Protein 6HPH (pdb70)

B-factor: mean 22.82, std 14.33, range [6.35, 160.84]

Solvent-accessible surface area: 18843 Å² total; per-residue (Å²): 167,163,130,160,18,30,160,60,7,46,43,0,30,154,5,2,96,117,45,68,22,0,0,0,3,6,11,3,14,1,16,21,31,60,0,0,105,36,0,39,69,55,15,82,111,115,12,24,28,18,0,0,26,25,5,26,0,4,62,53,13,53,12,16,14,8,93,10,21,2,2,4,35,50,7,101,28,83,79,80,100,0,27,63,58,0,67,94,120,27,7,77,95,26,2,73,103,1,102,23,0,0,0,2,14,0,0,14,6,14,0,84,52,1,34,37,4,12,17,0,0,86,43,1,33,155,63,150,110,62,1,0,30,7,21,0,0,0,0,0,0,2,8,8,2,25,12,78,47,131,28,112,129,117,37,80,2,0,27,58,6,180,21,10,124,185,6,1,67,59,10,32,36,3,93,112,21,123,42,2,103,60,115,80,0,31,60,6,9,56,18,2,25,44,38,162,30,53,98,104,18,21,139,82,0,84,63,1,43,92,48,190,6,26,117,118,45,4,76,11,0,84,2,17,44,98,90,100,69,7,35,93,29,12,112,132,65,19,136,105,41,134,23,158,63,47,130,3,96,12,114,7,71,48,94,161,58,20,88,60,0,65,58,53,15,51,4,44,66,74,5,68,0,16,89,25,0,9,0,4,0,11,51,102,72,17,121,113,113,28,0,31,43,2,13,2,0,7,3,66,10,35,45,108,115,84,127,11,20,0,54,0,55,3,12,74,54,38,72,54,36,0,112,53,44,127,22,67,14,66,21,50,28,68,91,117,4,28,0,69,4,0,0,1,54,21,2,24,2,30,6,0,64,87,0,2,25,17,36,2,38,0,1,23,0,22,0,31,113,102,8,39,13,8,12,2,8,0,0,0,0,2,0,95,41,31,108,4,0,50,1,46,111,10,50,56,94,0,18,99,26,24,102,98,1,71,123,25,24,61,47,25,81,195,81,88,122,187

Secondary structure (DSSP, 8-state):
-PPPPPHHHHHHHHHHHTT--EEEEESTTSSHHHHHHHHHHHS-STTEEEEESSHHHHHHTT-EEHHHHH-STTS-S-HHHHHHHHTSTTHHHHHHH-SEEEEE-GGGB-HHHHHHHHHHHHHHHT--SGGGG-EEEEEE-TTSSPPB-SSSSPPPPGGGSTTHHHHS-EEEEE----S---HHHHHHHHHHHTT---HHHHHHHHHGGG----BTTB-PEEEES-HHHHHHHHHHHHHHS-SPPEEEE-EESSGGGHHHHHHHSSS-SEEEE-TT-EEEE-S-SBTTTTB-TT-EEEEEEE-SSTT-PEEEEETTS-EEE---EEEEEE-GGG-EEEEEE-SEEE-SEEETGGGTT--BSSEEEE--S---TTHHHHHHHTBSSGGGEEEES--GGG----HHHHHHHHHHTTTS--

Structure (mmCIF, N/CA/C/O backbone):
data_6HPH
#
_entry.id   6HPH
#
_cell.length_a   73.280
_cell.length_b   143.290
_cell.length_c   77.640
_cell.angle_alpha   90.00
_cell.angle_beta   90.00
_cell.angle_gamma   90.00
#
_symmetry.space_group_name_H-M   'C 2 2 21'
#
loop_
_entity.id
_entity.type
_entity.pdbx_description
1 polymer 'ATP-dependent DNA helicase PIF1'
2 non-polymer 'PHOSPHOAMINOPHOSPHONIC ACID-ADENYLATE ESTER'
3 non-polymer 'MAGNESIUM ION'
4 water water
#
loop_
_atom_site.group_PDB
_atom_site.id
_atom_site.type_symbol
_atom_site.label_atom_id
_atom_site.label_alt_id
_atom_site.label_comp_id
_atom_site.label_asym_id
_atom_site.label_entity_id
_atom_site.label_seq_id
_atom_site.pdbx_PDB_ins_code
_atom_site.Cartn_x
_atom_site.Cartn_y
_atom_site.Cartn_z
_atom_site.occupancy
_atom_site.B_iso_or_equiv
_atom_site.auth_seq_id
_atom_site.auth_comp_id
_atom_site.auth_asym_id
_atom_site.auth_atom_id
_atom_site.pdbx_PDB_model_num
ATOM 1 N N . SER A 1 1 ? -30.864 -9.492 8.811 1.00 63.27 203 SER A N 1
ATOM 2 C CA . SER A 1 1 ? -30.978 -10.943 9.110 1.00 60.27 203 SER A CA 1
ATOM 3 C C . SER A 1 1 ? -30.454 -11.755 7.964 1.00 51.54 203 SER A C 1
ATOM 4 O O . SER A 1 1 ? -31.002 -11.790 6.891 1.00 54.36 203 SER A O 1
ATOM 7 N N . ARG A 1 2 ? -29.410 -12.494 8.304 1.00 51.44 204 ARG A N 1
ATOM 8 C CA . ARG A 1 2 ? -28.760 -13.431 7.373 1.00 38.74 204 ARG A CA 1
ATOM 9 C C . ARG A 1 2 ? -29.778 -14.502 7.009 1.00 35.68 204 ARG A C 1
ATOM 10 O O . ARG A 1 2 ? -30.647 -14.818 7.823 1.00 37.65 204 ARG A O 1
ATOM 18 N N . MET A 1 3 ? -29.626 -15.055 5.821 1.00 28.87 205 MET A N 1
ATOM 19 C CA . MET A 1 3 ? -30.436 -16.193 5.391 1.00 36.66 205 MET A CA 1
ATOM 20 C C . MET A 1 3 ? -30.167 -17.314 6.348 1.00 27.14 205 MET A C 1
ATOM 21 O O . MET A 1 3 ? -29.073 -17.383 6.950 1.00 29.68 205 MET A O 1
ATOM 26 N N . GLN A 1 4 ? -31.081 -18.265 6.374 1.00 30.08 206 GLN A N 1
ATOM 27 C CA . GLN A 1 4 ? -30.914 -19.374 7.236 1.00 29.96 206 GLN A CA 1
ATOM 28 C C . GLN A 1 4 ? -29.896 -20.366 6.666 1.00 26.79 206 GLN A C 1
ATOM 29 O O . GLN A 1 4 ? -30.173 -20.923 5.634 1.00 26.16 206 GLN A O 1
ATOM 35 N N . LEU A 1 5 ? -28.777 -20.597 7.325 1.00 23.58 207 LEU A N 1
ATOM 36 C CA . LEU A 1 5 ? -27.895 -21.685 6.872 1.00 19.85 207 LEU A CA 1
ATOM 37 C C . LEU A 1 5 ? -28.623 -23.040 6.858 1.00 20.74 207 LEU A C 1
ATOM 38 O O . LEU A 1 5 ? -29.474 -23.310 7.665 1.00 21.75 207 LEU A O 1
ATOM 43 N N . SER A 1 6 ? -28.361 -23.847 5.837 1.00 19.47 208 SER A N 1
ATOM 44 C CA . SER A 1 6 ? -28.825 -25.207 5.877 1.00 19.47 208 SER A CA 1
ATOM 45 C C . SER A 1 6 ? -28.122 -25.970 6.991 1.00 17.30 208 SER A C 1
ATOM 46 O O . SER A 1 6 ? -27.095 -25.474 7.546 1.00 17.43 208 SER A O 1
ATOM 49 N N . GLU A 1 7 ? -28.650 -27.127 7.337 1.00 18.28 209 GLU A N 1
ATOM 50 C CA . GLU A 1 7 ? -28.027 -27.970 8.324 1.00 18.44 209 GLU A CA 1
ATOM 51 C C . GLU A 1 7 ? -26.557 -28.326 7.859 1.00 16.91 209 GLU A C 1
ATOM 52 O O . GLU A 1 7 ? -25.657 -28.296 8.677 1.00 16.50 209 GLU A O 1
ATOM 58 N N . GLU A 1 8 ? -26.365 -28.611 6.586 1.00 15.84 210 GLU A N 1
ATOM 59 C CA . GLU A 1 8 ? -25.065 -28.911 6.092 1.00 13.82 210 GLU A CA 1
ATOM 60 C C . GLU A 1 8 ? -24.115 -27.737 6.202 1.00 13.61 210 GLU A C 1
ATOM 61 O O . GLU A 1 8 ? -22.938 -27.868 6.607 1.00 13.67 210 GLU A O 1
ATOM 67 N N . GLN A 1 9 ? -24.599 -26.520 5.915 1.00 13.72 211 GLN A N 1
ATOM 68 C CA . GLN A 1 9 ? -23.766 -25.333 6.085 1.00 13.83 211 GLN A CA 1
ATOM 69 C C . GLN A 1 9 ? -23.473 -25.061 7.498 1.00 13.27 211 GLN A C 1
ATOM 70 O O . GLN A 1 9 ? -22.337 -24.701 7.877 1.00 13.58 211 GLN A O 1
ATOM 76 N N . ALA A 1 10 ? -24.473 -25.254 8.406 1.00 13.96 212 ALA A N 1
ATOM 77 C CA . ALA A 1 10 ? -24.266 -25.062 9.799 1.00 13.99 212 ALA A CA 1
ATOM 78 C C . ALA A 1 10 ? -23.196 -26.045 10.349 1.00 13.33 212 ALA A C 1
ATOM 79 O O . ALA A 1 10 ? -22.445 -25.636 11.264 1.00 13.69 212 ALA A O 1
ATOM 81 N N . ALA A 1 11 ? -23.175 -27.259 9.835 1.00 13.21 213 ALA A N 1
ATOM 82 C CA . ALA A 1 11 ? -22.198 -28.241 10.307 1.00 13.11 213 ALA A CA 1
ATOM 83 C C . ALA A 1 11 ? -20.793 -27.777 9.949 1.00 12.21 213 ALA A C 1
ATOM 84 O O . ALA A 1 11 ? -19.855 -27.942 10.761 1.00 12.28 213 ALA A O 1
ATOM 86 N N . VAL A 1 12 ? -20.607 -27.198 8.784 1.00 11.53 214 VAL A N 1
ATOM 87 C CA . VAL A 1 12 ? -19.262 -26.644 8.451 1.00 11.38 214 VAL A CA 1
ATOM 88 C C . VAL A 1 12 ? -18.898 -25.537 9.389 1.00 11.11 214 VAL A C 1
ATOM 89 O O . VAL A 1 12 ? -17.757 -25.495 9.890 1.00 12.02 214 VAL A O 1
ATOM 93 N N . LEU A 1 13 ? -19.819 -24.564 9.607 1.00 12.35 215 LEU A N 1
ATOM 94 C CA . LEU A 1 13 ? -19.470 -23.472 10.504 1.00 12.53 215 LEU A CA 1
ATOM 95 C C . LEU A 1 13 ? -19.128 -23.939 11.895 1.00 13.14 215 LEU A C 1
ATOM 96 O O . LEU A 1 13 ? -18.162 -23.463 12.501 1.00 13.63 215 LEU A O 1
ATOM 101 N N . ARG A 1 14 ? -19.883 -24.940 12.391 1.00 13.18 216 ARG A N 1
ATOM 102 C CA . ARG A 1 14 ? -19.571 -25.500 13.684 1.00 13.55 216 ARG A CA 1
ATOM 103 C C . ARG A 1 14 ? -18.144 -26.051 13.750 1.00 12.64 216 ARG A C 1
ATOM 104 O O . ARG A 1 14 ? -17.464 -25.856 14.726 1.00 13.20 216 ARG A O 1
ATOM 112 N N . ALA A 1 15 ? -17.774 -26.815 12.742 1.00 12.33 217 ALA A N 1
ATOM 113 C CA . ALA A 1 15 ? -16.403 -27.377 12.711 1.00 12.28 217 ALA A CA 1
ATOM 114 C C . ALA A 1 15 ? -15.330 -26.288 12.734 1.00 11.68 217 ALA A C 1
ATOM 115 O O . ALA A 1 15 ? -14.351 -26.381 13.436 1.00 12.41 217 ALA A O 1
ATOM 117 N N . VAL A 1 16 ? -15.574 -25.264 11.927 1.00 11.44 218 VAL A N 1
ATOM 118 C CA . VAL A 1 16 ? -14.582 -24.158 11.892 1.00 11.47 218 VAL A CA 1
ATOM 119 C C . VAL A 1 16 ? -14.459 -23.510 13.216 1.00 12.41 218 VAL A C 1
ATOM 120 O O . VAL A 1 16 ? -13.344 -23.222 13.690 1.00 12.64 218 VAL A O 1
ATOM 124 N N . LEU A 1 17 ? -15.600 -23.210 13.874 1.00 13.12 219 LEU A N 1
ATOM 125 C CA . LEU A 1 17 ? -15.508 -22.566 15.159 1.00 14.04 219 LEU A CA 1
ATOM 126 C C . LEU A 1 17 ? -14.913 -23.411 16.265 1.00 15.92 219 LEU A C 1
ATOM 127 O O . LEU A 1 17 ? -14.419 -22.922 17.239 1.00 18.25 219 LEU A O 1
ATOM 132 N N . LYS A 1 18 ? -14.944 -24.737 16.122 1.00 14.20 220 LYS A N 1
ATOM 133 C CA . LYS A 1 18 ? -14.257 -25.697 17.035 1.00 15.52 220 LYS A CA 1
ATOM 134 C C . LYS A 1 18 ? -12.777 -25.763 16.766 1.00 15.17 220 LYS A C 1
ATOM 135 O O . LYS A 1 18 ? -12.105 -26.440 17.516 1.00 18.43 220 LYS A O 1
ATOM 141 N N . GLY A 1 19 ? -12.293 -25.079 15.744 1.00 13.32 221 GLY A N 1
ATOM 142 C CA . GLY A 1 19 ? -10.887 -25.076 15.463 1.00 13.30 221 GLY A CA 1
ATOM 143 C C . GLY A 1 19 ? -10.439 -26.198 14.518 1.00 13.02 221 GLY A C 1
ATOM 144 O O . GLY A 1 19 ? -9.209 -26.394 14.381 1.00 15.27 221 GLY A O 1
ATOM 145 N N . GLN A 1 20 ? -11.367 -26.866 13.859 1.00 13.03 222 GLN A N 1
ATOM 146 C CA . GLN A 1 20 ? -10.973 -28.001 12.992 1.00 13.21 222 GLN A CA 1
ATOM 147 C C . GLN A 1 20 ? -10.560 -27.536 11.592 1.00 12.74 222 GLN A C 1
ATOM 148 O O . GLN A 1 20 ? -11.256 -26.735 11.014 1.00 14.23 222 GLN A O 1
ATOM 154 N N . SER A 1 21 ? -9.421 -28.030 11.108 1.00 11.10 223 SER A N 1
ATOM 155 C CA . SER A 1 21 ? -9.073 -27.897 9.716 1.00 11.57 223 SER A CA 1
ATOM 156 C C . SER A 1 21 ? -10.002 -28.745 8.883 1.00 11.02 223 SER A C 1
ATOM 157 O O . SER A 1 21 ? -10.222 -29.948 9.210 1.00 13.70 223 SER A O 1
ATOM 160 N N . ILE A 1 22 ? -10.575 -28.178 7.809 1.00 10.72 224 ILE A N 1
ATOM 161 C CA . ILE A 1 22 ? -11.584 -28.805 7.036 1.00 10.55 224 ILE A CA 1
ATOM 162 C C . ILE A 1 22 ? -11.444 -28.498 5.562 1.00 11.09 224 ILE A C 1
ATOM 163 O O . ILE A 1 22 ? -11.010 -27.392 5.187 1.00 11.79 224 ILE A O 1
ATOM 168 N N . PHE A 1 23 ? -11.902 -29.427 4.743 1.00 9.92 225 PHE A N 1
ATOM 169 C CA . PHE A 1 23 ? -12.256 -29.209 3.367 1.00 10.79 225 PHE A CA 1
ATOM 170 C C . PHE A 1 23 ? -13.774 -29.349 3.255 1.00 10.13 225 PHE A C 1
ATOM 171 O O . PHE A 1 23 ? -14.312 -30.332 3.751 1.00 12.06 225 PHE A O 1
ATOM 179 N N . PHE A 1 24 ? -14.444 -28.412 2.605 1.00 10.78 226 PHE A N 1
ATOM 180 C CA . PHE A 1 24 ? -15.843 -28.627 2.279 1.00 10.95 226 PHE A CA 1
ATOM 181 C C . PHE A 1 24 ? -16.054 -28.460 0.826 1.00 11.37 226 PHE A C 1
ATOM 182 O O . PHE A 1 24 ? -15.451 -27.594 0.152 1.00 11.67 226 PHE A O 1
ATOM 190 N N . THR A 1 25 ? -16.950 -29.287 0.287 1.00 14.73 227 THR A N 1
ATOM 191 C CA . THR A 1 25 ? -17.091 -29.437 -1.155 1.00 14.15 227 THR A CA 1
ATOM 192 C C . THR A 1 25 ? -18.550 -29.496 -1.507 1.00 11.51 227 THR A C 1
ATOM 193 O O . THR A 1 25 ? -19.373 -29.761 -0.643 1.00 17.48 227 THR A O 1
ATOM 197 N N . GLY A 1 26 ? -18.839 -29.299 -2.747 1.00 11.18 228 GLY A N 1
ATOM 198 C CA . GLY A 1 26 ? -20.216 -29.360 -3.241 1.00 12.56 228 GLY A CA 1
ATOM 199 C C . GLY A 1 26 ? -20.265 -28.876 -4.614 1.00 11.55 228 GLY A C 1
ATOM 200 O O . GLY A 1 26 ? -19.388 -28.125 -5.102 1.00 10.53 228 GLY A O 1
ATOM 201 N N . SER A 1 27 ? -21.351 -29.242 -5.304 1.00 11.00 229 SER A N 1
ATOM 202 C CA . SER A 1 27 ? -21.584 -28.845 -6.682 1.00 10.47 229 SER A CA 1
ATOM 203 C C . SER A 1 27 ? -21.627 -27.293 -6.828 1.00 10.25 229 SER A C 1
ATOM 204 O O . SER A 1 27 ? -21.732 -26.537 -5.852 1.00 10.36 229 SER A O 1
ATOM 207 N N . ALA A 1 28 ? -21.607 -26.887 -8.070 1.00 10.03 230 ALA A N 1
ATOM 208 C CA . ALA A 1 28 ? -21.769 -25.463 -8.350 1.00 9.81 230 ALA A CA 1
ATOM 209 C C . ALA A 1 28 ? -23.039 -24.934 -7.707 1.00 10.21 230 ALA A C 1
ATOM 210 O O . ALA A 1 28 ? -24.117 -25.550 -7.803 1.00 11.18 230 ALA A O 1
ATOM 212 N N . GLY A 1 29 ? -22.949 -23.767 -7.075 1.00 10.22 231 GLY A N 1
ATOM 213 C CA . GLY A 1 29 ? -24.122 -23.115 -6.576 1.00 11.11 231 GLY A CA 1
ATOM 214 C C . GLY A 1 29 ? -24.691 -23.659 -5.359 1.00 10.35 231 GLY A C 1
ATOM 215 O O . GLY A 1 29 ? -25.863 -23.308 -5.048 1.00 11.94 231 GLY A O 1
ATOM 216 N N . THR A 1 30 ? -23.965 -24.425 -4.564 1.00 10.75 232 THR A N 1
ATOM 217 C CA . THR A 1 30 ? -24.367 -24.993 -3.288 1.00 10.89 232 THR A CA 1
ATOM 218 C C . THR A 1 30 ? -24.078 -24.072 -2.104 1.00 11.14 232 THR A C 1
ATOM 219 O O . THR A 1 30 ? -24.332 -24.425 -0.964 1.00 11.31 232 THR A O 1
ATOM 223 N N . GLY A 1 31 ? -23.562 -22.862 -2.349 1.00 10.95 233 GLY A N 1
ATOM 224 C CA . GLY A 1 31 ? -23.350 -21.930 -1.315 1.00 10.95 233 GLY A CA 1
ATOM 225 C C . GLY A 1 31 ? -22.002 -21.998 -0.617 1.00 11.20 233 GLY A C 1
ATOM 226 O O . GLY A 1 31 ? -21.919 -21.545 0.541 1.00 11.45 233 GLY A O 1
ATOM 227 N N . LYS A 1 32 ? -20.976 -22.552 -1.249 1.00 9.91 234 LYS A N 1
ATOM 228 C CA . LYS A 1 32 ? -19.666 -22.658 -0.632 1.00 10.34 234 LYS A CA 1
ATOM 229 C C . LYS A 1 32 ? -19.052 -21.262 -0.351 1.00 10.31 234 LYS A C 1
ATOM 230 O O . LYS A 1 32 ? -18.647 -20.990 0.782 1.00 10.24 234 LYS A O 1
ATOM 236 N N . SER A 1 33 ? -19.016 -20.435 -1.363 1.00 9.68 235 SER A N 1
ATOM 237 C CA . SER A 1 33 ? -18.400 -19.094 -1.181 1.00 10.25 235 SER A CA 1
ATOM 238 C C . SER A 1 33 ? -19.190 -18.221 -0.220 1.00 10.59 235 SER A C 1
ATOM 239 O O . SER A 1 33 ? -18.660 -17.484 0.616 1.00 11.04 235 SER A O 1
ATOM 242 N N . TYR A 1 34 ? -20.539 -18.322 -0.297 1.00 10.84 236 TYR A N 1
ATOM 243 C CA . TYR A 1 34 ? -21.431 -17.644 0.618 1.00 12.09 236 TYR A CA 1
ATOM 244 C C . TYR A 1 34 ? -21.106 -18.079 2.042 1.00 11.47 236 TYR A C 1
ATOM 245 O O . TYR A 1 34 ? -21.036 -17.279 2.957 1.00 12.03 236 TYR A O 1
ATOM 254 N N . LEU A 1 35 ? -20.929 -19.386 2.240 1.00 11.39 237 LEU A N 1
ATOM 255 C CA . LEU A 1 35 ? -20.594 -19.901 3.562 1.00 11.08 237 LEU A CA 1
ATOM 256 C C . LEU A 1 35 ? -19.250 -19.380 4.038 1.00 10.67 237 LEU A C 1
ATOM 257 O O . LEU A 1 35 ? -19.087 -19.066 5.215 1.00 11.44 237 LEU A O 1
ATOM 262 N N . LEU A 1 36 ? -18.275 -19.292 3.123 1.00 10.81 238 LEU A N 1
ATOM 263 C CA . LEU A 1 36 ? -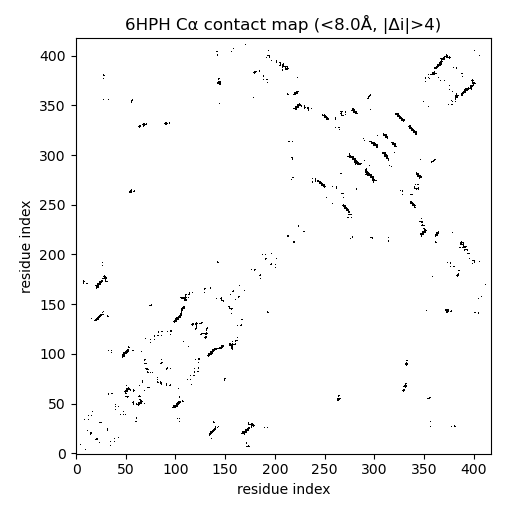17.024 -18.646 3.531 1.00 10.88 238 LEU A CA 1
ATOM 264 C C . LEU A 1 36 ? -17.242 -17.242 4.058 1.00 10.89 238 LEU A C 1
ATOM 265 O O . LEU A 1 36 ? -16.599 -16.838 5.007 1.00 11.18 238 LEU A O 1
ATOM 270 N N . LYS A 1 37 ? -18.119 -16.457 3.403 1.00 11.56 239 LYS A N 1
ATOM 271 C CA . LYS A 1 37 ? -18.379 -15.123 3.906 1.00 13.09 239 LYS A CA 1
ATOM 272 C C . LYS A 1 37 ? -18.973 -15.176 5.307 1.00 12.14 239 LYS A C 1
ATOM 273 O O . LYS A 1 37 ? -18.628 -14.378 6.151 1.00 13.85 239 LYS A O 1
ATOM 279 N N . ARG A 1 38 ? -19.882 -16.118 5.546 1.00 12.05 240 ARG A N 1
ATOM 280 C CA . ARG A 1 38 ? -20.462 -16.277 6.880 1.00 12.95 240 ARG A CA 1
ATOM 281 C C . ARG A 1 38 ? -19.443 -16.711 7.903 1.00 12.77 240 ARG A C 1
ATOM 282 O O . ARG A 1 38 ? -19.392 -16.237 9.042 1.00 13.57 240 ARG A O 1
ATOM 290 N N . ILE A 1 39 ? -18.527 -17.641 7.512 1.00 11.40 241 ILE A N 1
ATOM 291 C CA . ILE A 1 39 ? -17.412 -18.047 8.379 1.00 12.33 241 ILE A CA 1
ATOM 292 C C . ILE A 1 39 ? -16.519 -16.850 8.723 1.00 11.49 241 ILE A C 1
ATOM 293 O O . ILE A 1 39 ? -16.187 -16.641 9.877 1.00 12.80 241 ILE A O 1
ATOM 298 N N . LEU A 1 40 ? -16.151 -16.063 7.698 1.00 11.57 242 LEU A N 1
ATOM 299 C CA . LEU A 1 40 ? -15.332 -14.897 7.945 1.00 12.87 242 LEU A CA 1
ATOM 300 C C . LEU A 1 40 ? -16.005 -13.932 8.919 1.00 14.14 242 LEU A C 1
ATOM 301 O O . LEU A 1 40 ? -15.334 -13.360 9.819 1.00 16.29 242 LEU A O 1
ATOM 306 N N . GLY A 1 41 ? -17.293 -13.753 8.813 1.00 13.35 243 GLY A N 1
ATOM 307 C CA . GLY A 1 41 ? -18.025 -12.865 9.738 1.00 14.60 243 GLY A CA 1
ATOM 308 C C . GLY A 1 41 ? -18.061 -13.366 11.171 1.00 13.53 243 GLY A C 1
ATOM 309 O O . GLY A 1 41 ? -18.202 -12.581 12.064 1.00 15.23 243 GLY A O 1
ATOM 310 N N . SER A 1 42 ? -17.990 -14.693 11.290 1.00 13.55 244 SER A N 1
ATOM 311 C CA . SER A 1 42 ? -18.114 -15.339 12.596 1.00 14.57 244 SER A CA 1
ATOM 312 C C . SER A 1 42 ? -16.805 -15.439 13.355 1.00 14.25 244 SER A C 1
ATOM 313 O O . SER A 1 42 ? -16.777 -15.808 14.498 1.00 15.39 244 SER A O 1
ATOM 316 N N . LEU A 1 43 ? -15.698 -15.159 12.676 1.00 16.75 245 LEU A N 1
ATOM 317 C CA . LEU A 1 43 ? -14.322 -15.315 13.245 1.00 18.62 245 LEU A CA 1
ATOM 318 C C . LEU A 1 43 ? -13.770 -13.981 13.598 1.00 18.97 245 LEU A C 1
ATOM 319 O O . LEU A 1 43 ? -13.981 -12.983 12.924 1.00 18.30 245 LEU A O 1
ATOM 324 N N . PRO A 1 44 ? -12.887 -13.981 14.618 1.00 20.75 246 PRO A N 1
ATOM 325 C CA . PRO A 1 44 ? -12.152 -12.816 14.961 1.00 22.27 246 PRO A CA 1
ATOM 326 C C . PRO A 1 44 ? -11.334 -12.533 13.702 1.00 21.47 246 PRO A C 1
ATOM 327 O O . PRO A 1 44 ? -10.759 -13.447 13.118 1.00 20.36 246 PRO A O 1
ATOM 331 N N . PRO A 1 45 ? -11.306 -11.292 13.204 1.00 22.86 247 PRO A N 1
ATOM 332 C CA . PRO A 1 45 ? -10.564 -10.968 11.927 1.00 24.21 247 PRO A CA 1
ATOM 333 C C . PRO A 1 45 ? -9.016 -11.014 12.106 1.00 19.77 247 PRO A C 1
ATOM 334 O O . PRO A 1 45 ? -8.286 -11.373 11.165 1.00 19.27 247 PRO A O 1
ATOM 338 N N . THR A 1 46 ? -8.541 -10.737 13.276 1.00 18.89 248 THR A N 1
ATOM 339 C CA . THR A 1 46 ? -7.109 -10.801 13.510 1.00 18.71 248 THR A CA 1
ATOM 340 C C . THR A 1 46 ? -6.657 -12.297 13.383 1.00 16.78 248 THR A C 1
ATOM 341 O O . THR A 1 46 ? -7.214 -13.119 13.970 1.00 16.93 248 THR A O 1
ATOM 345 N N . GLY A 1 47 ? -5.637 -12.569 12.607 1.00 18.18 249 GLY A N 1
ATOM 346 C CA . GLY A 1 47 ? -5.168 -13.931 12.409 1.00 16.15 249 GLY A CA 1
ATOM 347 C C . GLY A 1 47 ? -5.900 -14.730 11.390 1.00 15.04 249 GLY A C 1
ATOM 348 O O . GLY A 1 47 ? -5.589 -15.920 11.170 1.00 16.92 249 GLY A O 1
ATOM 349 N N . THR A 1 48 ? -6.930 -14.134 10.756 1.00 14.53 250 THR A N 1
ATOM 350 C CA . THR A 1 48 ? -7.737 -14.831 9.790 1.00 13.45 250 THR A CA 1
ATOM 351 C C . THR A 1 48 ? -7.393 -14.287 8.426 1.00 13.42 250 THR A C 1
ATOM 352 O O . THR A 1 48 ? -7.587 -13.073 8.170 1.00 16.32 250 THR A O 1
ATOM 356 N N . VAL A 1 49 ? -6.924 -15.133 7.509 1.00 12.57 251 VAL A N 1
ATOM 357 C CA . VAL A 1 49 ? -6.533 -14.736 6.179 1.00 12.25 251 VAL A CA 1
ATOM 358 C C . VAL A 1 49 ? -7.480 -15.306 5.139 1.00 11.25 251 VAL A C 1
ATOM 359 O O . VAL A 1 49 ? -7.611 -16.537 5.050 1.00 13.16 251 VAL A O 1
ATOM 363 N N . ALA A 1 50 ? -8.095 -14.474 4.326 1.00 12.06 252 ALA A N 1
ATOM 364 C CA . ALA A 1 50 ? -9.008 -14.883 3.284 1.00 12.31 252 ALA A CA 1
ATOM 365 C C . ALA A 1 50 ? -8.313 -14.947 1.938 1.00 11.22 252 ALA A C 1
ATOM 366 O O . ALA A 1 50 ? -7.861 -13.881 1.449 1.00 12.11 252 ALA A O 1
ATOM 368 N N . THR A 1 51 ? -8.233 -16.117 1.368 1.00 11.04 253 THR A N 1
ATOM 369 C CA . THR A 1 51 ? -7.614 -16.266 0.059 1.00 10.77 253 THR A CA 1
ATOM 370 C C . THR A 1 51 ? -8.540 -17.077 -0.893 1.00 10.56 253 THR A C 1
ATOM 371 O O . THR A 1 51 ? -9.426 -17.823 -0.463 1.00 10.59 253 THR A O 1
ATOM 375 N N . ALA A 1 52 ? -8.219 -16.976 -2.179 1.00 11.10 254 ALA A N 1
ATOM 376 C CA . ALA A 1 52 ? -8.717 -17.928 -3.154 1.00 10.98 254 ALA A CA 1
ATOM 377 C C . ALA A 1 52 ? -7.624 -18.214 -4.132 1.00 11.97 254 ALA A C 1
ATOM 378 O O . ALA A 1 52 ? -6.610 -17.479 -4.241 1.00 12.53 254 ALA A O 1
ATOM 380 N N . SER A 1 53 ? -7.787 -19.286 -4.931 1.00 11.67 255 SER A N 1
ATOM 381 C CA . SER A 1 53 ? -6.801 -19.637 -5.894 1.00 12.77 255 SER A CA 1
ATOM 382 C C . SER A 1 53 ? -6.625 -18.616 -7.014 1.00 13.09 255 SER A C 1
ATOM 383 O O . SER A 1 53 ? -5.565 -18.560 -7.635 1.00 14.64 255 SER A O 1
ATOM 386 N N . THR A 1 54 ? -7.655 -17.878 -7.330 1.00 12.36 256 THR A N 1
ATOM 387 C CA . THR A 1 54 ? -7.625 -16.948 -8.404 1.00 15.39 256 THR A CA 1
ATOM 388 C C . THR A 1 54 ? -8.060 -15.528 -7.941 1.00 14.83 256 THR A C 1
ATOM 389 O O . THR A 1 54 ? -8.755 -15.381 -6.916 1.00 14.57 256 THR A O 1
ATOM 393 N N . GLY A 1 55 ? -7.717 -14.507 -8.679 1.00 16.14 257 GLY A N 1
ATOM 394 C CA . GLY A 1 55 ? -8.087 -13.196 -8.401 1.00 16.64 257 GLY A CA 1
ATOM 395 C C . GLY A 1 55 ? -9.560 -12.995 -8.473 1.00 17.00 257 GLY A C 1
ATOM 396 O O . GLY A 1 55 ? -10.167 -12.321 -7.646 1.00 17.59 257 GLY A O 1
ATOM 397 N N . VAL A 1 56 ? -10.167 -13.598 -9.485 1.00 18.58 258 VAL A N 1
ATOM 398 C CA . VAL A 1 56 ? -11.588 -13.497 -9.642 1.00 22.80 258 VAL A CA 1
ATOM 399 C C . VAL A 1 56 ? -12.298 -14.105 -8.413 1.00 20.68 258 VAL A C 1
ATOM 400 O O . VAL A 1 56 ? -13.185 -13.411 -7.756 1.00 22.06 258 VAL A O 1
ATOM 404 N N . ALA A 1 57 ? -11.862 -15.255 -7.962 1.00 20.40 259 ALA A N 1
ATOM 405 C CA . ALA A 1 57 ? -12.480 -15.829 -6.812 1.00 23.00 259 ALA A CA 1
ATOM 406 C C . ALA A 1 57 ? -12.209 -15.105 -5.459 1.00 19.28 259 ALA A C 1
ATOM 407 O O . ALA A 1 57 ? -13.012 -14.987 -4.544 1.00 25.43 259 ALA A O 1
ATOM 409 N N . ALA A 1 58 ? -10.993 -14.488 -5.359 1.00 16.45 260 ALA A N 1
ATOM 410 C CA . ALA A 1 58 ? -10.649 -13.766 -4.136 1.00 16.03 260 ALA A CA 1
ATOM 411 C C . ALA A 1 58 ? -11.484 -12.512 -3.925 1.00 18.71 260 ALA A C 1
ATOM 412 O O . ALA A 1 58 ? -11.840 -12.160 -2.737 1.00 19.80 260 ALA A O 1
ATOM 414 N N A CYS A 1 59 ? -11.765 -11.832 -4.997 0.50 20.58 261 CYS A N 1
ATOM 415 N N B CYS A 1 59 ? -11.793 -11.833 -5.006 0.50 21.59 261 CYS A N 1
ATOM 416 C CA A CYS A 1 59 ? -12.527 -10.650 -4.802 0.50 24.50 261 CYS A CA 1
ATOM 417 C CA B CYS A 1 59 ? -12.572 -10.617 -4.870 0.50 26.93 261 CYS A CA 1
ATOM 418 C C A CYS A 1 59 ? -13.923 -10.901 -4.257 0.50 27.48 261 CYS A C 1
ATOM 419 C C B CYS A 1 59 ? -13.970 -10.879 -4.336 0.50 26.74 261 CYS A C 1
ATOM 420 O O A CYS A 1 59 ? -14.406 -10.049 -3.387 0.50 26.04 261 CYS A O 1
ATOM 421 O O B CYS A 1 59 ? -14.482 -10.083 -3.495 0.50 30.15 261 CYS A O 1
ATOM 426 N N . HIS A 1 60 ? -14.492 -12.052 -4.668 1.00 23.88 262 HIS A N 1
ATOM 427 C CA . HIS A 1 60 ? -15.853 -12.523 -4.259 1.00 30.78 262 HIS A CA 1
ATOM 428 C C . HIS A 1 60 ? -15.905 -12.467 -2.718 1.00 32.15 262 HIS A C 1
ATOM 429 O O . HIS A 1 60 ? -16.903 -12.001 -2.155 1.00 34.87 262 HIS A O 1
ATOM 436 N N . ILE A 1 61 ? -14.835 -12.878 -2.027 1.00 19.02 263 ILE A N 1
ATOM 437 C CA . ILE A 1 61 ? -14.848 -13.000 -0.557 1.00 21.94 263 ILE A CA 1
ATOM 438 C C . ILE A 1 61 ? -14.039 -11.949 0.113 1.00 19.17 263 ILE A C 1
ATOM 439 O O . ILE A 1 61 ? -13.799 -11.946 1.330 1.00 21.47 263 ILE A O 1
ATOM 444 N N . GLY A 1 62 ? -13.678 -10.896 -0.622 1.00 20.70 264 GLY A N 1
ATOM 445 C CA . GLY A 1 62 ? -12.912 -9.787 -0.047 1.00 24.60 264 GLY A CA 1
ATOM 446 C C . GLY A 1 62 ? -11.489 -10.048 0.366 1.00 23.01 264 GLY A C 1
ATOM 447 O O . GLY A 1 62 ? -10.958 -9.426 1.266 1.00 21.87 264 GLY A O 1
ATOM 448 N N . GLY A 1 63 ? -10.886 -11.065 -0.227 1.00 19.88 265 GLY A N 1
ATOM 449 C CA . GLY A 1 63 ? -9.591 -11.598 0.113 1.00 20.00 265 GLY A CA 1
ATOM 450 C C . GLY A 1 63 ? -8.522 -11.260 -0.915 1.00 16.22 265 GLY A C 1
ATOM 451 O O . GLY A 1 63 ? -8.635 -10.344 -1.674 1.00 20.06 265 GLY A O 1
ATOM 452 N N . THR A 1 64 ? -7.482 -12.043 -0.839 1.00 12.87 266 THR A N 1
ATOM 453 C CA . THR A 1 64 ? -6.297 -11.949 -1.657 1.00 13.01 266 THR A CA 1
ATOM 454 C C . THR A 1 64 ? -6.104 -13.266 -2.394 1.00 12.12 266 THR A C 1
ATOM 455 O O . THR A 1 64 ? -6.678 -14.287 -2.028 1.00 13.55 266 THR A O 1
ATOM 459 N N . THR A 1 65 ? -5.221 -13.298 -3.386 1.00 11.26 267 THR A N 1
ATOM 460 C CA . THR A 1 65 ? -4.867 -14.577 -3.977 1.00 11.77 267 THR A CA 1
ATOM 461 C C . THR A 1 65 ? -3.963 -15.382 -3.084 1.00 10.92 267 THR A C 1
ATOM 462 O O . THR A 1 65 ? -3.142 -14.824 -2.333 1.00 11.07 267 THR A O 1
ATOM 466 N N . LEU A 1 66 ? -4.014 -16.687 -3.213 1.00 10.29 268 LEU A N 1
ATOM 467 C CA . LEU A 1 66 ? -3.091 -17.562 -2.492 1.00 10.30 268 LEU A CA 1
ATOM 468 C C . LEU A 1 66 ? -1.648 -17.222 -2.916 1.00 10.93 268 LEU A C 1
ATOM 469 O O . LEU A 1 66 ? -0.725 -17.322 -2.090 1.00 12.06 268 LEU A O 1
ATOM 474 N N . HIS A 1 67 ? -1.437 -16.904 -4.181 1.00 10.45 269 HIS A N 1
ATOM 475 C CA . HIS A 1 67 ? -0.119 -16.535 -4.657 1.00 11.12 269 HIS A CA 1
ATOM 476 C C . HIS A 1 67 ? 0.403 -15.301 -3.957 1.00 11.37 269 HIS A C 1
ATOM 477 O O . HIS A 1 67 ? 1.587 -15.237 -3.627 1.00 12.05 269 HIS A O 1
ATOM 484 N N . ALA A 1 68 ? -0.463 -14.281 -3.814 1.00 11.52 270 ALA A N 1
ATOM 485 C CA . ALA A 1 68 ? -0.018 -13.034 -3.154 1.00 11.56 270 ALA A CA 1
ATOM 486 C C . ALA A 1 68 ? 0.238 -13.266 -1.701 1.00 11.37 270 ALA A C 1
ATOM 487 O O . ALA A 1 68 ? 1.253 -12.777 -1.160 1.00 12.94 270 ALA A O 1
ATOM 489 N N . PHE A 1 69 ? -0.608 -14.019 -1.002 1.00 11.58 271 PHE A N 1
ATOM 490 C CA . PHE A 1 69 ? -0.356 -14.297 0.389 1.00 11.97 271 PHE A CA 1
ATOM 491 C C . PHE A 1 69 ? 0.970 -15.070 0.594 1.00 11.60 271 PHE A C 1
ATOM 492 O O . PHE A 1 69 ? 1.744 -14.779 1.508 1.00 12.26 271 PHE A O 1
ATOM 500 N N . ALA A 1 70 ? 1.214 -16.074 -0.237 1.00 10.59 272 ALA A N 1
ATOM 501 C CA . ALA A 1 70 ? 2.370 -16.939 -0.023 1.00 11.08 272 ALA A CA 1
ATOM 502 C C . ALA A 1 70 ? 3.679 -16.170 -0.182 1.00 10.91 272 ALA A C 1
ATOM 503 O O . ALA A 1 70 ? 4.638 -16.396 0.556 1.00 11.87 272 ALA A O 1
ATOM 505 N N . GLY A 1 71 ? 3.739 -15.282 -1.200 1.00 11.09 273 GLY A N 1
ATOM 506 C CA . GLY A 1 71 ? 4.941 -14.493 -1.418 1.00 11.80 273 GLY A CA 1
ATOM 507 C C . GLY A 1 71 ? 6.206 -15.311 -1.685 1.00 10.84 273 GLY A C 1
ATOM 508 O O . GLY A 1 71 ? 7.270 -14.924 -1.220 1.00 12.88 273 GLY A O 1
ATOM 509 N N . ILE A 1 72 ? 6.048 -16.365 -2.461 1.00 10.70 274 ILE A N 1
ATOM 510 C CA . ILE A 1 72 ? 7.172 -17.253 -2.835 1.00 11.08 274 ILE A CA 1
ATOM 511 C C . ILE A 1 72 ? 7.497 -17.163 -4.287 1.00 11.28 274 ILE A C 1
ATOM 512 O O . ILE A 1 72 ? 8.069 -18.122 -4.855 1.00 12.62 274 ILE A O 1
ATOM 517 N N . GLY A 1 73 ? 7.201 -16.058 -4.954 1.00 11.44 275 GLY A N 1
ATOM 518 C CA . GLY A 1 73 ? 7.437 -15.994 -6.363 1.00 11.76 275 GLY A CA 1
ATOM 519 C C . GLY A 1 73 ? 6.447 -16.915 -7.078 1.00 11.10 275 GLY A C 1
ATOM 520 O O . GLY A 1 73 ? 5.289 -17.121 -6.673 1.00 11.84 275 GLY A O 1
ATOM 521 N N . SER A 1 74 ? 6.877 -17.547 -8.175 1.00 10.28 276 SER A N 1
ATOM 522 C CA . SER A 1 74 ? 6.031 -18.484 -8.869 1.00 10.31 276 SER A CA 1
ATOM 523 C C . SER A 1 74 ? 5.724 -19.702 -8.076 1.00 10.11 276 SER A C 1
ATOM 524 O O . SER A 1 74 ? 4.728 -20.393 -8.304 1.00 10.95 276 SER A O 1
ATOM 527 N N . GLY A 1 75 ? 6.664 -20.060 -7.165 1.00 10.33 277 GLY A N 1
ATOM 528 C CA . GLY A 1 75 ? 6.691 -21.364 -6.522 1.00 11.67 277 GLY A CA 1
ATOM 529 C C . GLY A 1 75 ? 7.545 -22.391 -7.228 1.00 10.59 277 GLY A C 1
ATOM 530 O O . GLY A 1 75 ? 7.656 -23.491 -6.698 1.00 12.73 277 GLY A O 1
ATOM 531 N N . GLN A 1 76 ? 8.096 -22.055 -8.360 1.00 10.49 278 GLN A N 1
ATOM 532 C CA . GLN A 1 76 ? 8.953 -22.980 -9.081 1.00 11.85 278 GLN A CA 1
ATOM 533 C C . GLN A 1 76 ? 10.401 -22.987 -8.612 1.00 11.79 278 GLN A C 1
ATOM 534 O O . GLN A 1 76 ? 11.136 -23.919 -8.907 1.00 12.92 278 GLN A O 1
ATOM 540 N N . ALA A 1 77 ? 10.829 -21.996 -7.847 1.00 11.57 279 ALA A N 1
ATOM 541 C CA . ALA A 1 77 ? 12.190 -21.970 -7.358 1.00 11.55 279 ALA A CA 1
ATOM 542 C C . ALA A 1 77 ? 12.383 -23.130 -6.362 1.00 11.87 279 ALA A C 1
ATOM 543 O O . ALA A 1 77 ? 11.400 -23.607 -5.778 1.00 12.13 279 ALA A O 1
ATOM 545 N N . PRO A 1 78 ? 13.630 -23.495 -6.092 1.00 11.88 280 PRO A N 1
ATOM 546 C CA . PRO A 1 78 ? 13.844 -24.496 -5.032 1.00 11.87 280 PRO A CA 1
ATOM 547 C C . PRO A 1 78 ? 13.181 -24.104 -3.729 1.00 11.80 280 PRO A C 1
ATOM 548 O O . PRO A 1 78 ? 13.084 -22.886 -3.430 1.00 12.18 280 PRO A O 1
ATOM 552 N N . LEU A 1 79 ? 12.828 -25.073 -2.892 1.00 11.75 281 LEU A N 1
ATOM 553 C CA . LEU A 1 79 ? 12.249 -24.770 -1.626 1.00 12.52 281 LEU A CA 1
ATOM 554 C C . LEU A 1 79 ? 12.999 -23.774 -0.828 1.00 11.92 281 LEU A C 1
ATOM 555 O O . LEU A 1 79 ? 12.432 -22.829 -0.250 1.00 13.20 281 LEU A O 1
ATOM 560 N N . ALA A 1 80 ? 14.350 -23.912 -0.760 1.00 13.78 282 ALA A N 1
ATOM 561 C CA . ALA A 1 80 ? 15.136 -23.005 0.085 1.00 14.58 282 ALA A CA 1
ATOM 562 C C . ALA A 1 80 ? 14.962 -21.549 -0.360 1.00 13.87 282 ALA A C 1
ATOM 563 O O . ALA A 1 80 ? 14.933 -20.622 0.447 1.00 15.90 282 ALA A O 1
ATOM 565 N N . GLN A 1 81 ? 14.907 -21.391 -1.668 1.00 14.63 283 GLN A N 1
ATOM 566 C CA . GLN A 1 81 ? 14.676 -20.059 -2.179 1.00 14.45 283 GLN A CA 1
ATOM 567 C C . GLN A 1 81 ? 13.255 -19.468 -1.921 1.00 13.69 283 GLN A C 1
ATOM 568 O O . GLN A 1 81 ? 13.060 -18.294 -1.605 1.00 14.22 283 GLN A O 1
ATOM 574 N N . CYS A 1 82 ? 12.255 -20.396 -2.004 1.00 12.28 284 CYS A N 1
ATOM 575 C CA . CYS A 1 82 ? 10.927 -20.011 -1.618 1.00 11.74 284 CYS A CA 1
ATOM 576 C C . CYS A 1 82 ? 10.829 -19.627 -0.174 1.00 12.58 284 CYS A C 1
ATOM 577 O O . CYS A 1 82 ? 10.161 -18.651 0.154 1.00 13.18 284 CYS A O 1
ATOM 580 N N . VAL A 1 83 ? 11.492 -20.379 0.716 1.00 12.67 285 VAL A N 1
ATOM 581 C CA . VAL A 1 83 ? 11.511 -20.053 2.121 1.00 13.32 285 VAL A CA 1
ATOM 582 C C . VAL A 1 83 ? 12.107 -18.645 2.321 1.00 13.61 285 VAL A C 1
ATOM 583 O O . VAL A 1 83 ? 11.584 -17.804 3.066 1.00 15.21 285 VAL A O 1
ATOM 587 N N . ALA A 1 84 ? 13.263 -18.379 1.641 1.00 13.81 286 ALA A N 1
ATOM 588 C CA . ALA A 1 84 ? 13.860 -17.051 1.737 1.00 14.66 286 ALA A CA 1
ATOM 589 C C . ALA A 1 84 ? 12.950 -15.946 1.244 1.00 14.13 286 ALA A C 1
ATOM 590 O O . ALA A 1 84 ? 12.862 -14.906 1.844 1.00 16.00 286 ALA A O 1
ATOM 592 N N . LEU A 1 85 ? 12.205 -16.213 0.175 1.00 14.09 287 LEU A N 1
ATOM 593 C CA . LEU A 1 85 ? 11.233 -15.234 -0.277 1.00 13.59 287 LEU A CA 1
ATOM 594 C C . LEU A 1 85 ? 10.104 -14.957 0.769 1.00 14.24 287 LEU A C 1
ATOM 595 O O . LEU A 1 85 ? 9.672 -13.856 0.949 1.00 15.29 287 LEU A O 1
ATOM 600 N N . ALA A 1 86 ? 9.671 -16.050 1.401 1.00 13.74 288 ALA A N 1
ATOM 601 C CA . ALA A 1 86 ? 8.614 -15.956 2.418 1.00 13.62 288 ALA A CA 1
ATOM 602 C C . ALA A 1 86 ? 9.041 -15.234 3.648 1.00 16.27 288 ALA A C 1
ATOM 603 O O . ALA A 1 86 ? 8.217 -14.814 4.443 1.00 16.49 288 ALA A O 1
ATOM 605 N N . GLN A 1 87 ? 10.377 -15.139 3.836 1.00 15.88 289 GLN A N 1
ATOM 606 C CA A GLN A 1 87 ? 10.979 -14.447 4.935 0.50 17.57 289 GLN A CA 1
ATOM 607 C CA B GLN A 1 87 ? 10.934 -14.442 4.941 0.50 17.65 289 GLN A CA 1
ATOM 608 C C . GLN A 1 87 ? 11.154 -12.942 4.718 1.00 16.77 289 GLN A C 1
ATOM 609 O O . GLN A 1 87 ? 11.578 -12.234 5.667 1.00 18.27 289 GLN A O 1
ATOM 620 N N . ARG A 1 88 ? 10.818 -12.431 3.568 1.00 17.08 290 ARG A N 1
ATOM 621 C CA . ARG A 1 88 ? 10.965 -11.011 3.266 1.00 18.18 290 ARG A CA 1
ATOM 622 C C . ARG A 1 88 ? 9.957 -10.168 4.137 1.00 19.67 290 ARG A C 1
ATOM 623 O O . ARG A 1 88 ? 8.905 -10.640 4.525 1.00 17.65 290 ARG A O 1
ATOM 631 N N . PRO A 1 89 ? 10.398 -8.991 4.548 1.00 23.73 291 PRO A N 1
ATOM 632 C CA . PRO A 1 89 ? 9.489 -8.090 5.116 1.00 25.51 291 PRO A CA 1
ATOM 633 C C . PRO A 1 89 ? 8.093 -8.037 4.394 1.00 21.35 291 PRO A C 1
ATOM 634 O O . PRO A 1 89 ? 7.986 -8.013 3.159 1.00 28.80 291 PRO A O 1
ATOM 638 N N . GLY A 1 90 ? 7.108 -7.972 5.266 1.00 22.34 292 GLY A N 1
ATOM 639 C CA . GLY A 1 90 ? 5.690 -7.955 4.872 1.00 23.17 292 GLY A CA 1
ATOM 640 C C . GLY A 1 90 ? 5.193 -9.350 4.602 1.00 21.11 292 GLY A C 1
ATOM 641 O O . GLY A 1 90 ? 4.176 -9.769 5.194 1.00 22.22 292 GLY A O 1
ATOM 642 N N . VAL A 1 91 ? 5.907 -10.135 3.789 1.00 19.45 293 VAL A N 1
ATOM 643 C CA . VAL A 1 91 ? 5.501 -11.488 3.518 1.00 16.93 293 VAL A CA 1
ATOM 644 C C . VAL A 1 91 ? 5.585 -12.342 4.795 1.00 16.21 293 VAL A C 1
ATOM 645 O O . VAL A 1 91 ? 4.661 -13.094 5.146 1.00 15.59 293 VAL A O 1
ATOM 649 N N . ARG A 1 92 ? 6.681 -12.193 5.481 1.00 16.17 294 ARG A N 1
ATOM 650 C CA A ARG A 1 92 ? 6.951 -13.016 6.685 0.50 15.04 294 ARG A CA 1
ATOM 651 C CA B ARG A 1 92 ? 6.977 -12.997 6.675 0.50 15.31 294 ARG A CA 1
ATOM 652 C C . ARG A 1 92 ? 5.865 -12.838 7.773 1.00 15.54 294 ARG A C 1
ATOM 653 O O . ARG A 1 92 ? 5.325 -13.803 8.352 1.00 17.71 294 ARG A O 1
ATOM 668 N N . GLN A 1 93 ? 5.576 -11.566 8.068 1.00 18.02 295 GLN A N 1
ATOM 669 C CA . GLN A 1 93 ? 4.537 -11.205 9.049 1.00 18.09 295 GLN A CA 1
ATOM 670 C C . GLN A 1 93 ? 3.216 -11.835 8.667 1.00 17.26 295 GLN A C 1
ATOM 671 O O . GLN A 1 93 ? 2.459 -12.274 9.542 1.00 19.82 295 GLN A O 1
ATOM 677 N N . GLY A 1 94 ? 2.924 -11.852 7.376 1.00 17.89 296 GLY A N 1
ATOM 678 C CA . GLY A 1 94 ? 1.681 -12.491 6.978 1.00 18.20 296 GLY A CA 1
ATOM 679 C C . GLY A 1 94 ? 1.583 -13.952 7.392 1.00 16.94 296 GLY A C 1
ATOM 680 O O . GLY A 1 94 ? 0.601 -14.415 7.882 1.00 18.21 296 GLY A O 1
ATOM 681 N N . TRP A 1 95 ? 2.659 -14.683 7.126 1.00 15.39 297 TRP A N 1
ATOM 682 C CA . TRP A 1 95 ? 2.787 -16.054 7.518 1.00 15.51 297 TRP A CA 1
ATOM 683 C C . TRP A 1 95 ? 2.750 -16.282 9.039 1.00 16.13 297 TRP A C 1
ATOM 684 O O . TRP A 1 95 ? 2.078 -17.218 9.527 1.00 17.16 297 TRP A O 1
ATOM 695 N N . LEU A 1 96 ? 3.482 -15.427 9.783 1.00 18.01 298 LEU A N 1
ATOM 696 C CA . LEU A 1 96 ? 3.571 -15.638 11.188 1.00 18.60 298 LEU A CA 1
ATOM 697 C C . LEU A 1 96 ? 2.206 -15.280 11.897 1.00 17.52 298 LEU A C 1
ATOM 698 O O . LEU A 1 96 ? 1.904 -15.956 12.847 1.00 23.42 298 LEU A O 1
ATOM 703 N N . ASN A 1 97 ? 1.537 -14.259 11.366 1.00 19.15 299 ASN A N 1
ATOM 704 C CA . ASN A 1 97 ? 0.355 -13.792 12.050 1.00 21.64 299 ASN A CA 1
ATOM 705 C C . ASN A 1 97 ? -0.887 -14.715 11.690 1.00 18.21 299 ASN A C 1
ATOM 706 O O . ASN A 1 97 ? -1.930 -14.595 12.296 1.00 17.61 299 ASN A O 1
ATOM 711 N N . CYS A 1 98 ? -0.796 -15.514 10.605 1.00 17.07 300 CYS A N 1
ATOM 712 C CA . CYS A 1 98 ? -1.893 -16.337 10.213 1.00 16.21 300 CYS A CA 1
ATOM 713 C C . CYS A 1 98 ? -2.208 -17.478 11.136 1.00 16.72 300 CYS A C 1
ATOM 714 O O . CYS A 1 98 ? -1.368 -18.358 11.362 1.00 22.70 300 CYS A O 1
ATOM 717 N N . GLN A 1 99 ? -3.371 -17.453 11.737 1.00 14.85 301 GLN A N 1
ATOM 718 C CA . GLN A 1 99 ? -3.846 -18.600 12.540 1.00 16.02 301 GLN A CA 1
ATOM 719 C C . GLN A 1 99 ? -4.825 -19.484 11.776 1.00 13.22 301 GLN A C 1
ATOM 720 O O . GLN A 1 99 ? -4.915 -20.705 12.032 1.00 14.13 301 GLN A O 1
ATOM 726 N N . ARG A 1 100 ? -5.598 -18.860 10.868 1.00 12.95 302 ARG A N 1
ATOM 727 C CA . ARG A 1 100 ? -6.645 -19.483 10.058 1.00 12.70 302 ARG A CA 1
ATOM 728 C C . ARG A 1 100 ? -6.451 -19.064 8.637 1.00 12.50 302 ARG A C 1
ATOM 729 O O . ARG A 1 100 ? -6.351 -17.860 8.395 1.00 13.19 302 ARG A O 1
ATOM 737 N N . LEU A 1 101 ? -6.390 -19.994 7.701 1.00 11.72 303 LEU A N 1
ATOM 738 C CA . LEU A 1 101 ? -6.220 -19.695 6.290 1.00 12.01 303 LEU A CA 1
ATOM 739 C C . LEU A 1 101 ? -7.402 -20.264 5.501 1.00 10.31 303 LEU A C 1
ATOM 740 O O . LEU A 1 101 ? -7.567 -21.493 5.467 1.00 11.10 303 LEU A O 1
ATOM 745 N N . VAL A 1 102 ? -8.201 -19.330 4.972 1.00 10.63 304 VAL A N 1
ATOM 746 C CA . VAL A 1 102 ? -9.307 -19.684 4.069 1.00 10.49 304 VAL A CA 1
ATOM 747 C C . VAL A 1 102 ? -8.800 -19.769 2.672 1.00 10.45 304 VAL A C 1
ATOM 748 O O . VAL A 1 102 ? -8.045 -18.862 2.255 1.00 11.52 304 VAL A O 1
ATOM 752 N N . ILE A 1 103 ? -9.156 -20.806 1.945 1.00 10.06 305 ILE A N 1
ATOM 753 C CA . ILE A 1 103 ? -8.835 -20.948 0.522 1.00 9.77 305 ILE A CA 1
ATOM 754 C C . ILE A 1 103 ? -10.064 -21.413 -0.238 1.00 10.06 305 ILE A C 1
ATOM 755 O O . ILE A 1 103 ? -10.480 -22.539 -0.101 1.00 10.93 305 ILE A O 1
ATOM 760 N N . ASP A 1 104 ? -10.642 -20.468 -1.025 1.00 9.89 306 ASP A N 1
ATOM 761 C CA . ASP A 1 104 ? -11.695 -20.815 -1.952 1.00 9.97 306 ASP A CA 1
ATOM 762 C C . ASP A 1 104 ? -11.159 -21.296 -3.307 1.00 9.53 306 ASP A C 1
ATOM 763 O O . ASP A 1 104 ? -9.970 -20.995 -3.655 1.00 10.75 306 ASP A O 1
ATOM 768 N N . GLU A 1 105 ? -11.950 -22.016 -4.025 1.00 9.31 307 GLU A N 1
ATOM 769 C CA . GLU A 1 105 ? -11.655 -22.533 -5.365 1.00 9.96 307 GLU A CA 1
ATOM 770 C C . GLU A 1 105 ? -10.351 -23.346 -5.371 1.00 9.49 307 GLU A C 1
ATOM 771 O O . GLU A 1 105 ? -9.465 -23.203 -6.196 1.00 10.30 307 GLU A O 1
ATOM 777 N N . ILE A 1 106 ? -10.309 -24.299 -4.448 1.00 9.71 308 ILE A N 1
ATOM 778 C CA . ILE A 1 106 ? -9.085 -25.134 -4.299 1.00 9.95 308 ILE A CA 1
ATOM 779 C C . ILE A 1 106 ? -8.801 -25.952 -5.508 1.00 9.83 308 ILE A C 1
ATOM 780 O O . ILE A 1 106 ? -7.633 -26.395 -5.680 1.00 10.37 308 ILE A O 1
ATOM 785 N N . SER A 1 107 ? -9.760 -26.224 -6.391 1.00 10.09 309 SER A N 1
ATOM 786 C CA . SER A 1 107 ? -9.484 -27.145 -7.529 1.00 9.85 309 SER A CA 1
ATOM 787 C C . SER A 1 107 ? -8.436 -26.624 -8.459 1.00 9.79 309 SER A C 1
ATOM 788 O O . SER A 1 107 ? -7.828 -27.429 -9.169 1.00 10.56 309 SER A O 1
ATOM 791 N N . MET A 1 108 ? -8.175 -25.318 -8.443 1.00 10.35 310 MET A N 1
ATOM 792 C CA . MET A 1 108 ? -7.123 -24.819 -9.364 1.00 10.69 310 MET A CA 1
ATOM 793 C C . MET A 1 108 ? -5.717 -24.936 -8.743 1.00 10.35 310 MET A C 1
ATOM 794 O O . MET A 1 108 ? -4.766 -24.724 -9.461 1.00 11.19 310 MET A O 1
ATOM 799 N N . VAL A 1 109 ? -5.614 -25.275 -7.474 1.00 9.59 311 VAL A N 1
ATOM 800 C CA . VAL A 1 109 ? -4.282 -25.394 -6.809 1.00 9.55 311 VAL A CA 1
ATOM 801 C C . VAL A 1 109 ? -3.714 -26.754 -7.072 1.00 9.45 311 VAL A C 1
ATOM 802 O O . VAL A 1 109 ? -4.296 -27.777 -6.686 1.00 10.14 311 VAL A O 1
ATOM 806 N N . GLU A 1 110 ? -2.544 -26.818 -7.705 1.00 9.01 312 GLU A N 1
ATOM 807 C CA . GLU A 1 110 ? -1.960 -28.108 -8.000 1.00 9.47 312 GLU A CA 1
ATOM 808 C C . GLU A 1 110 ? -1.239 -28.713 -6.805 1.00 9.20 312 GLU A C 1
ATOM 809 O O . GLU A 1 110 ? -0.775 -27.991 -5.907 1.00 9.72 312 GLU A O 1
ATOM 815 N N . ALA A 1 111 ? -1.139 -30.031 -6.780 1.00 9.75 313 ALA A N 1
ATOM 816 C CA . ALA A 1 111 ? -0.581 -30.720 -5.606 1.00 9.53 313 ALA A CA 1
ATOM 817 C C . ALA A 1 111 ? 0.861 -30.255 -5.280 1.00 10.37 313 ALA A C 1
ATOM 818 O O . ALA A 1 111 ? 1.198 -30.136 -4.115 1.00 10.63 313 ALA A O 1
ATOM 820 N N . ASP A 1 112 ? 1.692 -30.052 -6.319 1.00 9.93 314 ASP A N 1
ATOM 821 C CA . ASP A 1 112 ? 3.068 -29.742 -6.032 1.00 11.65 314 ASP A CA 1
ATOM 822 C C . ASP A 1 112 ? 3.164 -28.388 -5.335 1.00 10.84 314 ASP A C 1
ATOM 823 O O . ASP A 1 112 ? 4.052 -28.141 -4.500 1.00 11.99 314 ASP A O 1
ATOM 828 N N . LEU A 1 113 ? 2.258 -27.452 -5.689 1.00 10.25 315 LEU A N 1
ATOM 829 C CA . LEU A 1 113 ? 2.182 -26.161 -5.053 1.00 9.96 315 LEU A CA 1
ATOM 830 C C . LEU A 1 113 ? 1.727 -26.257 -3.611 1.00 9.95 315 LEU A C 1
ATOM 831 O O . LEU A 1 113 ? 2.266 -25.636 -2.694 1.00 10.31 315 LEU A O 1
ATOM 836 N N . PHE A 1 114 ? 0.677 -27.079 -3.383 1.00 10.07 316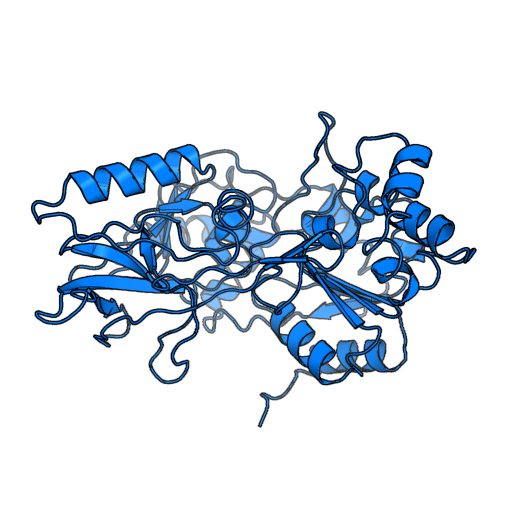 PHE A N 1
ATOM 837 C CA . PHE A 1 114 ? 0.201 -27.304 -2.023 1.00 10.14 316 PHE A CA 1
ATOM 838 C C . PHE A 1 114 ? 1.392 -27.833 -1.148 1.00 10.25 316 PHE A C 1
ATOM 839 O O . PHE A 1 114 ? 1.578 -27.427 -0.043 1.00 10.74 316 PHE A O 1
ATOM 847 N N . ASP A 1 115 ? 2.126 -28.821 -1.702 1.00 10.94 317 ASP A N 1
ATOM 848 C CA . ASP A 1 115 ? 3.292 -29.360 -0.962 1.00 11.91 317 ASP A CA 1
ATOM 849 C C . ASP A 1 115 ? 4.307 -28.252 -0.632 1.00 11.20 317 ASP A C 1
ATOM 850 O O . ASP A 1 115 ? 4.853 -28.243 0.471 1.00 11.72 317 ASP A O 1
ATOM 855 N N . LYS A 1 116 ? 4.552 -27.395 -1.601 1.00 10.67 318 LYS A N 1
ATOM 856 C CA A LYS A 1 116 ? 5.500 -26.325 -1.351 0.50 11.67 318 LYS A CA 1
ATOM 857 C CA B LYS A 1 116 ? 5.502 -26.313 -1.374 0.50 11.59 318 LYS A CA 1
ATOM 858 C C . LYS A 1 116 ? 5.011 -25.367 -0.257 1.00 11.07 318 LYS A C 1
ATOM 859 O O . LYS A 1 116 ? 5.769 -24.998 0.655 1.00 11.41 318 LYS A O 1
ATOM 870 N N . LEU A 1 117 ? 3.716 -24.985 -0.340 1.00 10.81 319 LEU A N 1
ATOM 871 C CA . LEU A 1 117 ? 3.175 -24.079 0.654 1.00 10.52 319 LEU A CA 1
ATOM 872 C C . LEU A 1 117 ? 3.205 -24.683 2.043 1.00 10.43 319 LEU A C 1
ATOM 873 O O . LEU A 1 117 ? 3.498 -24.022 3.054 1.00 11.05 319 LEU A O 1
ATOM 878 N N . GLU A 1 118 ? 2.900 -25.990 2.153 1.00 10.61 320 GLU A N 1
ATOM 879 C CA . GLU A 1 118 ? 2.893 -26.677 3.413 1.00 10.96 320 GLU A CA 1
ATOM 880 C C . GLU A 1 118 ? 4.289 -26.620 4.064 1.00 11.30 320 GLU A C 1
ATOM 881 O O . GLU A 1 118 ? 4.446 -26.426 5.256 1.00 12.24 320 GLU A O 1
ATOM 887 N N . ALA A 1 119 ? 5.305 -26.860 3.227 1.00 11.14 321 ALA A N 1
ATOM 888 C CA . ALA A 1 119 ? 6.734 -26.835 3.705 1.00 11.72 321 ALA A CA 1
ATOM 889 C C . ALA A 1 119 ? 7.182 -25.452 4.064 1.00 11.63 321 ALA A C 1
ATOM 890 O O . ALA A 1 119 ? 7.910 -25.263 5.038 1.00 12.51 321 ALA A O 1
ATOM 892 N N . VAL A 1 120 ? 6.792 -24.468 3.269 1.00 10.97 322 VAL A N 1
ATOM 893 C CA . VAL A 1 120 ? 7.113 -23.074 3.590 1.00 11.53 322 VAL A CA 1
ATOM 894 C C . VAL A 1 120 ? 6.503 -22.679 4.921 1.00 12.18 322 VAL A C 1
ATOM 895 O O . VAL A 1 120 ? 7.134 -22.013 5.754 1.00 13.19 322 VAL A O 1
ATOM 899 N N . ALA A 1 121 ? 5.224 -23.059 5.140 1.00 12.73 323 ALA A N 1
ATOM 900 C CA . ALA A 1 121 ? 4.557 -22.706 6.395 1.00 12.69 323 ALA A CA 1
ATOM 901 C C . ALA A 1 121 ? 5.342 -23.235 7.567 1.00 14.02 323 ALA A C 1
ATOM 902 O O . ALA A 1 121 ? 5.592 -22.523 8.542 1.00 14.61 323 ALA A O 1
ATOM 904 N N . ARG A 1 122 ? 5.761 -24.476 7.520 1.00 13.21 324 ARG A N 1
ATOM 905 C CA . ARG A 1 122 ? 6.538 -25.035 8.626 1.00 14.79 324 ARG A CA 1
ATOM 906 C C . ARG A 1 122 ? 7.872 -24.289 8.821 1.00 15.56 324 ARG A C 1
ATOM 907 O O . ARG A 1 122 ? 8.296 -24.002 9.961 1.00 17.27 324 ARG A O 1
ATOM 915 N N . ALA A 1 123 ? 8.547 -23.985 7.720 1.00 14.27 325 ALA A N 1
ATOM 916 C CA . ALA A 1 123 ? 9.895 -23.353 7.845 1.00 15.01 325 ALA A CA 1
ATOM 917 C C . ALA A 1 123 ? 9.767 -21.936 8.355 1.00 15.41 325 ALA A C 1
ATOM 918 O O . ALA A 1 123 ? 10.534 -21.534 9.253 1.00 18.38 325 ALA A O 1
ATOM 920 N N . VAL A 1 124 ? 8.843 -21.132 7.838 1.00 14.67 326 VAL A N 1
ATOM 921 C CA . VAL A 1 124 ? 8.807 -19.724 8.211 1.00 15.71 326 VAL A CA 1
ATOM 922 C C . VAL A 1 124 ? 8.314 -19.601 9.635 1.00 18.58 326 VAL A C 1
ATOM 923 O O . VAL A 1 124 ? 8.852 -18.793 10.436 1.00 19.84 326 VAL A O 1
ATOM 927 N N . ARG A 1 125 ? 7.313 -20.392 9.994 1.00 17.14 327 ARG A N 1
ATOM 928 C CA . ARG A 1 125 ? 6.694 -20.341 11.333 1.00 18.24 327 ARG A CA 1
ATOM 929 C C . ARG A 1 125 ? 7.493 -21.103 12.360 1.00 19.92 327 ARG A C 1
ATOM 930 O O . ARG A 1 125 ? 7.256 -20.892 13.547 1.00 22.65 327 ARG A O 1
ATOM 938 N N . GLN A 1 126 ? 8.486 -21.928 11.951 1.00 20.21 328 GLN A N 1
ATOM 939 C CA . GLN A 1 126 ? 9.223 -22.774 12.875 1.00 19.54 328 GLN A CA 1
ATOM 940 C C . GLN A 1 126 ? 8.306 -23.594 13.769 1.00 20.78 328 GLN A C 1
ATOM 941 O O . GLN A 1 126 ? 8.468 -23.605 14.985 1.00 26.18 328 GLN A O 1
ATOM 947 N N . GLN A 1 127 ? 7.294 -24.150 13.100 1.00 20.15 329 GLN A N 1
ATOM 948 C CA A GLN A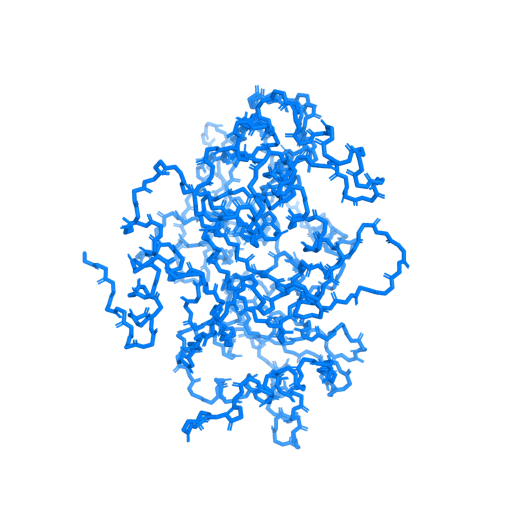 1 127 ? 6.330 -25.072 13.694 0.50 22.35 329 GLN A CA 1
ATOM 949 C CA B GLN A 1 127 ? 6.389 -25.071 13.751 0.50 22.07 329 GLN A CA 1
ATOM 950 C C . GLN A 1 127 ? 6.317 -26.407 13.019 1.00 21.97 329 GLN A C 1
ATOM 951 O O . GLN A 1 127 ? 5.920 -26.472 11.828 1.00 22.22 329 GLN A O 1
ATOM 962 N N . ASN A 1 128 ? 6.723 -27.473 13.710 1.00 21.92 330 ASN A N 1
ATOM 963 C CA A ASN A 1 128 ? 6.793 -28.835 13.116 0.50 21.94 330 ASN A CA 1
ATOM 964 C CA B ASN A 1 128 ? 6.734 -28.791 13.109 0.50 21.02 330 ASN A CA 1
ATOM 965 C C . ASN A 1 128 ? 5.442 -29.567 13.272 1.00 22.71 330 ASN A C 1
ATOM 966 O O . ASN A 1 128 ? 5.338 -30.523 14.056 1.00 30.60 330 ASN A O 1
ATOM 975 N N . LYS A 1 129 ? 4.469 -29.038 12.596 1.00 24.69 331 LYS A N 1
ATOM 976 C CA . LYS A 1 129 ? 3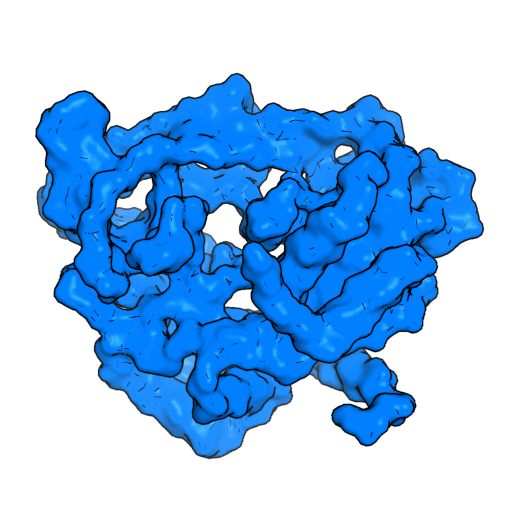.049 -29.485 12.556 1.00 24.25 331 LYS A CA 1
ATOM 977 C C . LYS A 1 129 ? 2.584 -29.330 11.140 1.00 20.23 331 LYS A C 1
ATOM 978 O O . LYS A 1 129 ? 3.061 -28.478 10.461 1.00 17.64 331 LYS A O 1
ATOM 984 N N . PRO A 1 130 ? 1.529 -30.085 10.738 1.00 20.23 332 PRO A N 1
ATOM 985 C CA . PRO A 1 130 ? 1.076 -29.953 9.333 1.00 17.99 332 PRO A CA 1
ATOM 986 C C . PRO A 1 130 ? 0.773 -28.513 9.034 1.00 15.69 332 PRO A C 1
ATOM 987 O O . PRO A 1 130 ? 0.054 -27.805 9.792 1.00 17.40 332 PRO A O 1
ATOM 991 N N . PHE A 1 131 ? 1.288 -27.997 7.902 1.00 14.93 333 PHE A N 1
ATOM 992 C CA . PHE A 1 131 ? 1.001 -26.623 7.440 1.00 14.23 333 PHE A CA 1
ATOM 993 C C . PHE A 1 131 ? 1.336 -25.641 8.534 1.00 14.94 333 PHE A C 1
ATOM 994 O O . PHE A 1 131 ? 0.735 -24.552 8.639 1.00 14.70 333 PHE A O 1
ATOM 1002 N N . GLY A 1 132 ? 2.415 -25.921 9.293 1.00 14.82 334 GLY A N 1
ATOM 1003 C CA . GLY A 1 132 ? 2.857 -24.988 10.319 1.00 17.46 334 GLY A CA 1
ATOM 1004 C C . GLY A 1 132 ? 1.878 -24.689 11.394 1.00 16.26 334 GLY A C 1
ATOM 1005 O O . GLY A 1 132 ? 1.984 -23.780 12.129 1.00 18.31 334 GLY A O 1
ATOM 1006 N N . GLY A 1 133 ? 0.904 -25.628 11.592 1.00 16.19 335 GLY A N 1
ATOM 1007 C CA . GLY A 1 133 ? -0.119 -25.417 12.650 1.00 18.55 335 GLY A CA 1
ATOM 1008 C C . GLY A 1 133 ? -1.261 -24.535 12.229 1.00 15.69 335 GLY A C 1
ATOM 1009 O O . GLY A 1 133 ? -2.120 -24.312 13.095 1.00 16.89 335 GLY A O 1
ATOM 1010 N N . ILE A 1 134 ? -1.328 -24.065 11.014 1.00 13.43 336 ILE A N 1
ATOM 1011 C CA . ILE A 1 134 ? -2.435 -23.168 10.618 1.00 12.96 336 ILE A CA 1
ATOM 1012 C C . ILE A 1 134 ? -3.725 -23.998 10.486 1.00 12.78 336 ILE A C 1
ATOM 1013 O O . ILE A 1 134 ? -3.729 -25.101 9.984 1.00 12.98 336 ILE A O 1
ATOM 1018 N N . GLN A 1 135 ? -4.833 -23.414 10.941 1.00 12.78 337 GLN A N 1
ATOM 1019 C CA . GLN A 1 135 ? -6.164 -24.028 10.731 1.00 12.45 337 GLN A CA 1
ATOM 1020 C C . GLN A 1 135 ? -6.556 -23.738 9.295 1.00 11.47 337 GLN A C 1
ATOM 1021 O O . GLN A 1 135 ? -6.759 -22.588 8.942 1.00 12.80 337 GLN A O 1
ATOM 1027 N N . LEU A 1 136 ? -6.663 -24.771 8.475 1.00 11.17 338 LEU A N 1
ATOM 1028 C CA . LEU A 1 136 ? -7.046 -24.613 7.100 1.00 10.77 338 LEU A CA 1
ATOM 1029 C C . LEU A 1 136 ? -8.538 -24.749 6.946 1.00 10.09 338 LEU A C 1
ATOM 1030 O O . LEU A 1 136 ? -9.179 -25.621 7.528 1.00 11.59 338 LEU A O 1
ATOM 1035 N N . ILE A 1 137 ? -9.116 -23.822 6.137 1.00 10.16 339 ILE A N 1
ATOM 1036 C CA . ILE A 1 137 ? -10.539 -23.788 5.867 1.00 10.23 339 ILE A CA 1
ATOM 1037 C C . ILE A 1 137 ? -10.651 -23.675 4.372 1.00 9.99 339 ILE A C 1
ATOM 1038 O O . ILE A 1 137 ? -10.544 -22.596 3.774 1.00 10.65 339 ILE A O 1
ATOM 1043 N N . ILE A 1 138 ? -10.821 -24.840 3.705 1.00 10.12 340 ILE A N 1
ATOM 1044 C CA . ILE A 1 138 ? -10.675 -24.941 2.268 1.00 10.26 340 ILE A CA 1
ATOM 1045 C C . ILE A 1 138 ? -11.945 -25.367 1.639 1.00 9.42 340 ILE A C 1
ATOM 1046 O O . ILE A 1 138 ? -12.625 -26.281 2.153 1.00 10.84 340 ILE A O 1
ATOM 1051 N N . CYS A 1 139 ? -12.298 -24.783 0.499 1.00 10.24 341 CYS A N 1
ATOM 1052 C CA . CYS A 1 139 ? -13.475 -25.271 -0.233 1.00 10.18 341 CYS A CA 1
ATOM 1053 C C . CYS A 1 139 ? -13.280 -25.182 -1.709 1.00 10.01 341 CYS A C 1
ATOM 1054 O O . CYS A 1 139 ? -12.394 -24.479 -2.214 1.00 10.26 341 CYS A O 1
ATOM 1057 N N . GLY A 1 140 ? -14.176 -25.875 -2.432 1.00 10.67 342 GLY A N 1
ATOM 1058 C CA . GLY A 1 140 ? -14.216 -25.846 -3.845 1.00 10.85 342 GLY A CA 1
ATOM 1059 C C . GLY A 1 140 ? -14.851 -27.106 -4.376 1.00 10.41 342 GLY A C 1
ATOM 1060 O O . GLY A 1 140 ? -15.559 -27.788 -3.583 1.00 12.31 342 GLY A O 1
ATOM 1061 N N . ASP A 1 141 ? -14.670 -27.389 -5.605 1.00 9.62 343 ASP A N 1
ATOM 1062 C CA . ASP A 1 141 ? -15.313 -28.545 -6.283 1.00 10.23 343 ASP A CA 1
ATOM 1063 C C . ASP A 1 141 ? -14.288 -29.084 -7.261 1.00 9.06 343 ASP A C 1
ATOM 1064 O O . ASP A 1 141 ? -13.960 -28.426 -8.238 1.00 9.25 343 ASP A O 1
ATOM 1069 N N . PHE A 1 142 ? -13.733 -30.270 -6.961 1.00 9.52 344 PHE A N 1
ATOM 1070 C CA . PHE A 1 142 ? -12.766 -30.822 -7.877 1.00 9.50 344 PHE A CA 1
ATOM 1071 C C . PHE A 1 142 ? -13.321 -31.247 -9.205 1.00 9.63 344 PHE A C 1
ATOM 1072 O O . PHE A 1 142 ? -12.558 -31.543 -10.131 1.00 10.19 344 PHE A O 1
ATOM 1080 N N . LEU A 1 143 ? -14.676 -31.286 -9.341 1.00 9.88 345 LEU A N 1
ATOM 1081 C CA . LEU A 1 143 ? -15.316 -31.490 -10.610 1.00 9.65 345 LEU A CA 1
ATOM 1082 C C . LEU A 1 143 ? -15.570 -30.236 -11.371 1.00 9.56 345 LEU A C 1
ATOM 1083 O O . LEU A 1 143 ? -16.209 -30.253 -12.433 1.00 11.10 345 LEU A O 1
ATOM 1088 N N . GLN A 1 144 ? -15.047 -29.092 -10.902 1.00 9.29 346 GLN A N 1
ATOM 1089 C CA . GLN A 1 144 ? -15.058 -27.826 -11.641 1.00 10.11 346 GLN A CA 1
ATOM 1090 C C . GLN A 1 144 ? -13.659 -27.623 -12.224 1.00 10.83 346 GLN A C 1
ATOM 1091 O O . GLN A 1 144 ? -13.097 -28.526 -12.833 1.00 11.50 346 GLN A O 1
ATOM 1097 N N . LEU A 1 145 ? -13.133 -26.361 -12.244 1.00 11.00 347 LEU A N 1
ATOM 1098 C CA . LEU A 1 145 ? -11.929 -26.121 -13.045 1.00 11.42 347 LEU A CA 1
ATOM 1099 C C . LEU A 1 145 ? -10.701 -26.861 -12.498 1.00 11.25 347 LEU A C 1
ATOM 1100 O O . LEU A 1 145 ? -10.500 -26.886 -11.318 1.00 12.58 347 LEU A O 1
ATOM 1105 N N . PRO A 1 146 ? -9.929 -27.442 -13.424 1.00 11.39 348 PRO A N 1
ATOM 1106 C CA . PRO A 1 146 ? -8.816 -28.285 -13.003 1.00 11.43 348 PRO A CA 1
ATOM 1107 C C . PRO A 1 146 ? -7.609 -27.490 -12.672 1.00 11.07 348 PRO A C 1
ATOM 1108 O O . PRO A 1 146 ? -7.488 -26.278 -12.924 1.00 11.49 348 PRO A O 1
ATOM 1112 N N . PRO A 1 147 ? -6.592 -28.159 -12.052 1.00 11.11 349 PRO A N 1
ATOM 1113 C CA . PRO A 1 147 ? -5.437 -27.443 -11.595 1.00 12.31 349 PRO A CA 1
ATOM 1114 C C . PRO A 1 147 ? -4.632 -26.820 -12.713 1.00 12.16 349 PRO A C 1
ATOM 1115 O O . PRO A 1 147 ? -4.499 -27.373 -13.804 1.00 13.00 349 PRO A O 1
ATOM 1119 N N . VAL A 1 148 ? -3.985 -25.727 -12.336 1.00 13.41 350 VAL A N 1
ATOM 1120 C CA . VAL A 1 148 ? -3.033 -25.063 -13.216 1.00 12.82 350 VAL A CA 1
ATOM 1121 C C . VAL A 1 148 ? -1.650 -25.144 -12.637 1.00 13.26 350 VAL A C 1
ATOM 1122 O O . VAL A 1 148 ? -1.451 -25.442 -11.452 1.00 12.60 350 VAL A O 1
ATOM 1126 N N . THR A 1 149 ? -0.653 -24.874 -13.454 1.00 12.85 351 THR A N 1
ATOM 1127 C CA . THR A 1 149 ? 0.742 -24.914 -13.010 1.00 11.80 351 THR A CA 1
ATOM 1128 C C . THR A 1 149 ? 1.538 -23.781 -13.644 1.00 11.92 351 THR A C 1
ATOM 1129 O O . THR A 1 149 ? 1.328 -23.419 -14.813 1.00 13.89 351 THR A O 1
ATOM 1133 N N . LYS A 1 150 ? 2.499 -23.292 -12.848 1.00 12.05 352 LYS A N 1
ATOM 1134 C CA . LYS A 1 150 ? 3.512 -22.362 -13.356 1.00 12.41 352 LYS A CA 1
ATOM 1135 C C . LYS A 1 150 ? 4.666 -23.048 -14.042 1.00 15.14 352 LYS A C 1
ATOM 1136 O O . LYS A 1 150 ? 5.494 -22.383 -14.616 1.00 19.97 352 LYS A O 1
ATOM 1142 N N . GLY A 1 151 ? 4.720 -24.369 -13.968 1.00 13.64 353 GLY A N 1
ATOM 1143 C CA . GLY A 1 151 ? 5.754 -25.147 -14.674 1.00 14.83 353 GLY A CA 1
ATOM 1144 C C . GLY A 1 151 ? 5.222 -25.698 -15.985 1.00 16.33 353 GLY A C 1
ATOM 1145 O O . GLY A 1 151 ? 4.288 -25.115 -16.552 1.00 19.06 353 GLY A O 1
ATOM 1146 N N . SER A 1 152 ? 5.836 -26.793 -16.429 1.00 17.84 354 SER A N 1
ATOM 1147 C CA . SER A 1 152 ? 5.518 -27.407 -17.735 1.00 19.24 354 SER A CA 1
ATOM 1148 C C . SER A 1 152 ? 5.006 -28.840 -17.565 1.00 19.95 354 SER A C 1
ATOM 1149 O O . SER A 1 152 ? 4.738 -29.445 -18.589 1.00 25.11 354 SER A O 1
ATOM 1152 N N . GLN A 1 153 ? 4.933 -29.349 -16.340 1.00 18.16 355 GLN A N 1
ATOM 1153 C CA . GLN A 1 153 ? 4.492 -30.723 -16.183 1.00 18.92 355 GLN A CA 1
ATOM 1154 C C . GLN A 1 153 ? 2.984 -30.832 -16.000 1.00 17.59 355 GLN A C 1
ATOM 1155 O O . GLN A 1 153 ? 2.358 -29.912 -15.589 1.00 18.39 355 GLN A O 1
ATOM 1161 N N . PRO A 1 154 ? 2.391 -32.004 -16.246 1.00 18.07 356 PRO A N 1
ATOM 1162 C CA . PRO A 1 154 ? 0.964 -32.179 -16.070 1.00 16.50 356 PRO A CA 1
ATOM 1163 C C . PRO A 1 154 ? 0.596 -32.046 -14.606 1.00 16.81 356 PRO A C 1
ATOM 1164 O O . PRO A 1 154 ? 1.134 -32.726 -13.768 1.00 18.77 356 PRO A O 1
ATOM 1168 N N . PRO A 1 155 ? -0.312 -31.116 -14.268 1.00 14.43 357 PRO A N 1
ATOM 1169 C CA . PRO A 1 155 ? -0.581 -30.842 -12.850 1.00 13.37 357 PRO A CA 1
ATOM 1170 C C . PRO A 1 155 ? -1.298 -32.010 -12.170 1.00 13.30 357 PRO A C 1
ATOM 1171 O O . PRO A 1 155 ? -2.125 -32.696 -12.850 1.00 16.56 357 PRO A O 1
ATOM 1175 N N . ARG A 1 156 ? -1.100 -32.224 -10.926 1.00 12.39 358 ARG A N 1
ATOM 1176 C CA . ARG A 1 156 ? -1.893 -33.129 -10.122 1.00 11.34 358 ARG A CA 1
ATOM 1177 C C . ARG A 1 156 ? -2.920 -32.349 -9.374 1.00 9.95 358 ARG A C 1
ATOM 1178 O O . ARG A 1 156 ? -2.699 -31.184 -8.985 1.00 10.52 358 ARG A O 1
ATOM 1186 N N . PHE A 1 157 ? -4.082 -32.954 -9.107 1.00 10.66 359 PHE A N 1
ATOM 1187 C CA . PHE A 1 157 ? -5.094 -32.350 -8.266 1.00 10.38 359 PHE A CA 1
ATOM 1188 C C . PHE A 1 157 ? -4.594 -32.174 -6.847 1.00 10.25 359 PHE A C 1
ATOM 1189 O O . PHE A 1 157 ? -3.749 -32.950 -6.353 1.00 11.01 359 PHE A O 1
ATOM 1197 N N . CYS A 1 158 ? -5.171 -31.202 -6.141 1.00 10.53 360 CYS A N 1
ATOM 1198 C CA . CYS A 1 158 ? -4.623 -30.854 -4.833 1.00 10.13 360 CYS A CA 1
ATOM 1199 C C . CYS A 1 158 ? -4.705 -32.052 -3.877 1.00 10.98 360 CYS A C 1
ATOM 1200 O O . CYS A 1 158 ? -3.828 -32.240 -3.023 1.00 11.17 360 CYS A O 1
ATOM 1203 N N . PHE A 1 159 ? -5.769 -32.847 -3.974 1.00 10.16 361 PHE A N 1
ATOM 1204 C CA . PHE A 1 159 ? -5.946 -34.002 -3.111 1.00 10.78 361 PHE A CA 1
ATOM 1205 C C . PHE A 1 159 ? -4.917 -35.082 -3.346 1.00 11.69 361 PHE A C 1
ATOM 1206 O O . PHE A 1 159 ? -4.829 -36.012 -2.557 1.00 13.42 361 PHE A O 1
ATOM 1214 N N . GLN A 1 160 ? -4.109 -34.991 -4.406 1.00 10.87 362 GLN A N 1
ATOM 1215 C CA . GLN A 1 160 ? -3.037 -35.960 -4.636 1.00 12.33 362 GLN A CA 1
ATOM 1216 C C . GLN A 1 160 ? -1.813 -35.600 -3.820 1.00 12.72 362 GLN A C 1
ATOM 1217 O O . GLN A 1 160 ? -0.897 -36.437 -3.760 1.00 14.24 362 GLN A O 1
ATOM 1223 N N . SER A 1 161 ? -1.742 -34.421 -3.234 1.00 11.45 363 SER A N 1
ATOM 1224 C CA . SER A 1 161 ? -0.607 -34.092 -2.377 1.00 13.05 363 SER A CA 1
ATOM 1225 C C . SER A 1 161 ? -0.501 -35.205 -1.283 1.00 14.05 363 SER A C 1
ATOM 1226 O O . SER A 1 161 ? -1.459 -35.480 -0.663 1.00 14.93 363 SER A O 1
ATOM 1229 N N . LYS A 1 162 ? 0.739 -35.603 -0.979 1.00 16.22 364 LYS A N 1
ATOM 1230 C CA . LYS A 1 162 ? 0.960 -36.581 0.142 1.00 16.74 364 LYS A CA 1
ATOM 1231 C C . LYS A 1 162 ? 0.613 -35.887 1.506 1.00 18.87 364 LYS A C 1
ATOM 1232 O O . LYS A 1 162 ? 0.499 -36.681 2.440 1.00 20.54 364 LYS A O 1
ATOM 1238 N N . SER A 1 163 ? 0.456 -34.561 1.547 1.00 17.87 365 SER A N 1
ATOM 1239 C CA . SER A 1 163 ? 0.046 -33.919 2.736 1.00 18.90 365 SER A CA 1
ATOM 1240 C C . SER A 1 163 ? -1.438 -33.491 2.805 1.00 15.12 365 SER A C 1
ATOM 1241 O O . SER A 1 163 ? -1.832 -32.977 3.855 1.00 14.45 365 SER A O 1
ATOM 1244 N N . TRP A 1 164 ? -2.206 -33.761 1.779 1.00 13.47 366 TRP A N 1
ATOM 1245 C CA . TRP A 1 164 ? -3.600 -33.326 1.778 1.00 13.02 366 TRP A CA 1
ATOM 1246 C C . TRP A 1 164 ? -4.415 -33.858 2.981 1.00 12.81 366 TRP A C 1
ATOM 1247 O O . TRP A 1 164 ? -4.976 -33.037 3.710 1.00 13.09 366 TRP A O 1
ATOM 1258 N N . LYS A 1 165 ? -4.485 -35.142 3.141 1.00 15.14 367 LYS A N 1
ATOM 1259 C CA . LYS A 1 165 ? -5.410 -35.637 4.171 1.00 17.27 367 LYS A CA 1
ATOM 1260 C C . LYS A 1 165 ? -4.895 -35.274 5.553 1.00 17.29 367 LYS A C 1
ATOM 1261 O O . LYS A 1 165 ? -5.685 -35.037 6.461 1.00 17.10 367 LYS A O 1
ATOM 1267 N N . ARG A 1 166 ? -3.580 -35.209 5.752 1.00 16.75 368 ARG A N 1
ATOM 1268 C CA . ARG A 1 166 ? -3.051 -34.815 7.079 1.00 16.73 368 ARG A CA 1
ATOM 1269 C C . ARG A 1 166 ? -3.395 -33.344 7.373 1.00 14.86 368 ARG A C 1
ATOM 1270 O O . ARG A 1 166 ? -3.639 -33.024 8.494 1.00 16.53 368 ARG A O 1
ATOM 1278 N N . CYS A 1 167 ? -3.373 -32.501 6.346 1.00 13.72 369 CYS A N 1
ATOM 1279 C CA . CYS A 1 167 ? -3.661 -31.126 6.512 1.00 13.24 369 CYS A CA 1
ATOM 1280 C C . CYS A 1 167 ? -5.176 -30.741 6.626 1.00 12.62 369 CYS A C 1
ATOM 1281 O O . CYS A 1 167 ? -5.468 -29.808 7.369 1.00 12.49 369 CYS A O 1
ATOM 1284 N N . VAL A 1 168 ? -6.033 -31.515 5.952 1.00 12.71 370 VAL A N 1
ATOM 1285 C CA . VAL A 1 168 ? -7.488 -31.283 6.048 1.00 12.81 370 VAL A CA 1
ATOM 1286 C C . VAL A 1 168 ? -8.103 -32.629 6.374 1.00 12.06 370 VAL A C 1
ATOM 1287 O O . VAL A 1 168 ? -8.562 -33.350 5.483 1.00 14.76 370 VAL A O 1
ATOM 1291 N N . PRO A 1 169 ? -8.074 -33.003 7.650 1.00 11.72 371 PRO A N 1
ATOM 1292 C CA . PRO A 1 169 ? -8.479 -34.353 8.059 1.00 12.95 371 PRO A CA 1
ATOM 1293 C C . PRO A 1 169 ? -9.964 -34.603 7.939 1.00 12.76 371 PRO A C 1
ATOM 1294 O O . PRO A 1 169 ? -10.383 -35.774 8.014 1.00 13.03 371 PRO A O 1
ATOM 1298 N N . VAL A 1 170 ? -10.777 -33.569 7.804 1.00 12.95 372 VAL A N 1
ATOM 1299 C CA . VAL A 1 170 ? -12.233 -33.678 7.765 1.00 13.32 372 VAL A CA 1
ATOM 1300 C C . VAL A 1 170 ? -12.729 -33.061 6.507 1.00 12.03 372 VAL A C 1
ATOM 1301 O O . VAL A 1 170 ? -12.297 -31.978 6.145 1.00 11.52 372 VAL A O 1
ATOM 1305 N N . THR A 1 171 ? -13.665 -33.783 5.817 1.00 13.77 373 THR A N 1
ATOM 1306 C CA . THR A 1 171 ? -14.331 -33.198 4.630 1.00 13.59 373 THR A CA 1
ATOM 1307 C C . THR A 1 171 ? -15.841 -33.222 4.910 1.00 13.00 373 THR A C 1
ATOM 1308 O O . THR A 1 171 ? -16.389 -34.282 5.318 1.00 14.76 373 THR A O 1
ATOM 1312 N N . LEU A 1 172 ? -16.479 -32.103 4.615 1.00 11.87 374 LEU A N 1
ATOM 1313 C CA . LEU A 1 172 ? -17.945 -32.009 4.721 1.00 11.75 374 LEU A CA 1
ATOM 1314 C C . LEU A 1 172 ? -18.464 -31.661 3.331 1.00 11.73 374 LEU A C 1
ATOM 1315 O O . LEU A 1 172 ? -17.725 -31.100 2.524 1.00 13.61 374 LEU A O 1
ATOM 1320 N N . GLU A 1 173 ? -19.743 -31.965 3.103 1.00 12.46 375 GLU A N 1
ATOM 1321 C CA . GLU A 1 173 ? -20.369 -31.713 1.795 1.00 13.16 375 GLU A CA 1
ATOM 1322 C C . GLU A 1 173 ? -21.581 -30.768 1.918 1.00 12.78 375 GLU A C 1
ATOM 1323 O O . GLU A 1 173 ? -22.280 -30.800 2.915 1.00 14.52 375 GLU A O 1
ATOM 1329 N N . LEU A 1 174 ? -21.741 -29.930 0.907 1.00 12.27 376 LEU A N 1
ATOM 1330 C CA . LEU A 1 174 ? -22.982 -29.135 0.690 1.00 12.67 376 LEU A CA 1
ATOM 1331 C C . LEU A 1 174 ? -23.607 -29.774 -0.547 1.00 14.47 376 LEU A C 1
ATOM 1332 O O . LEU A 1 174 ? -22.990 -29.842 -1.570 1.00 16.55 376 LEU A O 1
ATOM 1337 N N . THR A 1 175 ? -24.872 -30.179 -0.436 1.00 14.26 377 THR A N 1
ATOM 1338 C CA . THR A 1 175 ? -25.490 -30.947 -1.513 1.00 15.56 377 THR A CA 1
ATOM 1339 C C . THR A 1 175 ? -26.746 -30.305 -2.072 1.00 17.24 377 THR A C 1
ATOM 1340 O O . THR A 1 175 ? -27.321 -30.836 -3.006 1.00 21.30 377 THR A O 1
ATOM 1344 N N . LYS A 1 176 ? -27.190 -29.192 -1.545 1.00 15.18 378 LYS A N 1
ATOM 1345 C CA . LYS A 1 176 ? -28.396 -28.530 -2.091 1.00 14.90 378 LYS A CA 1
ATOM 1346 C C . LYS A 1 176 ? -28.005 -27.366 -2.997 1.00 13.45 378 LYS A C 1
ATOM 1347 O O . LYS A 1 176 ? -27.383 -26.388 -2.490 1.00 14.47 378 LYS A O 1
ATOM 1353 N N . VAL A 1 177 ? -28.328 -27.422 -4.232 1.00 13.41 379 VAL A N 1
ATOM 1354 C CA . VAL A 1 177 ? -28.094 -26.338 -5.139 1.00 12.76 379 VAL A CA 1
ATOM 1355 C C . VAL A 1 177 ? -29.102 -25.231 -4.913 1.00 13.79 379 VAL A C 1
ATOM 1356 O O . VAL A 1 177 ? -30.301 -25.482 -4.875 1.00 15.27 379 VAL A O 1
ATOM 1360 N N . TRP A 1 178 ? -28.582 -23.997 -4.833 1.00 12.56 380 TRP A N 1
ATOM 1361 C CA . TRP A 1 178 ? -29.393 -22.768 -4.647 1.00 14.38 380 TRP A CA 1
ATOM 1362 C C . TRP A 1 178 ? -29.327 -21.885 -5.894 1.00 13.92 380 TRP A C 1
ATOM 1363 O O . TRP A 1 178 ? -30.306 -21.161 -6.142 1.00 15.96 380 TRP A O 1
ATOM 1374 N N . ARG A 1 179 ? -28.218 -21.887 -6.655 1.00 11.81 381 ARG A N 1
ATOM 1375 C CA . ARG A 1 179 ? -28.121 -20.925 -7.747 1.00 11.93 381 ARG A CA 1
ATOM 1376 C C . ARG A 1 179 ? -29.286 -21.051 -8.753 1.00 13.24 381 ARG A C 1
ATOM 1377 O O . ARG A 1 179 ? -29.857 -20.096 -9.171 1.00 13.95 381 ARG A O 1
ATOM 1385 N N . GLN A 1 180 ? -29.546 -22.310 -9.124 1.00 13.42 382 GLN A N 1
ATOM 1386 C CA . GLN A 1 180 ? -30.692 -22.688 -9.991 1.00 13.57 382 GLN A CA 1
ATOM 1387 C C . GLN A 1 180 ? -31.834 -23.117 -9.063 1.00 15.55 382 GLN A C 1
ATOM 1388 O O . GLN A 1 180 ? -31.591 -23.830 -8.130 1.00 19.66 382 GLN A O 1
ATOM 1394 N N . ALA A 1 181 ? -33.031 -22.608 -9.344 1.00 16.34 383 ALA A N 1
ATOM 1395 C CA . ALA A 1 181 ? -34.248 -22.951 -8.563 1.00 18.19 383 ALA A CA 1
ATOM 1396 C C . ALA A 1 181 ? -34.982 -24.112 -9.234 1.00 16.04 383 ALA A C 1
ATOM 1397 O O . ALA A 1 181 ? -35.739 -24.762 -8.565 1.00 20.84 383 ALA A O 1
ATOM 1399 N N . ASP A 1 182 ? -34.743 -24.315 -10.518 1.00 14.57 384 ASP A N 1
ATOM 1400 C CA . ASP A 1 182 ? -35.431 -25.300 -11.401 1.00 16.67 384 ASP A CA 1
ATOM 1401 C C . ASP A 1 182 ? -34.848 -26.715 -11.193 1.00 14.50 384 ASP A C 1
ATOM 1402 O O . ASP A 1 182 ? -33.735 -26.936 -11.596 1.00 14.58 384 ASP A O 1
ATOM 1407 N N . GLN A 1 183 ? -35.612 -27.647 -10.627 1.00 14.32 385 GLN A N 1
ATOM 1408 C CA . GLN A 1 183 ? -35.105 -29.030 -10.426 1.00 13.46 385 GLN A CA 1
ATOM 1409 C C . GLN A 1 183 ? -34.745 -29.696 -11.755 1.00 13.11 385 GLN A C 1
ATOM 1410 O O . GLN A 1 183 ? -33.858 -30.545 -11.749 1.00 13.08 385 GLN A O 1
ATOM 1416 N N . THR A 1 184 ? -35.442 -29.401 -12.841 1.00 12.09 386 THR A N 1
ATOM 1417 C CA . THR A 1 184 ? -35.078 -30.021 -14.124 1.00 11.46 386 THR A CA 1
ATOM 1418 C C . THR A 1 184 ? -33.630 -29.630 -14.471 1.00 11.30 386 THR A C 1
ATOM 1419 O O . THR A 1 184 ? -32.832 -30.482 -14.862 1.00 12.02 386 THR A O 1
ATOM 1423 N N . PHE A 1 185 ? -33.323 -28.346 -14.359 1.00 11.39 387 PHE A N 1
ATOM 1424 C CA . PHE A 1 185 ? -31.963 -27.880 -14.668 1.00 11.68 387 PHE A CA 1
ATOM 1425 C C . PHE A 1 185 ? -30.973 -28.371 -13.618 1.00 10.87 387 PHE A C 1
ATOM 1426 O O . PHE A 1 185 ? -29.850 -28.779 -14.029 1.00 11.74 387 PHE A O 1
ATOM 1434 N N . ILE A 1 186 ? -31.304 -28.396 -12.378 1.00 11.68 388 ILE A N 1
ATOM 1435 C CA . ILE A 1 186 ? -30.415 -28.972 -11.343 1.00 11.62 388 ILE A CA 1
ATOM 1436 C C . ILE A 1 186 ? -30.029 -30.386 -11.680 1.00 12.58 388 ILE A C 1
ATOM 1437 O O . ILE A 1 186 ? -28.859 -30.755 -11.635 1.00 12.47 388 ILE A O 1
ATOM 1442 N N . SER A 1 187 ? -31.005 -31.237 -12.058 1.00 12.51 389 SER A N 1
ATOM 1443 C CA . SER A 1 187 ? -30.702 -32.598 -12.364 1.00 12.78 389 SER A CA 1
ATOM 1444 C C . SER A 1 187 ? -29.859 -32.682 -13.600 1.00 12.81 389 SER A C 1
ATOM 1445 O O . SER A 1 187 ? -28.921 -33.538 -13.661 1.00 14.03 389 SER A O 1
ATOM 1448 N N . LEU A 1 188 ? -30.132 -31.897 -14.617 1.00 12.02 390 LEU A N 1
ATOM 1449 C CA A LEU A 1 188 ? -29.330 -31.879 -15.846 0.50 12.44 390 LEU A CA 1
ATOM 1450 C CA B LEU A 1 188 ? -29.340 -31.867 -15.844 0.50 12.44 390 LEU A CA 1
ATOM 1451 C C . LEU A 1 188 ? -27.847 -31.538 -15.524 1.00 12.83 390 LEU A C 1
ATOM 1452 O O . LEU A 1 188 ? -26.917 -32.182 -16.008 1.00 13.65 390 LEU A O 1
ATOM 1461 N N . LEU A 1 189 ? -27.649 -30.500 -14.747 1.00 11.67 391 LEU A N 1
ATOM 1462 C CA . LEU A 1 189 ? -26.300 -30.079 -14.362 1.00 11.29 391 LEU A CA 1
ATOM 1463 C C . LEU A 1 189 ? -25.608 -31.147 -13.629 1.00 12.16 391 LEU A C 1
ATOM 1464 O O . LEU A 1 189 ? -24.368 -31.300 -13.772 1.00 12.60 391 LEU A O 1
ATOM 1469 N N . GLN A 1 190 ? -26.278 -31.844 -12.703 1.00 12.73 392 GLN A N 1
ATOM 1470 C CA . GLN A 1 190 ? -25.574 -32.897 -12.007 1.00 13.14 392 GLN A CA 1
ATOM 1471 C C . GLN A 1 190 ? -25.159 -34.040 -12.946 1.00 13.35 392 GLN A C 1
ATOM 1472 O O . GLN A 1 190 ? -24.030 -34.563 -12.763 1.00 14.89 392 GLN A O 1
ATOM 1478 N N . ALA A 1 191 ? -25.980 -34.364 -13.930 1.00 14.04 393 ALA A N 1
ATOM 1479 C CA . ALA A 1 191 ? -25.535 -35.334 -14.907 1.00 14.37 393 ALA A CA 1
ATOM 1480 C C . ALA A 1 191 ? -24.281 -34.903 -15.614 1.00 13.94 393 ALA A C 1
ATOM 1481 O O . ALA A 1 191 ? -23.336 -35.705 -15.837 1.00 14.51 393 ALA A O 1
ATOM 1483 N N . VAL A 1 192 ? -24.252 -33.665 -15.997 1.00 13.42 394 VAL A N 1
ATOM 1484 C CA . VAL A 1 192 ? -23.036 -33.160 -16.630 1.00 12.93 394 VAL A CA 1
ATOM 1485 C C . VAL A 1 192 ? -21.849 -33.173 -15.688 1.00 11.79 394 VAL A C 1
ATOM 1486 O O . VAL A 1 192 ? -20.753 -33.589 -16.121 1.00 12.42 394 VAL A O 1
ATOM 1490 N N . ARG A 1 193 ? -22.016 -32.764 -14.460 1.00 11.98 395 ARG A N 1
ATOM 1491 C CA . ARG A 1 193 ? -20.888 -32.726 -13.505 1.00 11.58 395 ARG A CA 1
ATOM 1492 C C . ARG A 1 193 ? -20.242 -34.114 -13.395 1.00 11.48 395 ARG A C 1
ATOM 1493 O O . ARG A 1 193 ? -19.044 -34.209 -13.257 1.00 12.10 395 ARG A O 1
ATOM 1501 N N . LEU A 1 194 ? -21.066 -35.162 -13.433 1.00 12.54 396 LEU A N 1
ATOM 1502 C CA . LEU A 1 194 ? -20.598 -36.552 -13.271 1.00 13.03 396 LEU A CA 1
ATOM 1503 C C . LEU A 1 194 ? -20.268 -37.188 -14.582 1.00 13.72 396 LEU A C 1
ATOM 1504 O O . LEU A 1 194 ? -19.898 -38.401 -14.613 1.00 16.16 396 LEU A O 1
ATOM 1509 N N . GLY A 1 195 ? -20.391 -36.479 -15.725 1.00 13.47 397 GLY A N 1
ATOM 1510 C CA . GLY A 1 195 ? -20.025 -37.064 -17.015 1.00 15.36 397 GLY A CA 1
ATOM 1511 C C . GLY A 1 195 ? -21.036 -38.154 -17.474 1.00 17.28 397 GLY A C 1
ATOM 1512 O O . GLY A 1 195 ? -20.608 -39.144 -18.086 1.00 24.33 397 GLY A O 1
ATOM 1513 N N . ARG A 1 196 ? -22.328 -38.011 -17.138 1.00 14.59 398 ARG A N 1
ATOM 1514 C CA . ARG A 1 196 ? -23.333 -38.991 -17.449 1.00 15.30 398 ARG A CA 1
ATOM 1515 C C . ARG A 1 196 ? -24.334 -38.418 -18.475 1.00 13.47 398 ARG A C 1
ATOM 1516 O O . ARG A 1 196 ? -25.503 -38.155 -18.165 1.00 16.56 398 ARG A O 1
ATOM 1524 N N . CYS A 1 197 ? -23.897 -38.167 -19.689 1.00 13.36 399 CYS A N 1
ATOM 1525 C CA . CYS A 1 197 ? -24.770 -37.579 -20.714 1.00 14.53 399 CYS A CA 1
ATOM 1526 C C . CYS A 1 197 ? -25.537 -38.712 -21.370 1.00 15.74 399 CYS A C 1
ATOM 1527 O O . CYS A 1 197 ? -25.178 -39.216 -22.430 1.00 16.41 399 CYS A O 1
ATOM 1530 N N . SER A 1 198 ? -26.717 -39.092 -20.800 1.00 15.22 400 SER A N 1
ATOM 1531 C CA . SER A 1 198 ? -27.641 -40.006 -21.441 1.00 15.47 400 SER A CA 1
ATOM 1532 C C . SER A 1 198 ? -28.226 -39.371 -22.711 1.00 12.72 400 SER A C 1
ATOM 1533 O O . SER A 1 198 ? -28.094 -38.131 -22.911 1.00 13.49 400 SER A O 1
ATOM 1536 N N . ASP A 1 199 ? -28.958 -40.165 -23.471 1.00 13.27 401 ASP A N 1
ATOM 1537 C CA . ASP A 1 199 ? -29.643 -39.649 -24.661 1.00 13.06 401 ASP A CA 1
ATOM 1538 C C . ASP A 1 199 ? -30.514 -38.400 -24.196 1.00 11.17 401 ASP A C 1
ATOM 1539 O O . ASP A 1 199 ? -30.556 -37.384 -24.895 1.00 11.24 401 ASP A O 1
ATOM 1544 N N . GLU A 1 200 ? -31.178 -38.528 -23.066 1.00 12.44 402 GLU A N 1
ATOM 1545 C CA . GLU A 1 200 ? -32.078 -37.484 -22.599 1.00 12.81 402 GLU A CA 1
ATOM 1546 C C . GLU A 1 200 ? -31.357 -36.224 -22.256 1.00 12.06 402 GLU A C 1
ATOM 1547 O O . GLU A 1 200 ? -31.807 -35.129 -22.561 1.00 12.12 402 GLU A O 1
ATOM 1553 N N . VAL A 1 201 ? -30.230 -36.340 -21.532 1.00 12.63 403 VAL A N 1
ATOM 1554 C CA . VAL A 1 201 ? -29.409 -35.155 -21.197 1.00 12.44 403 VAL A CA 1
ATOM 1555 C C . VAL A 1 201 ? -28.932 -34.457 -22.454 1.00 11.14 403 VAL A C 1
ATOM 1556 O O . VAL A 1 201 ? -29.023 -33.210 -22.575 1.00 11.17 403 VAL A O 1
ATOM 1560 N N . THR A 1 202 ? -28.394 -35.203 -23.413 1.00 11.07 404 THR A N 1
ATOM 1561 C CA . THR A 1 202 ? -27.909 -34.599 -24.655 1.00 9.93 404 THR A CA 1
ATOM 1562 C C . THR A 1 202 ? -29.015 -33.922 -25.370 1.00 9.96 404 THR A C 1
ATOM 1563 O O . THR A 1 202 ? -28.855 -32.785 -25.858 1.00 10.17 404 THR A O 1
ATOM 1567 N N . ARG A 1 203 ? -30.171 -34.570 -25.470 1.00 9.88 405 ARG A N 1
ATOM 1568 C CA . ARG A 1 203 ? -31.318 -33.919 -26.179 1.00 9.84 405 ARG A CA 1
ATOM 1569 C C . ARG A 1 203 ? -31.727 -32.618 -25.429 1.00 9.59 405 ARG A C 1
ATOM 1570 O O . ARG A 1 203 ? -32.050 -31.629 -26.094 1.00 10.08 405 ARG A O 1
ATOM 1578 N N . GLN A 1 204 ? -31.735 -32.656 -24.111 1.00 9.56 406 GLN A N 1
ATOM 1579 C CA A GLN A 1 204 ? -32.137 -31.414 -23.406 0.50 10.43 406 GLN A CA 1
ATOM 1580 C CA B GLN A 1 204 ? -32.118 -31.433 -23.359 0.50 10.60 406 GLN A CA 1
ATOM 1581 C C . GLN A 1 204 ? -31.168 -30.296 -23.619 1.00 9.58 406 GLN A C 1
ATOM 1582 O O . GLN A 1 204 ? -31.562 -29.151 -23.771 1.00 9.91 406 GLN A O 1
ATOM 1593 N N . LEU A 1 205 ? -29.861 -30.583 -23.682 1.00 9.32 407 LEU A N 1
ATOM 1594 C CA . LEU A 1 205 ? -28.893 -29.530 -23.974 1.00 9.48 407 LEU A CA 1
ATOM 1595 C C . LEU A 1 205 ? -28.987 -29.073 -25.396 1.00 9.53 407 LEU A C 1
ATOM 1596 O O . LEU A 1 205 ? -28.933 -27.857 -25.653 1.00 10.07 407 LEU A O 1
ATOM 1601 N N . GLN A 1 206 ? -29.195 -29.978 -26.322 1.00 9.29 408 GLN A N 1
ATOM 1602 C CA . GLN A 1 206 ? -29.337 -29.589 -27.727 1.00 9.63 408 GLN A CA 1
ATOM 1603 C C . GLN A 1 206 ? -30.534 -28.709 -27.939 1.00 10.08 408 GLN A C 1
ATOM 1604 O O . GLN A 1 206 ? -30.552 -27.831 -28.768 1.00 10.85 408 GLN A O 1
ATOM 1610 N N . ALA A 1 207 ? -31.637 -28.929 -27.166 1.00 9.42 409 ALA A N 1
ATOM 1611 C CA . ALA A 1 207 ? -32.849 -28.103 -27.313 1.00 10.42 409 ALA A CA 1
ATOM 1612 C C . ALA A 1 207 ? -32.571 -26.669 -26.981 1.00 10.77 409 ALA A C 1
ATOM 1613 O O . ALA A 1 207 ? -33.306 -25.793 -27.472 1.00 12.20 409 ALA A O 1
ATOM 1615 N N . THR A 1 208 ? -31.574 -26.364 -26.162 1.00 9.98 410 THR A N 1
ATOM 1616 C CA . THR A 1 208 ? -31.289 -24.997 -25.846 1.00 10.61 410 THR A CA 1
ATOM 1617 C C . THR A 1 208 ? -30.694 -24.186 -26.924 1.00 10.93 410 THR A C 1
ATOM 1618 O O . THR A 1 208 ? -30.625 -22.957 -26.852 1.00 12.68 410 THR A O 1
ATOM 1622 N N . ALA A 1 209 ? -30.305 -24.824 -28.055 1.00 11.29 411 ALA A N 1
ATOM 1623 C CA . ALA A 1 209 ? -29.743 -24.061 -29.149 1.00 12.51 411 ALA 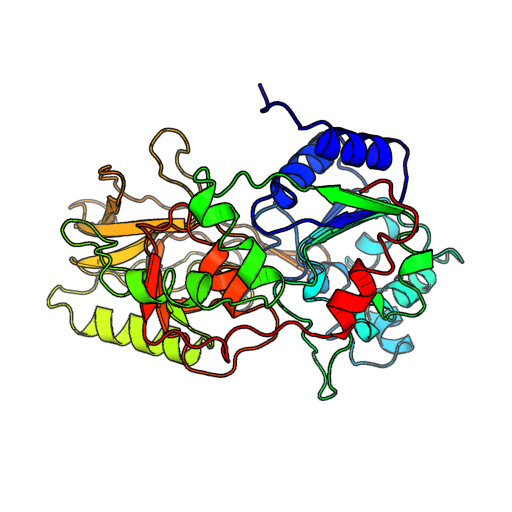A CA 1
ATOM 1624 C C . ALA A 1 209 ? -30.713 -23.077 -29.709 1.00 13.77 411 ALA A C 1
ATOM 1625 O O . ALA A 1 209 ? -30.334 -22.070 -30.282 1.00 17.21 411 ALA A O 1
ATOM 1627 N N . SER A 1 210 ? -32.043 -23.324 -29.500 1.00 15.02 412 SER A N 1
ATOM 1628 C CA A SER A 1 210 ? -33.105 -22.431 -30.015 0.50 18.33 412 SER A CA 1
ATOM 1629 C CA B SER A 1 210 ? -33.163 -22.503 -29.934 0.50 17.70 412 SER A CA 1
ATOM 1630 C C . SER A 1 210 ? -33.448 -21.302 -29.002 1.00 18.81 412 SER A C 1
ATOM 1631 O O . SER A 1 210 ? -34.290 -20.453 -29.331 1.00 22.94 412 SER A O 1
ATOM 1636 N N . HIS A 1 211 ? -32.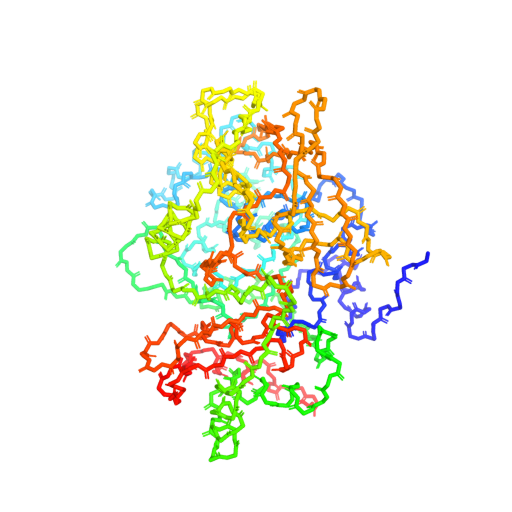886 -21.284 -27.798 1.00 15.02 413 HIS A N 1
ATOM 1637 C CA . HIS A 1 211 ? -33.245 -20.299 -26.795 1.00 16.76 413 HIS A CA 1
ATOM 1638 C C . HIS A 1 211 ? -32.986 -18.924 -27.186 1.00 19.79 413 HIS A C 1
ATOM 1639 O O . HIS A 1 211 ? -31.863 -18.615 -27.664 1.00 20.67 413 HIS A O 1
ATOM 1646 N N . LYS A 1 212 ? -33.928 -17.998 -27.019 1.00 22.16 414 LYS A N 1
ATOM 1647 C CA . LYS A 1 212 ? -33.778 -16.568 -27.058 1.00 24.65 414 LYS A CA 1
ATOM 1648 C C . LYS A 1 212 ? -33.490 -16.125 -25.632 1.00 31.01 414 LYS A C 1
ATOM 1649 O O . LYS A 1 212 ? -34.355 -16.119 -24.728 1.00 40.79 414 LYS A O 1
ATOM 1655 N N . VAL A 1 213 ? -32.248 -15.901 -25.439 1.00 25.86 415 VAL A N 1
ATOM 1656 C CA A VAL A 1 213 ? -31.724 -15.585 -24.046 0.50 25.05 415 VAL A CA 1
ATOM 1657 C CA B VAL A 1 213 ? -31.614 -15.605 -24.136 0.50 25.80 415 VAL A CA 1
ATOM 1658 C C . VAL A 1 213 ? -31.636 -14.104 -23.724 1.00 25.90 415 VAL A C 1
ATOM 1659 O O . VAL A 1 213 ? -31.521 -13.732 -22.529 1.00 34.15 415 VAL A O 1
ATOM 1666 N N . GLY A 1 214 ? -31.777 -13.284 -24.667 1.00 24.49 416 GLY A N 1
ATOM 1667 C CA . GLY A 1 214 ? -31.690 -11.872 -24.432 1.00 24.24 416 GLY A CA 1
ATOM 1668 C C . GLY A 1 214 ? -32.988 -11.124 -24.331 1.00 28.10 416 GLY A C 1
ATOM 1669 O O . GLY A 1 214 ? -34.106 -11.671 -24.102 1.00 30.79 416 GLY A O 1
ATOM 1670 N N . ARG A 1 215 ? -32.932 -9.787 -24.464 1.00 24.20 417 ARG A N 1
ATOM 1671 C CA . ARG A 1 215 ? -34.109 -8.932 -24.377 1.00 25.06 417 ARG A CA 1
ATOM 1672 C C . ARG A 1 215 ? -33.899 -7.843 -25.311 1.00 21.91 417 ARG A C 1
ATOM 1673 O O . ARG A 1 215 ? -32.922 -7.976 -26.038 1.00 24.44 417 ARG A O 1
ATOM 1681 N N . ASP A 1 216 ? -34.761 -6.860 -25.479 1.00 23.22 418 ASP A N 1
ATOM 1682 C CA . ASP A 1 216 ? -34.620 -5.818 -26.452 1.00 25.09 418 ASP A CA 1
ATOM 1683 C C . ASP A 1 216 ? -33.147 -5.294 -26.313 1.00 22.73 418 ASP A C 1
ATOM 1684 O O . ASP A 1 216 ? -32.788 -4.801 -25.300 1.00 22.90 418 ASP A O 1
ATOM 1689 N N . GLY A 1 217 ? -32.407 -5.387 -27.360 1.00 20.70 419 GLY A N 1
ATOM 1690 C CA . GLY A 1 217 ? -31.084 -4.846 -27.513 1.00 18.37 419 GLY A CA 1
ATOM 1691 C C . GLY A 1 217 ? -29.952 -5.583 -26.717 1.00 16.59 419 GLY A C 1
ATOM 1692 O O . GLY A 1 217 ? -28.849 -5.128 -26.831 1.00 19.04 419 GLY A O 1
ATOM 1693 N N . ILE A 1 218 ? -30.267 -6.664 -26.009 1.00 16.37 420 ILE A N 1
ATOM 1694 C CA . ILE A 1 218 ? -29.265 -7.326 -25.142 1.00 16.26 420 ILE A CA 1
ATOM 1695 C C . ILE A 1 218 ? -29.095 -8.679 -25.703 1.00 16.77 420 ILE A C 1
ATOM 1696 O O . ILE A 1 218 ? -30.063 -9.425 -25.838 1.00 19.49 420 ILE A O 1
ATOM 1701 N N . VAL A 1 219 ? -27.815 -9.019 -26.011 1.00 15.12 421 VAL A N 1
ATOM 1702 C CA . VAL A 1 219 ? -27.440 -10.323 -26.555 1.00 16.13 421 VAL A CA 1
ATOM 1703 C C . VAL A 1 219 ? -26.621 -11.112 -25.579 1.00 13.86 421 VAL A C 1
ATOM 1704 O O . VAL A 1 219 ? -26.098 -10.568 -24.625 1.00 15.64 421 VAL A O 1
ATOM 1708 N N . ALA A 1 220 ? -26.565 -12.403 -25.791 1.00 14.40 422 ALA A N 1
ATOM 1709 C CA . ALA A 1 220 ? -25.876 -13.319 -24.934 1.00 14.76 422 ALA A CA 1
ATOM 1710 C C . ALA A 1 220 ? -24.347 -13.059 -24.840 1.00 13.75 422 ALA A C 1
ATOM 1711 O O . ALA A 1 220 ? -23.745 -12.706 -25.854 1.00 17.40 422 ALA A O 1
ATOM 1713 N N . THR A 1 221 ? -23.798 -13.264 -23.671 1.00 12.69 423 THR A N 1
ATOM 1714 C CA . THR A 1 221 ? -22.344 -13.332 -23.535 1.00 11.95 423 THR A CA 1
ATOM 1715 C C . THR A 1 221 ? -21.876 -14.722 -23.970 1.00 11.54 423 THR A C 1
ATOM 1716 O O . THR A 1 221 ? -22.336 -15.735 -23.435 1.00 12.82 423 THR A O 1
ATOM 1720 N N . ARG A 1 222 ? -20.955 -14.745 -24.927 1.00 11.94 424 ARG A N 1
ATOM 1721 C CA . ARG A 1 222 ? -20.357 -16.016 -25.414 1.00 12.12 424 ARG A CA 1
ATOM 1722 C C . ARG A 1 222 ? -19.224 -16.398 -24.457 1.00 11.55 424 ARG A C 1
ATOM 1723 O O . ARG A 1 222 ? -18.266 -15.630 -24.319 1.00 13.12 424 ARG A O 1
ATOM 1731 N N . LEU A 1 223 ? -19.345 -17.546 -23.808 1.00 12.28 425 LEU A N 1
ATOM 1732 C CA . LEU A 1 223 ? -18.309 -18.054 -22.927 1.00 12.65 425 LEU A CA 1
ATOM 1733 C C . LEU A 1 223 ? -17.301 -18.770 -23.809 1.00 14.15 425 LEU A C 1
ATOM 1734 O O . LEU A 1 223 ? -17.646 -19.679 -24.543 1.00 16.17 425 LEU A O 1
ATOM 1739 N N . CYS A 1 224 ? -16.029 -18.384 -23.673 1.00 12.66 426 CYS A N 1
ATOM 1740 C CA . CYS A 1 224 ? -14.957 -18.898 -24.507 1.00 12.52 426 CYS A CA 1
ATOM 1741 C C . CYS A 1 224 ? -13.888 -19.543 -23.636 1.00 11.76 426 CYS A C 1
ATOM 1742 O O . CYS A 1 224 ? -13.689 -19.199 -22.483 1.00 12.79 426 CYS A O 1
ATOM 1745 N N . THR A 1 225 ? -13.120 -20.473 -24.231 1.00 12.47 427 THR A N 1
ATOM 1746 C CA . THR A 1 225 ? -12.043 -21.059 -23.461 1.00 13.00 427 THR A CA 1
ATOM 1747 C C . THR A 1 225 ? -10.825 -20.206 -23.277 1.00 13.10 427 THR A C 1
ATOM 1748 O O . THR A 1 225 ? -10.161 -20.389 -22.289 1.00 16.18 427 THR A O 1
ATOM 1752 N N . HIS A 1 226 ? -10.546 -19.278 -24.171 1.00 12.65 428 HIS A N 1
ATOM 1753 C CA . HIS A 1 226 ? -9.301 -18.495 -24.117 1.00 11.46 428 HIS A CA 1
ATOM 1754 C C . HIS A 1 226 ? -9.557 -17.005 -24.310 1.00 10.98 428 HIS A C 1
ATOM 1755 O O . HIS A 1 226 ? -10.322 -16.563 -25.143 1.00 12.08 428 HIS A O 1
ATOM 1762 N N . GLN A 1 227 ? -8.835 -16.229 -23.485 1.00 12.15 429 GLN A N 1
ATOM 1763 C CA . GLN A 1 227 ? -8.924 -14.779 -23.528 1.00 12.44 429 GLN A CA 1
ATOM 1764 C C . GLN A 1 227 ? -8.612 -14.177 -24.869 1.00 11.90 429 GLN A C 1
ATOM 1765 O O . GLN A 1 227 ? -9.120 -13.089 -25.191 1.00 13.23 429 GLN A O 1
ATOM 1771 N N . ASP A 1 228 ? -7.766 -14.816 -25.704 1.00 12.81 430 ASP A N 1
ATOM 1772 C CA . ASP A 1 228 ? -7.486 -14.182 -26.994 1.00 12.77 430 ASP A CA 1
ATOM 1773 C C . ASP A 1 228 ? -8.746 -13.976 -27.742 1.00 12.23 430 ASP A C 1
ATOM 1774 O O . ASP A 1 228 ? -8.959 -12.997 -28.458 1.00 13.30 430 ASP A O 1
ATOM 1779 N N . ASP A 1 229 ? -9.618 -15.025 -27.731 1.00 12.41 431 ASP A N 1
ATOM 1780 C CA . ASP A 1 229 ? -10.847 -15.008 -28.488 1.00 12.02 431 ASP A CA 1
ATOM 1781 C C . ASP A 1 229 ? -11.867 -14.015 -27.868 1.00 12.52 431 ASP A C 1
ATOM 1782 O O . ASP A 1 229 ? -12.624 -13.368 -28.596 1.00 13.04 431 ASP A O 1
ATOM 1787 N N . VAL A 1 230 ? -11.830 -13.959 -26.558 1.00 11.32 432 VAL A N 1
ATOM 1788 C CA . VAL A 1 230 ? -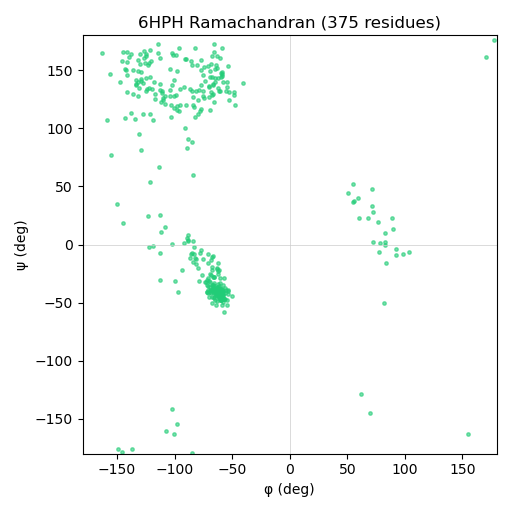12.694 -12.964 -25.830 1.00 12.48 432 VAL A CA 1
ATOM 1789 C C . VAL A 1 230 ? -12.369 -11.541 -26.287 1.00 12.43 432 VAL A C 1
ATOM 1790 O O . VAL A 1 230 ? -13.231 -10.760 -26.640 1.00 13.44 432 VAL A O 1
ATOM 1794 N N . ALA A 1 231 ? -11.059 -11.239 -26.231 1.00 12.70 433 ALA A N 1
ATOM 1795 C CA . ALA A 1 231 ? -10.635 -9.892 -26.575 1.00 14.11 433 ALA A CA 1
ATOM 1796 C C . ALA A 1 231 ? -10.994 -9.539 -27.950 1.00 13.86 433 ALA A C 1
ATOM 1797 O O . ALA A 1 231 ? -11.453 -8.417 -28.260 1.00 15.39 433 ALA A O 1
ATOM 1799 N N . LEU A 1 232 ? -10.700 -10.446 -28.886 1.00 14.91 434 LEU A N 1
ATOM 1800 C CA . LEU A 1 232 ? -10.974 -10.186 -30.275 1.00 16.62 434 LEU A CA 1
ATOM 1801 C C . LEU A 1 232 ? -12.497 -9.967 -30.548 1.00 13.98 434 LEU A C 1
ATOM 1802 O O . LEU A 1 232 ? -12.884 -9.051 -31.278 1.00 16.01 434 LEU A O 1
ATOM 1807 N N . THR A 1 233 ? -13.295 -10.769 -29.867 1.00 14.34 435 THR A N 1
ATOM 1808 C CA . THR A 1 233 ? -14.757 -10.645 -30.052 1.00 14.36 435 THR A CA 1
ATOM 1809 C C . THR A 1 233 ? -15.273 -9.302 -29.503 1.00 13.67 435 THR A C 1
ATOM 1810 O O . THR A 1 233 ? -16.017 -8.566 -30.202 1.00 14.77 435 THR A O 1
ATOM 1814 N N . ASN A 1 234 ? -14.891 -8.997 -28.263 1.00 13.15 436 ASN A N 1
ATOM 1815 C CA . ASN A 1 234 ? -15.357 -7.748 -27.693 1.00 13.33 436 ASN A CA 1
ATOM 1816 C C . ASN A 1 234 ? -14.887 -6.531 -28.496 1.00 13.44 436 ASN A C 1
ATOM 1817 O O . ASN A 1 234 ? -15.658 -5.587 -28.733 1.00 14.80 436 ASN A O 1
ATOM 1822 N N . GLU A 1 235 ? -13.644 -6.559 -28.942 1.00 14.40 437 GLU A N 1
ATOM 1823 C CA . GLU A 1 235 ? -13.099 -5.445 -29.706 1.00 15.15 437 GLU A CA 1
ATOM 1824 C C . GLU A 1 235 ? -13.814 -5.271 -31.026 1.00 16.15 437 GLU A C 1
ATOM 1825 O O . GLU A 1 235 ? -14.146 -4.164 -31.414 1.00 16.74 437 GLU A O 1
ATOM 1831 N N . ARG A 1 236 ? -13.988 -6.376 -31.747 1.00 15.87 438 ARG A N 1
ATOM 1832 C CA . ARG A 1 236 ? -14.652 -6.287 -33.061 1.00 18.05 438 ARG A CA 1
ATOM 1833 C C . ARG A 1 236 ? -16.091 -5.890 -32.983 1.00 17.56 438 ARG A C 1
ATOM 1834 O O . ARG A 1 236 ? -16.565 -5.064 -33.786 1.00 17.83 438 ARG A O 1
ATOM 1842 N N . ARG A 1 237 ? -16.808 -6.385 -31.991 1.00 16.27 439 ARG A N 1
ATOM 1843 C CA . ARG A 1 237 ? -18.239 -6.019 -31.850 1.00 15.64 439 ARG A CA 1
ATOM 1844 C C . ARG A 1 237 ? -18.351 -4.531 -31.466 1.00 15.56 439 ARG A C 1
ATOM 1845 O O . ARG A 1 237 ? -19.247 -3.886 -31.960 1.00 18.19 439 ARG A O 1
ATOM 1853 N N . LEU A 1 238 ? -17.465 -4.038 -30.613 1.00 15.66 440 LEU A N 1
ATOM 1854 C CA . LEU A 1 238 ? -17.494 -2.643 -30.298 1.00 15.05 440 LEU A CA 1
ATOM 1855 C C . LEU A 1 238 ? -17.175 -1.774 -31.539 1.00 16.93 440 LEU A C 1
ATOM 1856 O O . LEU A 1 238 ? -17.873 -0.786 -31.809 1.00 18.44 440 LEU A O 1
ATOM 1861 N N . GLN A 1 239 ? -16.202 -2.232 -32.321 1.00 18.53 441 GLN A N 1
ATOM 1862 C CA . GLN A 1 239 ? -15.735 -1.503 -33.514 1.00 19.28 441 GLN A CA 1
ATOM 1863 C C . GLN A 1 239 ? -16.839 -1.374 -34.531 1.00 19.81 441 GLN A C 1
ATOM 1864 O O . GLN A 1 239 ? -17.011 -0.303 -35.168 1.00 23.59 441 GLN A O 1
ATOM 1870 N N . GLU A 1 240 ? -17.644 -2.409 -34.641 1.00 20.17 442 GLU A N 1
ATOM 1871 C CA . GLU A 1 240 ? -18.719 -2.447 -35.613 1.00 23.69 442 GLU A CA 1
ATOM 1872 C C . GLU A 1 240 ? -19.872 -1.494 -35.333 1.00 22.80 442 GLU A C 1
ATOM 1873 O O . GLU A 1 240 ? -20.588 -1.099 -36.251 1.00 26.00 442 GLU A O 1
ATOM 1879 N N . LEU A 1 241 ? -20.085 -1.114 -34.078 1.00 19.26 443 LEU A N 1
ATOM 1880 C CA . LEU A 1 241 ? -21.172 -0.178 -33.742 1.00 19.03 443 LEU A CA 1
ATOM 1881 C C . LEU A 1 241 ? -20.911 1.165 -34.351 1.00 20.27 443 LEU A C 1
ATOM 1882 O O . LEU A 1 241 ? -19.773 1.602 -34.354 1.00 21.24 443 LEU A O 1
ATOM 1887 N N . PRO A 1 242 ? -22.004 1.841 -34.820 1.00 19.73 444 PRO A N 1
ATOM 1888 C CA . PRO A 1 242 ? -21.728 3.091 -35.541 1.00 22.94 444 PRO A CA 1
ATOM 1889 C C . PRO A 1 242 ? -21.436 4.291 -34.619 1.00 25.99 444 PRO A C 1
ATOM 1890 O O . PRO A 1 242 ? -20.930 5.324 -35.089 1.00 27.80 444 PRO A O 1
ATOM 1894 N N . GLY A 1 243 ? -21.850 4.212 -33.366 1.00 20.58 445 GLY A N 1
ATOM 1895 C CA . GLY A 1 243 ? -21.731 5.392 -32.488 1.00 23.23 445 GLY A CA 1
ATOM 1896 C C . GLY A 1 243 ? -20.302 5.828 -32.249 1.00 25.03 445 GLY A C 1
ATOM 1897 O O . GLY A 1 243 ? -19.410 5.068 -32.451 1.00 26.30 445 GLY A O 1
ATOM 1898 N N . LYS A 1 244 ? -20.104 7.059 -31.788 1.00 24.99 446 LYS A N 1
ATOM 1899 C CA . LYS A 1 244 ? -18.724 7.482 -31.464 1.00 25.74 446 LYS A CA 1
ATOM 1900 C C . LYS A 1 244 ? -18.311 6.859 -30.125 1.00 21.23 446 LYS A C 1
ATOM 1901 O O . LYS A 1 244 ? -19.141 6.552 -29.346 1.00 22.45 446 LYS A O 1
ATOM 1907 N N . VAL A 1 245 ? -17.019 6.774 -29.921 1.00 23.40 447 VAL A N 1
ATOM 1908 C CA . VAL A 1 245 ? -16.461 6.160 -28.694 1.00 21.26 447 VAL A CA 1
ATOM 1909 C C . VAL A 1 245 ? -16.470 7.155 -27.530 1.00 19.63 447 VAL A C 1
ATOM 1910 O O . VAL A 1 245 ? -16.063 8.302 -27.706 1.00 23.20 447 VAL A O 1
ATOM 1914 N N . HIS A 1 246 ? -16.950 6.701 -26.385 1.00 18.94 448 HIS A N 1
ATOM 1915 C CA . HIS A 1 246 ? -16.929 7.424 -25.083 1.00 18.07 448 HIS A CA 1
ATOM 1916 C C . HIS A 1 246 ? -15.873 6.674 -24.237 1.00 16.88 448 HIS A C 1
ATOM 1917 O O . HIS A 1 246 ? -15.970 5.455 -24.073 1.00 18.96 448 HIS A O 1
ATOM 1924 N N . ARG A 1 247 ? -14.928 7.440 -23.707 1.00 18.29 449 ARG A N 1
ATOM 1925 C CA A ARG A 1 247 ? -13.868 6.837 -22.926 0.30 18.85 449 ARG A CA 1
ATOM 1926 C CA B ARG A 1 247 ? -13.864 6.863 -22.895 0.70 16.80 449 ARG A CA 1
ATOM 1927 C C . ARG A 1 247 ? -13.897 7.215 -21.449 1.00 15.62 449 ARG A C 1
ATOM 1928 O O . ARG A 1 247 ? -14.205 8.357 -21.107 1.00 18.82 449 ARG A O 1
ATOM 1943 N N . PHE A 1 248 ? -13.451 6.257 -20.649 1.00 16.58 450 PHE A N 1
ATOM 1944 C CA . PHE A 1 248 ? -13.422 6.412 -19.221 1.00 14.60 450 PHE A CA 1
ATOM 1945 C C . PHE A 1 248 ? -12.065 5.818 -18.774 1.00 15.43 450 PHE A C 1
ATOM 1946 O O . PHE A 1 248 ? -11.871 4.614 -18.843 1.00 15.53 450 PHE A O 1
ATOM 1954 N N . GLU A 1 249 ? -11.189 6.666 -18.287 1.00 16.32 451 GLU A N 1
ATOM 1955 C CA A GLU A 1 249 ? -9.847 6.275 -17.850 0.70 16.63 451 GLU A CA 1
ATOM 1956 C CA B GLU A 1 249 ? -9.880 6.289 -17.869 0.30 16.32 451 GLU A CA 1
ATOM 1957 C C . GLU A 1 249 ? -9.777 6.032 -16.395 1.00 14.63 451 GLU A C 1
ATOM 1958 O O . GLU A 1 249 ? -10.192 6.841 -15.622 1.00 15.64 451 GLU A O 1
ATOM 1969 N N . ALA A 1 250 ? -9.186 4.856 -16.000 1.00 15.65 452 ALA A N 1
ATOM 1970 C CA . ALA A 1 250 ? -9.088 4.551 -14.614 1.00 15.07 452 ALA A CA 1
ATOM 1971 C C . ALA A 1 250 ? -8.051 5.457 -13.924 1.00 17.83 452 ALA A C 1
ATOM 1972 O O . ALA A 1 250 ? -7.151 5.988 -14.538 1.00 22.00 452 ALA A O 1
ATOM 1974 N N . MET A 1 251 ? -8.253 5.655 -12.606 1.00 17.17 453 MET A N 1
ATOM 1975 C CA A MET A 1 251 ? -7.310 6.387 -11.690 0.70 19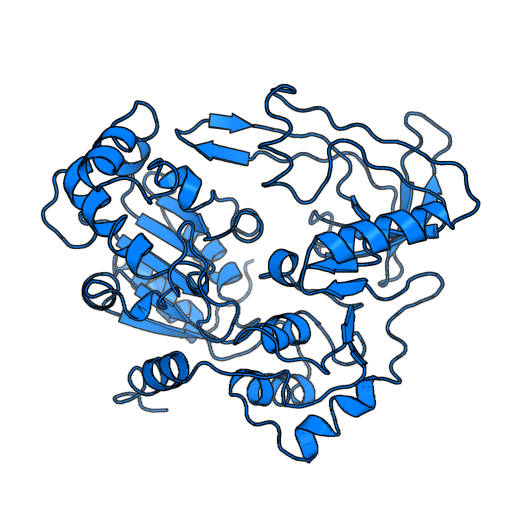.49 453 MET A CA 1
ATOM 1976 C CA B MET A 1 251 ? -7.203 6.282 -11.778 0.30 20.83 453 MET A CA 1
ATOM 1977 C C . MET A 1 251 ? -6.825 5.374 -10.668 1.00 21.87 453 MET A C 1
ATOM 1978 O O . MET A 1 251 ? -7.644 4.855 -9.839 1.00 19.09 453 MET A O 1
ATOM 1987 N N . ASP A 1 252 ? -5.543 5.102 -10.695 1.00 21.98 454 ASP A N 1
ATOM 1988 C CA . ASP A 1 252 ? -4.969 4.028 -9.894 1.00 24.64 454 ASP A CA 1
ATOM 1989 C C . ASP A 1 252 ? -4.102 4.752 -8.829 1.00 20.14 454 ASP A C 1
ATOM 1990 O O . ASP A 1 252 ? -3.473 5.834 -9.017 1.00 21.39 454 ASP A O 1
ATOM 1995 N N A SER A 1 253 ? -4.091 4.169 -7.629 0.70 19.63 455 SER A N 1
ATOM 1996 N N B SER A 1 253 ? -3.925 4.020 -7.748 0.30 21.24 455 SER A N 1
ATOM 1997 C CA A SER A 1 253 ? -3.254 4.719 -6.537 0.70 17.73 455 SER A CA 1
ATOM 1998 C CA B SER A 1 253 ? -2.825 4.353 -6.844 0.30 23.10 455 SER A CA 1
ATOM 1999 C C A SER A 1 253 ? -1.771 4.746 -6.897 0.70 17.61 455 SER A C 1
ATOM 2000 C C B SER A 1 253 ? -1.374 3.946 -7.262 0.30 22.88 455 SER A C 1
ATOM 2001 O O A SER A 1 253 ? -1.005 5.590 -6.426 0.70 16.96 455 SER A O 1
ATOM 2002 O O B SER A 1 253 ? -0.406 4.487 -6.724 0.30 33.44 455 SER A O 1
ATOM 2007 N N A ASN A 1 254 ? -1.337 3.815 -7.722 0.70 19.05 456 ASN A N 1
ATOM 2008 N N B ASN A 1 254 ? -1.151 2.930 -8.111 0.30 25.12 456 ASN A N 1
ATOM 2009 C CA A ASN A 1 254 ? 0.015 3.796 -8.248 0.70 20.39 456 ASN A CA 1
ATOM 2010 C CA B ASN A 1 254 ? 0.257 2.485 -8.394 0.30 33.01 456 ASN A CA 1
ATOM 2011 C C A ASN A 1 254 ? -0.122 3.454 -9.705 0.70 21.61 456 ASN A C 1
ATOM 2012 C C B ASN A 1 254 ? 0.379 1.790 -9.768 0.30 33.96 456 ASN A C 1
ATOM 2013 O O A ASN A 1 254 ? -0.183 2.212 -10.095 0.70 19.58 456 ASN A O 1
ATOM 2014 O O B ASN A 1 254 ? 0.286 0.551 -9.816 0.30 26.22 456 ASN A O 1
ATOM 2023 N N A PRO A 1 255 ? -0.258 4.470 -10.565 0.70 21.09 457 PRO A N 1
ATOM 2024 N N B PRO A 1 255 ? 0.624 2.511 -10.877 0.30 28.45 457 PRO A N 1
ATOM 2025 C CA A PRO A 1 255 ? -0.378 4.191 -11.996 0.70 20.56 457 PRO A CA 1
ATOM 2026 C CA B PRO A 1 255 ? 0.592 1.918 -12.191 0.30 30.79 457 PRO A CA 1
ATOM 2027 C C A PRO A 1 255 ? 0.761 3.359 -12.599 0.70 22.35 457 PRO A C 1
ATOM 2028 C C B PRO A 1 255 ? 1.555 0.728 -12.436 0.30 30.83 457 PRO A C 1
ATOM 2029 O O A PRO A 1 255 ? 0.529 2.645 -13.589 0.70 25.44 457 PRO A O 1
ATOM 2030 O O B PRO A 1 255 ? 1.229 -0.186 -13.186 0.30 34.24 457 PRO A O 1
ATOM 2037 N N A GLU A 1 256 ? 1.940 3.398 -12.022 0.70 20.16 458 GLU A N 1
ATOM 2038 N N B GLU A 1 256 ? 2.705 0.700 -11.780 0.30 30.05 458 GLU A N 1
ATOM 2039 C CA A GLU A 1 256 ? 3.018 2.505 -12.509 0.70 20.02 458 GLU A CA 1
ATOM 2040 C CA B GLU A 1 256 ? 3.744 -0.317 -12.081 0.30 28.60 458 GLU A CA 1
ATOM 2041 C C A GLU A 1 256 ? 2.737 1.022 -12.433 0.70 21.15 458 GLU A C 1
ATOM 2042 C C B GLU A 1 256 ? 3.362 -1.803 -11.720 0.30 29.69 458 GLU A C 1
ATOM 2043 O O A GLU A 1 256 ? 3.381 0.234 -13.124 0.70 26.45 458 GLU A O 1
ATOM 2044 O O B GLU A 1 256 ? 4.058 -2.786 -12.097 0.30 35.98 458 GLU A O 1
ATOM 2055 N N A LEU A 1 257 ? 1.883 0.639 -11.480 0.70 24.39 459 LEU A N 1
ATOM 2056 N N B LEU A 1 257 ? 2.283 -1.975 -10.962 0.30 24.52 459 LEU A N 1
ATOM 2057 C CA A LEU A 1 257 ? 1.540 -0.763 -11.258 0.70 25.61 459 LEU A CA 1
ATOM 2058 C CA B LEU A 1 257 ? 1.832 -3.297 -10.606 0.30 23.49 459 LEU A CA 1
ATOM 2059 C C A LEU A 1 257 ? 0.174 -1.095 -11.848 0.70 23.34 459 LEU A C 1
ATOM 2060 C C B LEU A 1 257 ? 0.490 -3.460 -11.295 0.30 24.98 459 LEU A C 1
ATOM 2061 O O A LEU A 1 257 ? -0.490 -2.108 -11.423 0.70 26.14 459 LEU A O 1
ATOM 2062 O O B LEU A 1 257 ? -0.383 -4.090 -10.742 0.30 24.26 459 LEU A O 1
ATOM 2071 N N A ALA A 1 258 ? -0.256 -0.356 -12.871 0.70 24.27 460 ALA A N 1
ATOM 2072 N N B ALA A 1 258 ? 0.262 -2.841 -12.451 0.30 22.54 460 ALA A N 1
ATOM 2073 C CA A ALA A 1 258 ? -1.550 -0.565 -13.544 0.70 23.51 460 ALA A CA 1
ATOM 2074 C CA B ALA A 1 258 ? -1.043 -3.037 -13.111 0.30 25.01 460 ALA A CA 1
ATOM 2075 C C A ALA A 1 258 ? -1.683 -1.985 -14.074 0.70 25.24 460 ALA A C 1
ATOM 2076 C C B ALA A 1 258 ? -1.389 -4.492 -13.428 0.30 27.37 460 ALA A C 1
ATOM 2077 O O A ALA A 1 258 ? -2.808 -2.534 -14.068 0.70 26.78 460 ALA A O 1
ATOM 2078 O O B ALA A 1 258 ? -2.557 -4.882 -13.348 0.30 32.36 460 ALA A O 1
ATOM 2081 N N A SER A 1 259 ? -0.562 -2.637 -14.461 0.70 29.83 461 SER A N 1
ATOM 2082 N N B SER A 1 259 ? -0.387 -5.303 -13.797 0.30 28.71 461 SER A N 1
ATOM 2083 C CA A SER A 1 259 ? -0.557 -4.037 -14.976 0.70 26.92 461 SER A CA 1
ATOM 2084 C CA B SER A 1 259 ? -0.642 -6.722 -14.180 0.30 29.23 461 SER A CA 1
ATOM 2085 C C A SER A 1 259 ? -0.950 -5.036 -13.913 0.70 30.99 461 SER A C 1
ATOM 2086 C C B SER A 1 259 ? -1.275 -7.501 -13.040 0.30 22.94 461 SER A C 1
ATOM 2087 O O A SER A 1 259 ? -1.669 -6.032 -14.196 0.70 28.81 461 SER A O 1
ATOM 2088 O O B SER A 1 259 ? -2.149 -8.381 -13.235 0.30 28.21 461 SER A O 1
ATOM 2093 N N A THR A 1 260 ? -0.510 -4.799 -12.681 0.70 30.13 462 THR A N 1
ATOM 2094 N N B THR A 1 260 ? -0.853 -7.097 -11.835 0.30 25.99 462 THR A N 1
ATOM 2095 C CA A THR A 1 260 ? -0.818 -5.688 -11.581 0.70 34.54 462 THR A CA 1
ATOM 2096 C CA B THR A 1 260 ? -1.285 -7.677 -10.545 0.30 26.84 462 THR A CA 1
ATOM 2097 C C A THR A 1 260 ? -2.284 -5.540 -11.184 0.70 36.36 462 THR A C 1
ATOM 2098 C C B THR A 1 260 ? -2.783 -7.356 -10.261 0.30 29.47 462 THR A C 1
ATOM 2099 O O A THR A 1 260 ? -2.914 -6.524 -10.804 0.70 42.37 462 THR A O 1
ATOM 2100 O O B THR A 1 260 ? -3.631 -8.230 -9.974 0.30 27.10 462 THR A O 1
ATOM 2107 N N A LEU A 1 261 ? -2.839 -4.346 -11.335 0.70 30.77 463 LEU A N 1
ATOM 2108 N N B LEU A 1 261 ? -3.088 -6.068 -10.397 0.30 33.55 463 LEU A N 1
ATOM 2109 C CA A LEU A 1 261 ? -4.244 -4.098 -11.024 0.70 31.51 463 LEU A CA 1
ATOM 2110 C CA B LEU A 1 261 ? -4.416 -5.543 -10.116 0.30 24.42 463 LEU A CA 1
ATOM 2111 C C A LEU A 1 261 ? -5.091 -4.705 -12.126 0.70 29.83 463 LEU A C 1
ATOM 2112 C C B LEU A 1 261 ? -5.376 -6.031 -11.191 0.30 21.80 463 LEU A C 1
ATOM 2113 O O A LEU A 1 261 ? -6.181 -5.234 -11.877 0.70 27.88 463 LEU A O 1
ATOM 2114 O O B LEU A 1 261 ? -6.462 -6.473 -10.891 0.30 24.41 463 LEU A O 1
ATOM 2123 N N A ASP A 1 262 ? -4.656 -4.562 -13.361 0.70 23.99 464 ASP A N 1
ATOM 2124 N N B ASP A 1 262 ? -4.905 -6.172 -12.438 0.30 19.41 464 ASP A N 1
ATOM 2125 C CA A ASP A 1 262 ? -5.416 -5.146 -14.496 0.70 21.72 464 ASP A CA 1
ATOM 2126 C CA B ASP A 1 262 ? -5.750 -6.649 -13.514 0.30 19.72 464 ASP A CA 1
ATOM 2127 C C A ASP A 1 262 ? -5.644 -6.651 -14.334 0.70 21.98 464 ASP A C 1
ATOM 2128 C C B ASP A 1 262 ? -6.255 -8.090 -13.288 0.30 17.58 464 ASP A C 1
ATOM 2129 O O A ASP A 1 262 ? -6.728 -7.186 -14.592 0.70 20.55 464 ASP A O 1
ATOM 2130 O O B ASP A 1 262 ? -7.324 -8.440 -13.793 0.30 26.28 464 ASP A O 1
ATOM 2139 N N A ALA A 1 263 ? -4.629 -7.325 -13.817 0.70 22.27 465 ALA A N 1
ATOM 2140 N N B ALA A 1 263 ? -5.501 -8.959 -12.626 0.30 23.40 465 ALA A N 1
ATOM 2141 C CA A ALA A 1 263 ? -4.772 -8.780 -13.673 0.70 18.17 465 ALA A CA 1
ATOM 2142 C CA B ALA A 1 263 ? -5.894 -10.360 -12.382 0.30 21.46 465 ALA A CA 1
ATOM 2143 C C A ALA A 1 263 ? -5.688 -9.271 -12.524 0.70 21.47 465 ALA A C 1
ATOM 2144 C C B ALA A 1 263 ? -7.066 -10.453 -11.457 0.30 22.43 465 ALA A C 1
ATOM 2145 O O A ALA A 1 263 ? -6.128 -10.370 -12.589 0.70 27.25 465 ALA A O 1
ATOM 2146 O O B ALA A 1 263 ? -8.003 -11.299 -11.608 0.30 24.97 465 ALA A O 1
ATOM 2149 N N A GLN A 1 264 ? -5.986 -8.388 -11.544 0.70 24.19 466 GLN A N 1
ATOM 2150 N N B GLN A 1 264 ? -7.021 -9.531 -10.509 0.30 20.82 466 GLN A N 1
ATOM 2151 C CA A GLN A 1 264 ? -6.815 -8.737 -10.353 0.70 26.04 466 GLN A CA 1
ATOM 2152 C CA B GLN A 1 264 ? -8.052 -9.485 -9.492 0.30 21.95 466 GLN A CA 1
ATOM 2153 C C A GLN A 1 264 ? -8.026 -7.888 -10.132 0.70 25.13 466 GLN A C 1
ATOM 2154 C C B GLN A 1 264 ? -9.154 -8.543 -9.834 0.30 27.19 466 GLN A C 1
ATOM 2155 O O A GLN A 1 264 ? -8.565 -7.904 -9.027 0.70 30.34 466 GLN A O 1
ATOM 2156 O O B GLN A 1 264 ? -10.272 -8.709 -9.330 0.30 29.85 466 GLN A O 1
ATOM 2167 N N A CYS A 1 265 ? -8.469 -7.149 -11.191 0.70 25.01 467 CYS A N 1
ATOM 2168 N N B CYS A 1 265 ? -8.861 -7.567 -10.709 0.30 24.41 467 CYS A N 1
ATOM 2169 C CA A CYS A 1 265 ? -9.716 -6.402 -11.239 0.70 21.80 467 CYS A CA 1
ATOM 2170 C CA B CYS A 1 265 ? -9.825 -6.565 -10.996 0.30 17.57 467 CYS A CA 1
ATOM 2171 C C A CYS A 1 265 ? -10.558 -6.784 -12.433 0.70 19.62 467 CYS A C 1
ATOM 2172 C C B CYS A 1 265 ? -10.539 -6.771 -12.366 0.30 16.58 467 CYS A C 1
ATOM 2173 O O A CYS A 1 265 ? -9.990 -7.083 -13.488 0.70 20.43 467 CYS A O 1
ATOM 2174 O O B CYS A 1 265 ? -9.879 -7.059 -13.411 0.30 19.98 467 CYS A O 1
ATOM 2179 N N . PRO A 1 266 ? -11.893 -6.677 -12.361 1.00 17.59 468 PRO A N 1
ATOM 2180 C CA . PRO A 1 266 ? -12.715 -7.055 -13.559 1.00 17.69 468 PRO A CA 1
ATOM 2181 C C . PRO A 1 266 ? -12.906 -5.901 -14.541 1.00 16.80 468 PRO A C 1
ATOM 2182 O O . PRO A 1 266 ? -13.731 -6.079 -15.495 1.00 19.49 468 PRO A O 1
ATOM 2186 N N . VAL A 1 267 ? -12.258 -4.746 -14.339 1.00 14.51 469 VAL A N 1
ATOM 2187 C CA . VAL A 1 267 ? -12.394 -3.589 -15.215 1.00 14.41 469 VAL A CA 1
ATOM 2188 C C . VAL A 1 267 ? -11.012 -3.189 -15.650 1.00 15.04 469 VAL A C 1
ATOM 2189 O O . VAL A 1 267 ? -9.947 -3.442 -14.996 1.00 16.39 469 VAL A O 1
ATOM 2193 N N . SER A 1 268 ? -10.952 -2.521 -16.783 1.00 14.17 470 SER A N 1
ATOM 2194 C CA . SER A 1 268 ? -9.727 -2.156 -17.452 1.00 15.41 470 SER A CA 1
ATOM 2195 C C . SER A 1 268 ? -9.280 -0.695 -17.195 1.00 15.71 470 SER A C 1
ATOM 2196 O O . SER A 1 268 ? -10.004 0.133 -16.690 1.00 15.59 470 SER A O 1
ATOM 2199 N N . GLN A 1 269 ? -8.007 -0.475 -17.498 1.00 15.46 471 GLN A N 1
ATOM 2200 C CA . GLN A 1 269 ? -7.483 0.887 -17.425 1.00 15.59 471 GLN A CA 1
ATOM 2201 C C . GLN A 1 269 ? -8.208 1.874 -18.313 1.00 16.60 471 GLN A C 1
ATOM 2202 O O . GLN A 1 269 ? -8.435 3.017 -17.930 1.00 18.77 471 GLN A O 1
ATOM 2208 N N . LEU A 1 270 ? -8.527 1.468 -19.549 1.00 15.91 472 LEU A N 1
ATOM 2209 C CA . LEU A 1 270 ? -9.258 2.273 -20.493 1.00 15.80 472 LEU A CA 1
ATOM 2210 C C . LEU A 1 270 ? -10.539 1.607 -20.856 1.00 15.92 472 LEU A C 1
ATOM 2211 O O . LEU A 1 270 ? -10.523 0.579 -21.541 1.00 18.39 472 LEU A O 1
ATOM 2216 N N . LEU A 1 271 ? -11.666 2.107 -20.387 1.00 14.60 473 LEU A N 1
ATOM 2217 C CA . LEU A 1 271 ? -13.020 1.593 -20.738 1.00 13.37 473 LEU A CA 1
ATOM 2218 C C . LEU A 1 271 ? -13.549 2.464 -21.897 1.00 13.01 473 LEU A C 1
ATOM 2219 O O . LEU A 1 271 ? -13.655 3.656 -21.772 1.00 15.93 473 LEU A O 1
ATOM 2224 N N . GLN A 1 272 ? -13.815 1.751 -23.002 1.00 13.93 474 GLN A N 1
ATOM 2225 C CA . GLN A 1 272 ? -14.450 2.396 -24.174 1.00 14.35 474 GLN A CA 1
ATOM 2226 C C . GLN A 1 272 ? -15.816 1.868 -24.385 1.00 13.91 474 GLN A C 1
ATOM 2227 O O . GLN A 1 272 ? -16.006 0.634 -24.394 1.00 14.31 474 GLN A O 1
ATOM 2233 N N . LEU A 1 273 ? -16.776 2.776 -24.604 1.00 14.74 475 LEU A N 1
ATOM 2234 C CA . LEU A 1 273 ? -18.168 2.437 -24.777 1.00 13.98 475 LEU A CA 1
ATOM 2235 C C . LEU A 1 273 ? -18.715 3.152 -25.986 1.00 15.32 475 LEU A C 1
ATOM 2236 O O . LEU A 1 273 ? -18.194 4.200 -26.379 1.00 16.86 475 LEU A O 1
ATOM 2241 N N . LYS A 1 274 ? -19.807 2.636 -26.518 1.00 15.43 476 LYS A N 1
ATOM 2242 C CA . LYS A 1 274 ? -20.702 3.243 -27.508 1.00 14.95 476 LYS A CA 1
ATOM 2243 C C . LYS A 1 274 ? -22.124 2.930 -27.151 1.00 14.85 476 LYS A C 1
ATOM 2244 O O . LYS A 1 274 ? -22.362 1.925 -26.473 1.00 14.59 476 LYS A O 1
ATOM 2250 N N . LEU A 1 275 ? -23.066 3.705 -27.704 1.00 15.80 477 LEU A N 1
ATOM 2251 C CA . LEU A 1 275 ? -24.411 3.306 -27.754 1.00 15.32 477 LEU A CA 1
ATOM 2252 C C . LEU A 1 275 ? -24.493 1.852 -28.302 1.00 15.09 477 LEU A C 1
ATOM 2253 O O . LEU A 1 275 ? -23.923 1.591 -29.340 1.00 15.82 477 LEU A O 1
ATOM 2258 N N . GLY A 1 276 ? -25.226 1.002 -27.626 1.00 15.20 478 GLY A N 1
ATOM 2259 C CA . GLY A 1 276 ? -25.340 -0.354 -28.122 1.00 15.16 478 GLY A CA 1
ATOM 2260 C C . GLY A 1 276 ? -24.327 -1.304 -27.560 1.00 14.93 478 GLY A C 1
ATOM 2261 O O . GLY A 1 276 ? -24.400 -2.500 -27.805 1.00 16.27 478 GLY A O 1
ATOM 2262 N N . ALA A 1 277 ? -23.335 -0.793 -26.825 1.00 14.12 479 ALA A N 1
ATOM 2263 C CA . ALA A 1 277 ? -22.316 -1.748 -26.297 1.00 13.91 479 ALA A CA 1
ATOM 2264 C C . ALA A 1 277 ? -22.926 -2.696 -25.313 1.00 12.95 479 ALA A C 1
ATOM 2265 O O . ALA A 1 277 ? -23.714 -2.307 -24.446 1.00 13.43 479 ALA A O 1
ATOM 2267 N N . GLN A 1 278 ? -22.497 -3.968 -25.391 1.00 12.70 480 GLN A N 1
ATOM 2268 C CA . GLN A 1 278 ? -22.958 -5.051 -24.507 1.00 12.56 480 GLN A CA 1
ATOM 2269 C C . GLN A 1 278 ? -22.027 -5.060 -23.325 1.00 12.27 480 GLN A C 1
ATOM 2270 O O . GLN A 1 278 ? -20.775 -5.227 -23.508 1.00 12.91 480 GLN A O 1
ATOM 2276 N N . VAL A 1 279 ? -22.525 -4.866 -22.136 1.00 11.93 481 VAL A N 1
ATOM 2277 C CA . VAL A 1 279 ? -21.724 -4.678 -20.932 1.00 11.46 481 VAL A CA 1
ATOM 2278 C C . VAL A 1 279 ? -22.199 -5.588 -19.822 1.00 10.91 481 VAL A C 1
ATOM 2279 O O . VAL A 1 279 ? -23.363 -5.988 -19.772 1.00 12.19 481 VAL A O 1
ATOM 2283 N N . MET A 1 280 ? -21.243 -5.859 -18.917 1.00 11.03 482 MET A N 1
ATOM 2284 C CA . MET A 1 280 ? -21.484 -6.573 -17.671 1.00 10.49 482 MET A CA 1
ATOM 2285 C C . MET A 1 280 ? -21.186 -5.668 -16.498 1.00 12.03 482 MET A C 1
ATOM 2286 O O . MET A 1 280 ? -20.112 -5.039 -16.477 1.00 12.19 482 MET A O 1
ATOM 2291 N N . LEU A 1 281 ? -22.106 -5.569 -15.547 1.00 12.45 483 LEU A N 1
ATOM 2292 C CA . LEU A 1 281 ? -21.889 -4.865 -14.308 1.00 13.00 483 LEU A CA 1
ATOM 2293 C C . LEU A 1 281 ? -21.083 -5.770 -13.445 1.00 12.74 483 LEU A C 1
ATOM 2294 O O . LEU A 1 281 ? -21.402 -6.965 -13.319 1.00 14.45 483 LEU A O 1
ATOM 2299 N N . VAL A 1 282 ? -20.033 -5.221 -12.839 1.00 14.21 484 VAL A N 1
ATOM 2300 C CA . VAL A 1 282 ? -19.046 -6.012 -12.066 1.00 16.02 484 VAL A CA 1
ATOM 2301 C C . VAL A 1 282 ? -18.894 -5.554 -10.640 1.00 20.11 484 VAL A C 1
ATOM 2302 O O . VAL A 1 282 ? -17.848 -5.772 -10.101 1.00 24.70 484 VAL A O 1
ATOM 2306 N N . LYS A 1 283 ? -19.935 -4.896 -10.076 1.00 20.10 485 LYS A N 1
ATOM 2307 C CA . LYS A 1 283 ? -20.089 -4.578 -8.695 1.00 19.91 485 LYS A CA 1
ATOM 2308 C C . LYS A 1 283 ? -21.490 -4.862 -8.284 1.00 21.14 485 LYS A C 1
ATOM 2309 O O . LYS A 1 283 ? -22.400 -4.684 -9.057 1.00 22.01 485 LYS A O 1
ATOM 2315 N N . ASN A 1 284 ? -21.684 -5.215 -7.031 1.00 21.47 486 ASN A N 1
ATOM 2316 C CA . ASN A 1 284 ? -23.015 -5.317 -6.516 1.00 23.18 486 ASN A CA 1
ATOM 2317 C C . ASN A 1 284 ? -23.413 -3.897 -6.135 1.00 31.57 486 ASN A C 1
ATOM 2318 O O . ASN A 1 284 ? -22.895 -3.389 -5.193 1.00 58.49 486 ASN A O 1
ATOM 2323 N N . LEU A 1 285 ? -24.318 -3.325 -6.882 1.00 25.44 487 LEU A N 1
ATOM 2324 C CA . LEU A 1 285 ? -24.823 -1.976 -6.615 1.00 26.49 487 LEU A CA 1
ATOM 2325 C C . LEU A 1 285 ? -26.126 -2.071 -5.838 1.00 29.04 487 LEU A C 1
ATOM 2326 O O . LEU A 1 285 ? -26.347 -1.282 -4.951 1.00 39.15 487 LEU A O 1
ATOM 2331 N N . SER A 1 286 ? -26.961 -3.008 -6.212 1.00 28.02 488 SER A N 1
ATOM 2332 C CA . SER A 1 286 ? -28.237 -3.172 -5.508 1.00 34.66 488 SER A CA 1
ATOM 2333 C C . SER A 1 286 ? -28.807 -4.577 -5.714 1.00 28.65 488 SER A C 1
ATOM 2334 O O . SER A 1 286 ? -29.292 -4.915 -6.816 1.00 30.14 488 SER A O 1
ATOM 2337 N N . VAL A 1 287 ? -28.746 -5.378 -4.674 1.00 34.30 489 VAL A N 1
ATOM 2338 C CA . VAL A 1 287 ? -29.375 -6.716 -4.814 1.00 37.13 489 VAL A CA 1
ATOM 2339 C C . VAL A 1 287 ? -30.873 -6.568 -5.082 1.00 35.73 489 VAL A C 1
ATOM 2340 O O . VAL A 1 287 ? -31.395 -7.245 -5.978 1.00 39.74 489 VAL A O 1
ATOM 2344 N N . SER A 1 288 ? -31.579 -5.700 -4.357 1.00 41.52 490 SER A N 1
ATOM 2345 C CA . SER A 1 288 ? -33.038 -5.539 -4.604 1.00 39.08 490 SER A CA 1
ATOM 2346 C C . SER A 1 288 ? -33.379 -5.124 -6.038 1.00 40.67 490 SER A C 1
ATOM 2347 O O . SER A 1 288 ? -34.435 -5.564 -6.504 1.00 51.17 490 SER A O 1
ATOM 2350 N N . ARG A 1 289 ? -32.541 -4.300 -6.715 1.00 38.12 491 ARG A N 1
ATOM 2351 C CA A ARG A 1 289 ? -32.879 -3.861 -8.073 0.70 36.03 491 ARG A CA 1
ATOM 2352 C CA B ARG A 1 289 ? -32.875 -3.848 -8.059 0.30 39.09 491 ARG A CA 1
ATOM 2353 C C . ARG A 1 289 ? -32.377 -4.829 -9.132 1.00 33.50 491 ARG A C 1
ATOM 2354 O O . ARG A 1 289 ? -32.704 -4.657 -10.307 1.00 46.71 491 ARG A O 1
ATOM 2369 N N . GLY A 1 290 ? -31.638 -5.898 -8.722 1.00 31.03 492 GLY A N 1
ATOM 2370 C CA . GLY A 1 290 ? -30.992 -6.864 -9.664 1.00 31.17 492 GLY A CA 1
ATOM 2371 C C . GLY A 1 290 ? -29.670 -6.367 -10.190 1.00 28.81 492 GLY A C 1
ATOM 2372 O O . GLY A 1 290 ? -29.129 -6.951 -11.149 1.00 27.29 492 GLY A O 1
ATOM 2373 N N . LEU A 1 291 ? -29.191 -5.266 -9.598 1.00 24.36 493 LEU A N 1
ATOM 2374 C CA . LEU A 1 291 ? -27.933 -4.715 -10.071 1.00 22.64 493 LEU A CA 1
ATOM 2375 C C . LEU A 1 291 ? -26.824 -5.378 -9.284 1.00 21.79 493 LEU A C 1
ATOM 2376 O O . LEU A 1 291 ? -26.274 -4.802 -8.334 1.00 23.81 493 LEU A O 1
ATOM 2381 N N . VAL A 1 292 ? -26.448 -6.582 -9.754 1.00 22.35 494 VAL A N 1
ATOM 2382 C CA . VAL A 1 292 ? -25.530 -7.390 -9.041 1.00 22.70 494 VAL A CA 1
ATOM 2383 C C . VAL A 1 292 ? -24.383 -7.725 -9.994 1.00 20.28 494 VAL A C 1
ATOM 2384 O O . VAL A 1 292 ? -24.456 -7.601 -11.213 1.00 17.89 494 VAL A O 1
ATOM 2388 N N . ASN A 1 293 ? -23.299 -8.177 -9.366 1.00 17.91 495 ASN A N 1
ATOM 2389 C CA . ASN A 1 293 ? -22.098 -8.649 -10.093 1.00 15.60 495 ASN A CA 1
ATOM 2390 C C . ASN A 1 293 ? -22.529 -9.715 -11.122 1.00 14.98 495 ASN A C 1
ATOM 2391 O O . ASN A 1 293 ? -23.123 -10.721 -10.729 1.00 18.15 495 ASN A O 1
ATOM 2396 N N . GLY A 1 294 ? -22.209 -9.512 -12.385 1.00 13.98 496 GLY A N 1
ATOM 2397 C CA . GLY A 1 294 ? -22.578 -10.377 -13.465 1.00 13.36 496 GLY A CA 1
ATOM 2398 C C . GLY A 1 294 ? -23.768 -9.956 -14.257 1.00 13.56 496 GLY A C 1
ATOM 2399 O O . GLY A 1 294 ? -23.987 -10.490 -15.362 1.00 15.22 496 GLY A O 1
ATOM 2400 N N . ALA A 1 295 ? -24.490 -8.902 -13.802 1.00 13.90 497 ALA A N 1
ATOM 2401 C CA . ALA A 1 295 ? -25.687 -8.540 -14.562 1.00 13.65 497 ALA A CA 1
ATOM 2402 C C . ALA A 1 295 ? -25.306 -8.028 -15.943 1.00 13.02 497 ALA A C 1
ATOM 2403 O O . ALA A 1 295 ? -24.331 -7.269 -16.111 1.00 14.51 497 ALA A O 1
ATOM 2405 N N . ARG A 1 296 ? -26.078 -8.464 -16.944 1.00 12.69 498 ARG A N 1
ATOM 2406 C CA . ARG A 1 296 ? -25.823 -8.090 -18.361 1.00 13.05 498 ARG A CA 1
ATOM 2407 C C . ARG A 1 296 ? -26.803 -7.000 -18.810 1.00 13.37 498 ARG A C 1
ATOM 2408 O O . ARG A 1 296 ? -28.003 -7.103 -18.488 1.00 14.73 498 ARG A O 1
ATOM 2416 N N . GLY A 1 297 ? -26.283 -6.002 -19.529 1.00 12.73 499 GLY A N 1
ATOM 2417 C CA . GLY A 1 297 ? -27.049 -4.909 -20.062 1.00 13.26 499 GLY A CA 1
ATOM 2418 C C . GLY A 1 297 ? -26.500 -4.370 -21.348 1.00 12.90 499 GLY A C 1
ATOM 2419 O O . GLY A 1 297 ? -25.516 -4.938 -21.916 1.00 13.09 499 GLY A O 1
ATOM 2420 N N . VAL A 1 298 ? -27.138 -3.316 -21.802 1.00 12.87 500 VAL A N 1
ATOM 2421 C CA . VAL A 1 298 ? -26.731 -2.626 -23.004 1.00 12.69 500 VAL A CA 1
ATOM 2422 C C . VAL A 1 298 ? -26.718 -1.142 -22.717 1.00 13.40 500 VAL A C 1
ATOM 2423 O O . VAL A 1 298 ? -27.554 -0.599 -22.012 1.00 13.53 500 VAL A O 1
ATOM 2427 N N . VAL A 1 299 ? -25.697 -0.447 -23.297 1.00 13.24 501 VAL A N 1
ATOM 2428 C CA . VAL A 1 299 ? -25.663 0.997 -23.137 1.00 12.97 501 VAL A CA 1
ATOM 2429 C C . VAL A 1 299 ? -26.729 1.631 -24.033 1.00 14.06 501 VAL A C 1
ATOM 2430 O O . VAL A 1 299 ? -26.732 1.422 -25.230 1.00 15.11 501 VAL A O 1
ATOM 2434 N N . VAL A 1 300 ? -27.581 2.455 -23.382 1.00 14.18 502 VAL A N 1
ATOM 2435 C CA . VAL A 1 300 ? -28.723 3.086 -24.067 1.00 14.25 502 VAL A CA 1
ATOM 2436 C C . VAL A 1 300 ? -28.542 4.567 -24.174 1.00 15.15 502 VAL A C 1
ATOM 2437 O O . VAL A 1 300 ? -29.358 5.242 -24.811 1.00 19.05 502 VAL A O 1
ATOM 2441 N N . GLY A 1 301 ? -27.529 5.154 -23.563 1.00 16.08 503 GLY A N 1
ATOM 2442 C CA . GLY A 1 301 ? -27.321 6.615 -23.682 1.00 17.85 503 GLY A CA 1
ATOM 2443 C C . GLY A 1 301 ? -26.110 6.998 -22.805 1.00 16.76 503 GLY A C 1
ATOM 2444 O O . GLY A 1 301 ? -25.575 6.142 -22.089 1.00 16.27 503 GLY A O 1
ATOM 2445 N N . PHE A 1 302 ? -25.757 8.273 -22.887 1.00 17.37 504 PHE A N 1
ATOM 2446 C CA . PHE A 1 302 ? -24.730 8.866 -22.055 1.00 17.82 504 PHE A CA 1
ATOM 2447 C C . PHE A 1 302 ? -25.296 10.183 -21.522 1.00 18.24 504 PHE A C 1
ATOM 2448 O O . PHE A 1 302 ? -25.997 10.913 -22.217 1.00 20.08 504 PHE A O 1
ATOM 2456 N N . GLU A 1 303 ? -25.069 10.460 -20.257 1.00 17.51 505 GLU A N 1
ATOM 2457 C CA . GLU A 1 303 ? -25.504 11.735 -19.690 1.00 17.66 505 GLU A CA 1
ATOM 2458 C C . GLU A 1 303 ? -24.854 12.888 -20.421 1.00 18.29 505 GLU A C 1
ATOM 2459 O O . GLU A 1 303 ? -23.738 12.826 -20.955 1.00 20.20 505 GLU A O 1
ATOM 2465 N N . ALA A 1 304 ? -25.574 13.999 -20.522 1.00 19.94 506 ALA A N 1
ATOM 2466 C CA . ALA A 1 304 ? -25.098 15.199 -21.179 1.00 23.45 506 ALA A CA 1
ATOM 2467 C C . ALA A 1 304 ? -24.015 15.914 -20.376 1.00 24.46 506 ALA A C 1
ATOM 2468 O O . ALA A 1 304 ? -23.083 16.554 -20.929 1.00 33.72 506 ALA A O 1
ATOM 2470 N N . GLU A 1 305 ? -24.068 15.803 -19.077 1.00 19.56 507 GLU A N 1
ATOM 2471 C CA . GLU A 1 305 ? -23.209 16.663 -18.226 1.00 23.84 507 GLU A CA 1
ATOM 2472 C C . GLU A 1 305 ? -22.009 15.923 -17.696 1.00 19.91 507 GLU A C 1
ATOM 2473 O O . GLU A 1 305 ? -21.958 14.665 -17.674 1.00 20.35 507 GLU A O 1
ATOM 2479 N N . GLY A 1 306 ? -21.038 16.654 -17.197 1.00 19.81 508 GLY A N 1
ATOM 2480 C CA . GLY A 1 306 ? -19.921 16.082 -16.480 1.00 18.68 508 GLY A CA 1
ATOM 2481 C C . GLY A 1 306 ? -19.108 15.173 -17.303 1.00 17.16 508 GLY A C 1
ATOM 2482 O O . GLY A 1 306 ? -18.773 15.459 -18.464 1.00 20.40 508 GLY A O 1
ATOM 2483 N N . ARG A 1 307 ? -18.858 13.957 -16.814 1.00 17.20 509 ARG A N 1
ATOM 2484 C CA . ARG A 1 307 ? -18.086 12.969 -17.593 1.00 17.60 509 ARG A CA 1
ATOM 2485 C C . ARG A 1 307 ? -18.887 12.290 -18.697 1.00 17.28 509 ARG A C 1
ATOM 2486 O O . ARG A 1 307 ? -18.344 11.433 -19.420 1.00 19.30 509 ARG A O 1
ATOM 2494 N N . GLY A 1 308 ? -20.183 12.508 -18.780 1.00 16.54 510 GLY A N 1
ATOM 2495 C CA . GLY A 1 308 ? -20.994 11.841 -19.742 1.00 16.20 510 GLY A CA 1
ATOM 2496 C C . GLY A 1 308 ? -21.156 10.357 -19.378 1.00 15.27 510 GLY A C 1
ATOM 2497 O O . GLY A 1 308 ? -20.917 9.456 -20.230 1.00 15.91 510 GLY A O 1
ATOM 2498 N N . LEU A 1 309 ? -21.480 10.061 -18.144 1.00 15.20 511 LEU A N 1
ATOM 2499 C CA . LEU A 1 309 ? -21.593 8.674 -17.665 1.00 15.05 511 LEU A CA 1
ATOM 2500 C C . LEU A 1 309 ? -22.642 7.882 -18.466 1.00 14.11 511 LEU A C 1
ATOM 2501 O O . LEU A 1 309 ? -23.666 8.407 -18.904 1.00 16.06 511 LEU A O 1
ATOM 2506 N N . PRO A 1 310 ? -22.377 6.569 -18.631 1.00 13.71 512 PRO A N 1
ATOM 2507 C CA . PRO A 1 310 ? -23.320 5.728 -19.406 1.00 13.80 512 PRO A CA 1
ATOM 2508 C C . PRO A 1 310 ? -24.566 5.409 -18.642 1.00 15.24 512 PRO A C 1
ATOM 2509 O O . PRO A 1 310 ? -24.541 5.179 -17.455 1.00 15.88 512 PRO A O 1
ATOM 2513 N N . GLN A 1 311 ? -25.688 5.322 -19.413 1.00 14.19 513 GLN A N 1
ATOM 2514 C CA . GLN A 1 311 ? -26.971 4.787 -18.973 1.00 14.63 513 GLN A CA 1
ATOM 2515 C C . GLN A 1 311 ? -27.010 3.355 -19.541 1.00 13.22 513 GLN A C 1
ATOM 2516 O O . GLN A 1 311 ? -26.915 3.202 -20.766 1.00 15.38 513 GLN A O 1
ATOM 2522 N N . VAL A 1 312 ? -27.275 2.397 -18.664 1.00 14.47 514 VAL A N 1
ATOM 2523 C CA . VAL A 1 312 ? -27.324 0.985 -19.075 1.00 13.61 514 VAL A CA 1
ATOM 2524 C C . VAL A 1 312 ? -28.654 0.434 -18.677 1.00 14.27 514 VAL A C 1
ATOM 2525 O O . VAL A 1 312 ? -29.105 0.547 -17.536 1.00 14.84 514 VAL A O 1
ATOM 2529 N N . ARG A 1 313 ? -29.320 -0.282 -19.647 1.00 13.40 515 ARG A N 1
ATOM 2530 C CA . ARG A 1 313 ? -30.533 -1.033 -19.415 1.00 15.06 515 ARG A CA 1
ATOM 2531 C C . ARG A 1 313 ? -30.102 -2.461 -19.244 1.00 12.92 515 ARG A C 1
ATOM 2532 O O . ARG A 1 313 ? -29.440 -3.058 -20.141 1.00 14.14 515 ARG A O 1
ATOM 2540 N N . PHE A 1 314 ? -30.558 -3.065 -18.150 1.00 14.04 516 PHE A N 1
ATOM 2541 C CA . PHE A 1 314 ? -30.231 -4.423 -17.801 1.00 14.29 516 PHE A CA 1
ATOM 2542 C C . PHE A 1 314 ? -31.369 -5.401 -18.149 1.00 14.24 516 PHE A C 1
ATOM 2543 O O . PHE A 1 314 ? -32.516 -4.990 -18.385 1.00 16.00 516 PHE A O 1
ATOM 2551 N N . LEU A 1 315 ? -31.021 -6.679 -18.191 1.00 15.96 517 LEU A N 1
ATOM 2552 C CA . LEU A 1 315 ? -31.973 -7.727 -18.552 1.00 16.53 517 LEU A CA 1
ATOM 2553 C C . LEU A 1 315 ? -33.207 -7.654 -17.688 1.00 18.60 517 LEU A C 1
ATOM 2554 O O . LEU A 1 315 ? -34.361 -7.944 -18.136 1.00 19.63 517 LEU A O 1
ATOM 2559 N N . CYS A 1 316 ? -33.045 -7.366 -16.417 1.00 17.98 518 CYS A N 1
ATOM 2560 C CA . CYS A 1 316 ? -34.237 -7.202 -15.490 1.00 23.07 518 CYS A CA 1
ATOM 2561 C C . CYS A 1 316 ? -35.158 -6.124 -15.799 1.00 20.55 518 CYS A C 1
ATOM 2562 O O . CYS A 1 316 ? -36.271 -6.163 -15.182 1.00 28.33 518 CYS A O 1
ATOM 2565 N N . GLY A 1 317 ? -34.801 -5.144 -16.629 1.00 18.01 519 GLY A N 1
ATOM 2566 C CA . GLY A 1 317 ? -35.622 -3.999 -17.019 1.00 17.96 519 GLY A CA 1
ATOM 2567 C C . GLY A 1 317 ? -35.282 -2.754 -16.378 1.00 20.81 519 GLY A C 1
ATOM 2568 O O . GLY A 1 317 ? -35.853 -1.695 -16.793 1.00 24.29 519 GLY A O 1
ATOM 2569 N N . VAL A 1 318 ? -34.375 -2.757 -15.423 1.00 19.57 520 VAL A N 1
ATOM 2570 C CA . VAL A 1 318 ? -33.918 -1.505 -14.860 1.00 19.11 520 VAL A CA 1
ATOM 2571 C C . VAL A 1 318 ? -32.938 -0.784 -15.739 1.00 17.32 520 VAL A C 1
ATOM 2572 O O . VAL A 1 318 ? -31.988 -1.406 -16.298 1.00 18.30 520 VAL A O 1
ATOM 2576 N N . THR A 1 319 ? -33.071 0.538 -15.890 1.00 18.55 521 THR A N 1
ATOM 2577 C CA . THR A 1 319 ? -32.142 1.450 -16.596 1.00 15.74 521 THR A CA 1
ATOM 2578 C C . THR A 1 319 ? -31.493 2.302 -15.511 1.00 17.83 521 THR A C 1
ATOM 2579 O O . THR A 1 319 ? -32.214 2.940 -14.716 1.00 22.61 521 THR A O 1
ATOM 2583 N N . GLU A 1 320 ? -30.166 2.322 -15.425 1.00 17.82 522 GLU A N 1
ATOM 2584 C CA A GLU A 1 320 ? -29.463 3.082 -14.426 0.70 20.15 522 GLU A CA 1
ATOM 2585 C CA B GLU A 1 320 ? -29.357 2.971 -14.390 0.30 19.64 522 GLU A CA 1
ATOM 2586 C C . GLU A 1 320 ? -28.217 3.752 -15.030 1.00 16.00 522 GLU A C 1
ATOM 2587 O O . GLU A 1 320 ? -27.529 3.203 -15.917 1.00 17.44 522 GLU A O 1
ATOM 2598 N N . VAL A 1 321 ? -27.921 4.948 -14.538 1.00 17.53 523 VAL A N 1
ATOM 2599 C CA . VAL A 1 321 ? -26.666 5.640 -14.796 1.00 16.28 523 VAL A CA 1
ATOM 2600 C C . VAL A 1 321 ? -25.583 4.979 -13.965 1.00 16.80 523 VAL A C 1
ATOM 2601 O O . VAL A 1 321 ? -25.806 4.738 -12.747 1.00 17.87 523 VAL A O 1
ATOM 2605 N N . ILE A 1 322 ? -24.483 4.587 -14.582 1.00 14.94 524 ILE A N 1
ATOM 2606 C CA . ILE A 1 322 ? -23.381 3.873 -13.917 1.00 13.76 524 ILE A CA 1
ATOM 2607 C C . ILE A 1 322 ? -22.299 4.878 -13.515 1.00 14.79 524 ILE A C 1
ATOM 2608 O O . ILE A 1 322 ? -21.628 5.468 -14.370 1.00 17.62 524 ILE A O 1
ATOM 2613 N N . HIS A 1 323 ? -22.126 4.999 -12.217 1.00 14.62 525 HIS A N 1
ATOM 2614 C CA . HIS A 1 323 ? -21.174 5.919 -11.600 1.00 15.25 525 HIS A CA 1
ATOM 2615 C C . HIS A 1 323 ? -19.889 5.194 -11.290 1.00 15.13 525 HIS A C 1
ATOM 2616 O O . HIS A 1 323 ? -19.714 3.957 -11.347 1.00 16.79 525 HIS A O 1
ATOM 2623 N N . ALA A 1 324 ? -18.851 5.975 -10.928 1.00 15.19 526 ALA A N 1
ATOM 2624 C CA . ALA A 1 324 ? -17.542 5.442 -10.575 1.00 16.94 526 ALA A CA 1
ATOM 2625 C C . ALA A 1 324 ? -17.633 4.486 -9.397 1.00 16.29 526 ALA A C 1
ATOM 2626 O O . ALA A 1 324 ? -18.402 4.677 -8.507 1.00 16.93 526 ALA A O 1
ATOM 2628 N N . ASP A 1 325 ? -16.734 3.508 -9.408 1.00 15.16 527 ASP A N 1
ATOM 2629 C CA . ASP A 1 325 ? -16.506 2.661 -8.244 1.00 16.01 527 ASP A CA 1
ATOM 2630 C C . ASP A 1 325 ? -15.054 2.423 -8.001 1.00 15.96 527 ASP A C 1
ATOM 2631 O O . ASP A 1 325 ? -14.227 3.001 -8.704 1.00 16.25 527 ASP A O 1
ATOM 2636 N N . ARG A 1 326 ? -14.698 1.592 -7.020 1.00 16.93 528 ARG A N 1
ATOM 2637 C CA A ARG A 1 326 ? -13.325 1.440 -6.650 0.15 17.01 528 ARG A CA 1
ATOM 2638 C CA B ARG A 1 326 ? -13.322 1.440 -6.580 0.45 18.52 528 ARG A CA 1
ATOM 2639 C CA C ARG A 1 326 ? -13.352 1.478 -6.516 0.40 18.28 528 ARG A CA 1
ATOM 2640 C C . ARG A 1 326 ? -13.068 0.032 -6.174 1.00 16.56 528 ARG A C 1
ATOM 2641 O O . ARG A 1 326 ? -13.950 -0.659 -5.630 1.00 18.54 528 ARG A O 1
ATOM 2663 N N . TRP A 1 327 ? -11.824 -0.407 -6.453 1.00 16.04 529 TRP A N 1
ATOM 2664 C CA . TRP A 1 327 ? -11.335 -1.637 -6.062 1.00 16.04 529 TRP A CA 1
ATOM 2665 C C . TRP A 1 327 ? -10.038 -1.482 -5.334 1.00 16.50 529 TRP A C 1
ATOM 2666 O O . TRP A 1 327 ? -9.171 -0.756 -5.782 1.00 18.30 529 TRP A O 1
ATOM 2677 N N . THR A 1 328 ? -9.878 -2.250 -4.260 1.00 17.44 530 THR A N 1
ATOM 2678 C CA A THR A 1 328 ? -8.579 -2.357 -3.602 0.70 18.24 530 THR A CA 1
ATOM 2679 C CA B THR A 1 328 ? -8.601 -2.343 -3.585 0.30 17.80 530 THR A CA 1
ATOM 2680 C C . THR A 1 328 ? -8.108 -3.772 -3.670 1.00 19.66 530 THR A C 1
ATOM 2681 O O . THR A 1 328 ? -8.825 -4.688 -3.365 1.00 22.84 530 THR A O 1
ATOM 2688 N N . VAL A 1 329 ? -6.921 -3.952 -4.218 1.00 17.54 531 VAL A N 1
ATOM 2689 C CA . VAL A 1 329 ? -6.276 -5.264 -4.416 1.00 17.22 531 VAL A CA 1
ATOM 2690 C C . VAL A 1 329 ? -5.207 -5.478 -3.402 1.00 18.36 531 VAL A C 1
ATOM 2691 O O . VAL A 1 329 ? -4.373 -4.548 -3.152 1.00 16.49 531 VAL A O 1
ATOM 2695 N N . GLN A 1 330 ? -5.298 -6.583 -2.756 1.00 16.76 532 GLN A N 1
ATOM 2696 C CA . GLN A 1 330 ? -4.342 -7.006 -1.741 1.00 16.76 532 GLN A CA 1
ATOM 2697 C C . GLN A 1 330 ? -3.210 -7.774 -2.420 1.00 16.45 532 GLN A C 1
ATOM 2698 O O . GLN A 1 330 ? -3.376 -8.960 -2.804 1.00 17.73 532 GLN A O 1
ATOM 2704 N N . ALA A 1 331 ? -2.185 -7.028 -2.793 1.00 16.59 533 ALA A N 1
ATOM 2705 C CA . ALA A 1 331 ? -1.048 -7.597 -3.488 1.00 17.67 533 ALA A CA 1
ATOM 2706 C C . ALA A 1 331 ? 0.004 -8.204 -2.482 1.00 18.61 533 ALA A C 1
ATOM 2707 O O . ALA A 1 331 ? -0.188 -8.233 -1.305 1.00 21.28 533 ALA A O 1
ATOM 2709 N N . THR A 1 332 ? 1.106 -8.757 -2.920 1.00 17.74 534 THR A N 1
ATOM 2710 C CA . THR A 1 332 ? 2.087 -9.431 -2.054 1.00 17.96 534 THR A CA 1
ATOM 2711 C C . THR A 1 332 ? 2.671 -8.555 -0.981 1.00 18.67 534 THR A C 1
ATOM 2712 O O . THR A 1 332 ? 2.834 -7.331 -1.154 1.00 21.08 534 THR A O 1
ATOM 2716 N N . GLY A 1 333 ? 2.934 -9.123 0.174 1.00 18.92 535 GLY A N 1
ATOM 2717 C CA . GLY A 1 333 ? 3.626 -8.433 1.209 1.00 21.74 535 GLY A CA 1
ATOM 2718 C C . GLY A 1 333 ? 2.849 -7.380 1.881 1.00 21.10 535 GLY A C 1
ATOM 2719 O O . GLY A 1 333 ? 3.449 -6.412 2.408 1.00 22.56 535 GLY A O 1
ATOM 2720 N N . GLY A 1 334 ? 1.516 -7.466 1.953 1.00 19.37 536 GLY A N 1
ATOM 2721 C CA . GLY A 1 334 ? 0.648 -6.506 2.604 1.00 20.46 536 GLY A CA 1
ATOM 2722 C C . GLY A 1 334 ? 0.409 -5.250 1.777 1.00 19.10 536 GLY A C 1
ATOM 2723 O O . GLY A 1 334 ? -0.265 -4.309 2.212 1.00 21.86 536 GLY A O 1
ATOM 2724 N N . GLN A 1 335 ? 0.966 -5.114 0.552 1.00 17.51 537 GLN A N 1
ATOM 2725 C CA . GLN A 1 335 ? 0.783 -3.915 -0.307 1.00 19.26 537 GLN A CA 1
ATOM 2726 C C . GLN A 1 335 ? -0.613 -3.859 -0.822 1.00 17.52 537 GLN A C 1
ATOM 2727 O O . GLN A 1 335 ? -1.170 -4.884 -1.253 1.00 20.80 537 GLN A O 1
ATOM 2733 N N . LEU A 1 336 ? -1.179 -2.715 -0.775 1.00 15.61 538 LEU A N 1
ATOM 2734 C CA . LEU A 1 336 ? -2.537 -2.472 -1.282 1.00 15.30 538 LEU A CA 1
ATOM 2735 C C . LEU A 1 336 ? -2.461 -1.580 -2.486 1.00 15.30 538 LEU A C 1
ATOM 2736 O O . LEU A 1 336 ? -1.710 -0.552 -2.470 1.00 17.88 538 LEU A O 1
ATOM 2741 N N . LEU A 1 337 ? -3.242 -1.879 -3.499 1.00 15.59 539 LEU A N 1
ATOM 2742 C CA . LEU A 1 337 ? -3.304 -1.054 -4.722 1.00 17.06 539 LEU A CA 1
ATOM 2743 C C . LEU A 1 337 ? -4.765 -0.749 -5.009 1.00 16.25 539 LEU A C 1
ATOM 2744 O O . LEU A 1 337 ? -5.570 -1.644 -4.882 1.00 21.72 539 LEU A O 1
ATOM 2749 N N . SER A 1 338 ? -5.081 0.455 -5.448 1.00 14.74 540 SER A N 1
ATOM 2750 C CA . SER A 1 338 ? -6.502 0.734 -5.741 1.00 15.41 540 SER A CA 1
ATOM 2751 C C . SER A 1 338 ? -6.666 1.200 -7.180 1.00 15.44 540 SER A C 1
ATOM 2752 O O . SER A 1 338 ? -5.730 1.746 -7.785 1.00 16.45 540 SER A O 1
ATOM 2755 N N . ARG A 1 339 ? -7.875 0.967 -7.673 1.00 16.10 541 ARG A N 1
ATOM 2756 C CA . ARG A 1 339 ? -8.281 1.482 -8.988 1.00 15.64 541 ARG A CA 1
ATOM 2757 C C . ARG A 1 339 ? -9.696 2.068 -8.904 1.00 15.92 541 ARG A C 1
ATOM 2758 O O . ARG A 1 339 ? -10.554 1.473 -8.271 1.00 16.99 541 ARG A O 1
ATOM 2766 N N . GLN A 1 340 ? -9.864 3.298 -9.403 1.00 15.41 542 GLN A N 1
ATOM 2767 C CA A GLN A 1 340 ? -11.164 3.892 -9.614 0.80 15.79 542 GLN A CA 1
ATOM 2768 C CA B GLN A 1 340 ? -11.215 3.872 -9.562 0.20 13.78 542 GLN A CA 1
ATOM 2769 C C . GLN A 1 340 ? -11.521 3.784 -11.046 1.00 14.06 542 GLN A C 1
ATOM 2770 O O . GLN A 1 340 ? -10.746 4.206 -11.919 1.00 14.27 542 GLN A O 1
ATOM 2781 N N . GLN A 1 341 ? -12.712 3.203 -11.330 1.00 13.31 543 GLN A N 1
ATOM 2782 C CA . GLN A 1 341 ? -13.177 3.059 -12.727 1.00 12.77 543 GLN A CA 1
ATOM 2783 C C . GLN A 1 341 ? -14.675 2.775 -12.671 1.00 13.21 543 GLN A C 1
ATOM 2784 O O . GLN A 1 341 ? -15.171 2.400 -11.597 1.00 14.27 543 GLN A O 1
ATOM 2790 N N . LEU A 1 342 ? -15.366 2.916 -13.802 1.00 12.17 544 LEU A N 1
ATOM 2791 C CA . LEU A 1 342 ? -16.773 2.488 -13.806 1.00 12.85 544 LEU A CA 1
ATOM 2792 C C . LEU A 1 342 ? -16.817 0.988 -13.714 1.00 12.63 544 LEU A C 1
ATOM 2793 O O . LEU A 1 342 ? -15.955 0.296 -14.345 1.00 12.75 544 LEU A O 1
ATOM 2798 N N . PRO A 1 343 ? -17.788 0.378 -13.018 1.00 12.52 545 PRO A N 1
ATOM 2799 C CA . PRO A 1 343 ? -17.829 -1.058 -12.864 1.00 12.85 545 PRO A CA 1
ATOM 2800 C C . PRO A 1 343 ? -18.491 -1.771 -14.042 1.00 12.40 545 PRO A C 1
ATOM 2801 O O . PRO A 1 343 ? -19.485 -2.530 -13.863 1.00 12.97 545 PRO A O 1
ATOM 2805 N N . LEU A 1 344 ? -17.917 -1.584 -15.229 1.00 12.09 546 LEU A N 1
ATOM 2806 C CA . LEU A 1 344 ? -18.405 -2.177 -16.482 1.00 12.62 546 LEU A CA 1
ATOM 2807 C C . LEU A 1 344 ? -17.302 -2.801 -17.237 1.00 11.49 546 LEU A C 1
ATOM 2808 O O . LEU A 1 344 ? -16.211 -2.211 -17.329 1.00 13.41 546 LEU A O 1
ATOM 2813 N N . GLN A 1 345 ? -17.534 -3.953 -17.829 1.00 11.93 547 GLN A N 1
ATOM 2814 C CA . GLN A 1 345 ? -16.651 -4.554 -18.799 1.00 12.01 547 GLN A CA 1
ATOM 2815 C C . GLN A 1 345 ? -17.462 -4.941 -20.049 1.00 10.77 547 GLN A C 1
ATOM 2816 O O . GLN A 1 345 ? -18.668 -5.234 -19.979 1.00 11.64 547 GLN A O 1
ATOM 2822 N N . LEU A 1 346 ? -16.824 -4.897 -21.203 1.00 11.31 548 LEU A N 1
ATOM 2823 C CA . LEU A 1 346 ? -17.462 -5.415 -22.398 1.00 11.25 548 LEU A CA 1
ATOM 2824 C C . LEU A 1 346 ? -17.799 -6.861 -22.275 1.00 11.05 548 LEU A C 1
ATOM 2825 O O . LEU A 1 346 ? -17.001 -7.591 -21.678 1.00 11.92 548 LEU A O 1
ATOM 2830 N N . ALA A 1 347 ? -18.928 -7.308 -22.842 1.00 11.00 549 ALA A N 1
ATOM 2831 C CA . ALA A 1 347 ? -19.391 -8.635 -22.521 1.00 11.59 549 ALA A CA 1
ATOM 2832 C C . ALA A 1 347 ? -20.160 -9.284 -23.667 1.00 11.10 549 ALA A C 1
ATOM 2833 O O . ALA A 1 347 ? -21.051 -10.098 -23.457 1.00 12.51 549 ALA A O 1
ATOM 2835 N N . TRP A 1 348 ? -19.739 -8.985 -24.895 1.00 11.46 550 TRP A N 1
ATOM 2836 C CA . TRP A 1 348 ? -20.054 -9.929 -25.950 1.00 11.56 550 TRP A CA 1
ATOM 2837 C C . TRP A 1 348 ? -19.441 -11.314 -25.707 1.00 11.29 550 TRP A C 1
ATOM 2838 O O . TRP A 1 348 ? -19.990 -12.317 -26.179 1.00 11.94 550 TRP A O 1
ATOM 2849 N N . ALA A 1 349 ? -18.324 -11.353 -25.012 1.00 10.99 551 ALA A N 1
ATOM 2850 C CA . ALA A 1 349 ? -17.630 -12.573 -24.718 1.00 11.20 551 ALA A CA 1
ATOM 2851 C C . ALA A 1 349 ? -16.991 -12.452 -23.325 1.00 10.48 551 ALA A C 1
ATOM 2852 O O . ALA A 1 349 ? -16.683 -11.350 -22.882 1.00 11.11 551 ALA A O 1
ATOM 2854 N N . MET A 1 350 ? -16.724 -13.609 -22.737 1.00 10.19 552 MET A N 1
ATOM 2855 C CA . MET A 1 350 ? -16.036 -13.692 -21.448 1.00 11.26 552 MET A CA 1
ATOM 2856 C C . MET A 1 350 ? -15.384 -15.075 -21.383 1.00 11.20 552 MET A C 1
ATOM 2857 O O . MET A 1 350 ? -15.944 -16.033 -21.939 1.00 10.85 552 MET A O 1
ATOM 2862 N N . SER A 1 351 ? -14.242 -15.190 -20.734 1.00 10.52 553 SER A N 1
ATOM 2863 C CA . SER A 1 351 ? -13.598 -16.517 -20.595 1.00 11.77 553 SER A CA 1
ATOM 2864 C C . SER A 1 351 ? -14.314 -17.332 -19.514 1.00 11.21 553 SER A C 1
ATOM 2865 O O . SER A 1 351 ? -14.812 -16.807 -18.566 1.00 12.29 553 SER A O 1
ATOM 2868 N N . ILE A 1 352 ? -14.289 -18.650 -19.694 1.00 11.47 554 ILE A N 1
ATOM 2869 C CA . ILE A 1 352 ? -14.901 -19.519 -18.649 1.00 11.75 554 ILE A CA 1
ATOM 2870 C C . ILE A 1 352 ? -14.096 -19.364 -17.358 1.00 12.58 554 ILE A C 1
ATOM 2871 O O . ILE A 1 352 ? -14.670 -19.348 -16.309 1.00 13.02 554 ILE A O 1
ATOM 2876 N N . HIS A 1 353 ? -12.759 -19.232 -17.464 1.00 12.93 555 HIS A N 1
ATOM 2877 C CA . HIS A 1 353 ? -12.005 -18.997 -16.245 1.00 14.31 555 HIS A CA 1
ATOM 2878 C C . HIS A 1 353 ? -12.430 -17.751 -15.500 1.00 13.88 555 HIS A C 1
ATOM 2879 O O . HIS A 1 353 ? -12.536 -17.729 -14.273 1.00 15.82 555 HIS A O 1
ATOM 2886 N N . LYS A 1 354 ? -12.746 -16.692 -16.251 1.00 13.44 556 LYS A N 1
ATOM 2887 C CA . LYS A 1 354 ? -13.180 -15.465 -15.575 1.00 14.22 556 LYS A CA 1
ATOM 2888 C C . LYS A 1 354 ? -14.591 -15.508 -15.029 1.00 13.76 556 LYS A C 1
ATOM 2889 O O . LYS A 1 354 ? -14.965 -14.649 -14.210 1.00 15.02 556 LYS A O 1
ATOM 2895 N N . SER A 1 355 ? -15.365 -16.507 -15.432 1.00 13.12 557 SER A N 1
ATOM 2896 C CA . SER A 1 355 ? -16.676 -16.690 -14.899 1.00 13.27 557 SER A CA 1
ATOM 2897 C C . SER A 1 355 ? -16.651 -17.484 -13.600 1.00 12.56 557 SER A C 1
ATOM 2898 O O . SER A 1 355 ? -17.744 -17.649 -12.964 1.00 12.51 557 SER A O 1
ATOM 2901 N N . GLN A 1 356 ? -15.537 -18.014 -13.190 1.00 12.88 558 GLN A N 1
ATOM 2902 C CA . GLN A 1 356 ? -15.422 -18.876 -12.053 1.00 13.21 558 GLN A CA 1
ATOM 2903 C C . GLN A 1 356 ? -16.113 -18.302 -10.867 1.00 12.46 558 GLN A C 1
ATOM 2904 O O . GLN A 1 356 ? -15.871 -17.162 -10.496 1.00 13.48 558 GLN A O 1
ATOM 2910 N N . GLY A 1 357 ? -16.982 -19.086 -10.228 1.00 11.86 559 GLY A N 1
ATOM 2911 C CA . GLY A 1 357 ? -17.666 -18.686 -9.041 1.00 11.93 559 GLY A CA 1
ATOM 2912 C C . GLY A 1 357 ? -18.847 -17.733 -9.231 1.00 12.30 559 GLY A C 1
ATOM 2913 O O . GLY A 1 357 ? -19.526 -17.465 -8.229 1.00 13.83 559 GLY A O 1
ATOM 2914 N N . MET A 1 358 ? -19.085 -17.242 -10.446 1.00 12.21 560 MET A N 1
ATOM 2915 C CA . MET A 1 358 ? -20.113 -16.275 -10.690 1.00 12.33 560 MET A CA 1
ATOM 2916 C C . MET A 1 358 ? -21.460 -16.921 -11.026 1.00 11.67 560 MET A C 1
ATOM 2917 O O . MET A 1 358 ? -21.529 -18.054 -11.429 1.00 12.23 560 MET A O 1
ATOM 2922 N N . THR A 1 359 ? -22.520 -16.107 -10.846 1.00 13.34 561 THR A N 1
ATOM 2923 C CA . THR A 1 359 ? -23.805 -16.372 -11.420 1.00 13.09 561 THR A CA 1
ATOM 2924 C C . THR A 1 359 ? -24.024 -15.473 -12.578 1.00 13.75 561 THR A C 1
ATOM 2925 O O . THR A 1 359 ? -23.864 -14.265 -12.468 1.00 14.87 561 THR A O 1
ATOM 2929 N N . LEU A 1 360 ? -24.485 -16.006 -13.689 1.00 13.75 562 LEU A N 1
ATOM 2930 C CA . LEU A 1 360 ? -24.764 -15.296 -14.899 1.00 15.10 562 LEU A CA 1
ATOM 2931 C C . LEU A 1 360 ? -26.215 -15.570 -15.394 1.00 15.08 562 LEU A C 1
ATOM 2932 O O . LEU A 1 360 ? -26.880 -16.518 -14.964 1.00 19.21 562 LEU A O 1
ATOM 2937 N N . ASP A 1 361 ? -26.720 -14.778 -16.336 1.00 18.54 563 ASP A N 1
ATOM 2938 C CA . ASP A 1 361 ? -28.088 -15.127 -16.806 1.00 23.82 563 ASP A CA 1
ATOM 2939 C C . ASP A 1 361 ? -28.345 -14.872 -18.283 1.00 24.53 563 ASP A C 1
ATOM 2940 O O . ASP A 1 361 ? -29.497 -14.863 -18.667 1.00 30.08 563 ASP A O 1
ATOM 2945 N N . CYS A 1 362 ? -27.316 -14.744 -19.096 1.00 20.60 564 CYS A N 1
ATOM 2946 C CA . CYS A 1 362 ? -27.519 -14.450 -20.545 1.00 18.45 564 CYS A CA 1
ATOM 2947 C C . CYS A 1 362 ? -26.246 -14.989 -21.211 1.00 18.60 564 CYS A C 1
ATOM 2948 O O . CYS A 1 362 ? -25.332 -14.179 -21.472 1.00 19.44 564 CYS A O 1
ATOM 2951 N N . VAL A 1 363 ? -26.150 -16.327 -21.375 1.00 18.78 565 VAL A N 1
ATOM 2952 C CA . VAL A 1 363 ? -24.887 -16.908 -21.909 1.00 18.06 565 VAL A CA 1
ATOM 2953 C C . VAL A 1 363 ? -25.092 -17.911 -23.033 1.00 14.55 565 VAL A C 1
ATOM 2954 O O . VAL A 1 363 ? -26.098 -18.637 -23.073 1.00 15.98 565 VAL A O 1
ATOM 2958 N N . GLU A 1 364 ? -24.109 -17.938 -23.897 1.00 12.19 566 GLU A N 1
ATOM 2959 C CA . GLU A 1 364 ? -24.067 -18.862 -25.049 1.00 12.37 566 GLU A CA 1
ATOM 2960 C C . GLU A 1 364 ? -22.706 -19.569 -25.036 1.00 11.33 566 GLU A C 1
ATOM 2961 O O . GLU A 1 364 ? -21.677 -18.976 -24.690 1.00 12.71 566 GLU A O 1
ATOM 2967 N N . ILE A 1 365 ? -22.721 -20.850 -25.397 1.00 11.10 567 ILE A N 1
ATOM 2968 C CA . ILE A 1 365 ? -21.500 -21.598 -25.455 1.00 12.39 567 ILE A CA 1
ATOM 2969 C C . ILE A 1 365 ? -21.585 -22.644 -26.566 1.00 11.18 567 ILE A C 1
ATOM 2970 O O . ILE A 1 365 ? -22.609 -23.278 -26.684 1.00 12.50 567 ILE A O 1
ATOM 2975 N N . SER A 1 366 ? -20.474 -22.835 -27.307 1.00 11.78 568 SER A N 1
ATOM 2976 C CA . SER A 1 366 ? -20.357 -23.901 -28.251 1.00 11.26 568 SER A CA 1
ATOM 2977 C C . SER A 1 366 ? -19.609 -25.077 -27.640 1.00 10.57 568 SER A C 1
ATOM 2978 O O . SER A 1 366 ? -18.459 -24.953 -27.215 1.00 11.03 568 SER A O 1
ATOM 2981 N N . LEU A 1 367 ? -20.265 -26.262 -27.554 1.00 9.99 569 LEU A N 1
ATOM 2982 C CA . LEU A 1 367 ? -19.755 -27.414 -26.835 1.00 10.13 569 LEU A CA 1
ATOM 2983 C C . LEU A 1 367 ? -19.596 -28.631 -27.722 1.00 10.24 569 LEU A C 1
ATOM 2984 O O . LEU A 1 367 ? -20.039 -29.730 -27.440 1.00 11.58 569 LEU A O 1
ATOM 2989 N N . GLY A 1 368 ? -18.855 -28.431 -28.826 1.00 11.01 570 GLY A N 1
ATOM 2990 C CA . GLY A 1 368 ? -18.566 -29.473 -29.792 1.00 13.11 570 GLY A CA 1
ATOM 2991 C C . GLY A 1 368 ? -17.131 -29.937 -29.870 1.00 13.12 570 GLY A C 1
ATOM 2992 O O . GLY A 1 368 ? -16.772 -30.633 -30.788 1.00 16.34 570 GLY A O 1
ATOM 2993 N N . ARG A 1 369 ? -16.353 -29.502 -28.888 1.00 13.59 571 ARG A N 1
ATOM 2994 C CA . ARG A 1 369 ? -14.890 -29.745 -28.816 1.00 14.53 571 ARG A CA 1
ATOM 2995 C C . ARG A 1 369 ? -14.549 -30.407 -27.495 1.00 13.17 571 ARG A C 1
ATOM 2996 O O . ARG A 1 369 ? -15.278 -30.297 -26.561 1.00 15.91 571 ARG A O 1
ATOM 3004 N N . VAL A 1 370 ? -13.365 -31.000 -27.477 1.00 13.78 572 VAL A N 1
ATOM 3005 C CA . VAL A 1 370 ? -12.791 -31.498 -26.208 1.00 14.98 572 VAL A CA 1
ATOM 3006 C C . VAL A 1 370 ? -12.465 -30.270 -25.354 1.00 15.00 572 VAL A C 1
ATOM 3007 O O . VAL A 1 370 ? -11.797 -29.369 -25.834 1.00 16.45 572 VAL A O 1
ATOM 3011 N N . PHE A 1 371 ? -12.934 -30.291 -24.130 1.00 16.18 573 PHE A N 1
ATOM 3012 C CA . PHE A 1 371 ? -12.651 -29.227 -23.151 1.00 15.54 573 PHE A CA 1
ATOM 3013 C C . PHE A 1 371 ? -11.810 -29.842 -22.038 1.00 17.53 573 PHE A C 1
ATOM 3014 O O . PHE A 1 371 ? -11.720 -31.023 -21.915 1.00 21.75 573 PHE A O 1
ATOM 3022 N N . ALA A 1 372 ? -11.335 -28.998 -21.151 1.00 15.79 574 ALA A N 1
ATOM 3023 C CA . ALA A 1 372 ? -10.665 -29.479 -19.937 1.00 15.24 574 ALA A CA 1
ATOM 3024 C C . ALA A 1 372 ? -11.712 -30.159 -19.038 1.00 13.90 574 ALA A C 1
ATOM 3025 O O . ALA A 1 372 ? -12.895 -29.800 -19.077 1.00 14.30 574 ALA A O 1
ATOM 3027 N N . SER A 1 373 ? -11.281 -31.069 -18.188 1.00 14.17 575 SER A N 1
ATOM 3028 C CA . SER A 1 373 ? -12.201 -31.688 -17.201 1.00 14.85 575 SER A CA 1
ATOM 3029 C C . SER A 1 373 ? -12.910 -30.616 -16.432 1.00 12.17 575 SER A C 1
ATOM 3030 O O . SER A 1 373 ? -12.259 -29.653 -15.904 1.00 14.63 575 SER A O 1
ATOM 3033 N N . GLY A 1 374 ? -14.210 -30.721 -16.329 1.00 11.90 576 GLY A N 1
ATOM 3034 C CA . GLY A 1 374 ? -14.968 -29.770 -15.501 1.00 12.15 576 GLY A CA 1
ATOM 3035 C C . GLY A 1 374 ? -15.312 -28.470 -16.187 1.00 11.64 576 GLY A C 1
ATOM 3036 O O . GLY A 1 374 ? -16.129 -27.690 -15.664 1.00 11.61 576 GLY A O 1
ATOM 3037 N N . GLN A 1 375 ? -14.667 -28.149 -17.311 1.00 11.79 577 GLN A N 1
ATOM 3038 C CA . GLN A 1 375 ? -14.813 -26.833 -17.878 1.00 11.62 577 GLN A CA 1
ATOM 3039 C C . GLN A 1 375 ? -16.156 -26.567 -18.513 1.00 11.61 577 GLN A C 1
ATOM 3040 O O . GLN A 1 375 ? -16.753 -25.499 -18.371 1.00 12.09 577 GLN A O 1
ATOM 3046 N N . ALA A 1 376 ? -16.687 -27.574 -19.232 1.00 11.11 578 ALA A N 1
ATOM 3047 C CA . ALA A 1 376 ? -18.062 -27.450 -19.718 1.00 11.55 578 ALA A CA 1
ATOM 3048 C C . ALA A 1 376 ? -19.063 -27.341 -18.574 1.00 10.90 578 ALA A C 1
ATOM 3049 O O . ALA A 1 376 ? -19.976 -26.510 -18.640 1.00 11.09 578 ALA A O 1
ATOM 3051 N N . TYR A 1 377 ? -18.873 -28.154 -17.521 1.00 10.73 579 TYR A N 1
ATOM 3052 C CA . TYR A 1 377 ? -19.750 -28.033 -16.368 1.00 9.52 579 TYR A CA 1
ATOM 3053 C C . TYR A 1 377 ? -19.708 -26.664 -15.756 1.00 9.49 579 TYR A C 1
ATOM 3054 O O . TYR A 1 377 ? -20.756 -26.097 -15.405 1.00 9.95 579 TYR A O 1
ATOM 3063 N N . VAL A 1 378 ? -18.537 -26.073 -15.583 1.00 9.68 580 VAL A N 1
ATOM 3064 C CA . VAL A 1 378 ? -18.464 -24.701 -15.054 1.00 9.43 580 VAL A CA 1
ATOM 3065 C C . VAL A 1 378 ? -19.264 -23.773 -15.965 1.00 9.57 580 VAL A C 1
ATOM 3066 O O . VAL A 1 378 ? -20.072 -22.979 -15.450 1.00 10.69 580 VAL A O 1
ATOM 3070 N N . ALA A 1 379 ? -19.049 -23.826 -17.232 1.00 9.52 581 ALA A N 1
ATOM 3071 C CA . ALA A 1 379 ? -19.774 -22.866 -18.115 1.00 10.78 581 ALA A CA 1
ATOM 3072 C C . ALA A 1 379 ? -21.262 -23.016 -17.986 1.00 10.54 581 ALA A C 1
ATOM 3073 O O . ALA A 1 379 ? -22.005 -22.058 -17.853 1.00 11.81 581 ALA A O 1
ATOM 3075 N N . LEU A 1 380 ? -21.780 -24.256 -18.010 1.00 10.38 582 LEU A N 1
ATOM 3076 C CA . LEU A 1 380 ? -23.238 -24.498 -17.975 1.00 10.66 582 LEU A CA 1
ATOM 3077 C C . LEU A 1 380 ? -23.826 -24.108 -16.647 1.00 10.94 582 LEU A C 1
ATOM 3078 O O . LEU A 1 380 ? -24.996 -23.649 -16.589 1.00 14.70 582 LEU A O 1
ATOM 3083 N N . SER A 1 381 ? -23.096 -24.304 -15.556 1.00 9.98 583 SER A N 1
ATOM 3084 C CA . SER A 1 381 ? -23.595 -24.090 -14.236 1.00 9.87 583 SER A CA 1
ATOM 3085 C C . SER A 1 381 ? -23.515 -22.663 -13.743 1.00 10.42 583 SER A C 1
ATOM 3086 O O . SER A 1 381 ? -23.914 -22.373 -12.625 1.00 10.84 583 SER A O 1
ATOM 3089 N N . ARG A 1 382 ? -23.046 -21.738 -14.601 1.00 10.64 584 ARG A N 1
ATOM 3090 C CA . ARG A 1 382 ? -23.142 -20.335 -14.257 1.00 10.71 584 ARG A CA 1
ATOM 3091 C C . ARG A 1 382 ? -24.550 -19.784 -14.336 1.00 11.17 584 ARG A C 1
ATOM 3092 O O . ARG A 1 382 ? -24.901 -18.860 -13.638 1.00 12.35 584 ARG A O 1
ATOM 3100 N N . ALA A 1 383 ? -25.360 -20.313 -15.250 1.00 13.25 585 ALA A N 1
ATOM 3101 C CA . ALA A 1 383 ? -26.652 -19.784 -15.543 1.00 15.50 585 ALA A CA 1
ATOM 3102 C C . ALA A 1 383 ? -27.640 -19.996 -14.421 1.00 13.56 585 ALA A C 1
ATOM 3103 O O . ALA A 1 383 ? -27.793 -21.092 -13.942 1.00 14.64 585 ALA A O 1
ATOM 3105 N N . ARG A 1 384 ? -28.405 -18.951 -14.136 1.00 14.83 586 ARG A N 1
ATOM 3106 C CA . ARG A 1 384 ? -29.414 -19.017 -13.074 1.00 16.37 586 ARG A CA 1
ATOM 3107 C C . ARG A 1 384 ? -30.583 -19.867 -13.586 1.00 15.66 586 ARG A C 1
ATOM 3108 O O . ARG A 1 384 ? -31.166 -20.554 -12.811 1.00 18.62 586 ARG A O 1
ATOM 3116 N N . SER A 1 385 ? -30.827 -19.815 -14.879 1.00 15.97 587 SER A N 1
ATOM 3117 C CA . SER A 1 385 ? -32.003 -20.496 -15.474 1.00 18.30 587 SER A CA 1
ATOM 3118 C C . SER A 1 385 ? -31.634 -21.091 -16.829 1.00 16.88 587 SER A C 1
ATOM 3119 O O . SER A 1 385 ? -30.821 -20.535 -17.530 1.00 18.33 587 SER A O 1
ATOM 3122 N N . LEU A 1 386 ? -32.301 -22.176 -17.194 1.00 18.98 588 LEU A N 1
ATOM 3123 C CA . LEU A 1 386 ? -31.978 -22.911 -18.428 1.00 21.78 588 LEU A CA 1
ATOM 3124 C C . LEU A 1 386 ? -32.335 -22.062 -19.630 1.00 23.62 588 LEU A C 1
ATOM 3125 O O . LEU A 1 386 ? -31.760 -22.229 -20.667 1.00 21.70 588 LEU A O 1
ATOM 3130 N N . GLN A 1 387 ? -33.289 -21.176 -19.439 1.00 24.56 589 GLN A N 1
ATOM 3131 C CA A GLN A 1 387 ? -33.770 -20.275 -20.464 0.80 30.11 589 GLN A CA 1
ATOM 3132 C CA B GLN A 1 387 ? -33.763 -20.329 -20.514 0.20 24.15 589 GLN A CA 1
ATOM 3133 C C . GLN A 1 387 ? -32.813 -19.031 -20.776 1.00 23.89 589 GLN A C 1
ATOM 3134 O O . GLN A 1 387 ? -32.886 -18.334 -21.764 1.00 32.36 589 GLN A O 1
ATOM 3145 N N . GLY A 1 388 ? -31.837 -18.805 -19.828 1.00 24.10 590 GLY A N 1
ATOM 3146 C CA . GLY A 1 388 ? -30.691 -17.898 -19.999 1.00 21.64 590 GLY A CA 1
ATOM 3147 C C . GLY A 1 388 ? -29.456 -18.531 -20.614 1.00 17.28 590 GLY A C 1
ATOM 3148 O O . GLY A 1 388 ? -28.435 -17.878 -20.665 1.00 20.12 590 GLY A O 1
ATOM 3149 N N . LEU A 1 389 ? -29.604 -19.771 -21.024 1.00 14.60 591 LEU A N 1
ATOM 3150 C CA . LEU A 1 389 ? -28.523 -20.540 -21.583 1.00 12.54 591 LEU A CA 1
ATOM 3151 C C . LEU A 1 389 ? -28.828 -20.965 -22.994 1.00 12.52 591 LEU A C 1
ATOM 3152 O O . LEU A 1 389 ? -29.961 -21.464 -23.249 1.00 14.57 591 LEU A O 1
ATOM 3157 N N . ARG A 1 390 ? -27.864 -20.815 -23.941 1.00 11.51 592 ARG A N 1
ATOM 3158 C CA . ARG A 1 390 ? -27.941 -21.303 -25.278 1.00 10.91 592 ARG A CA 1
ATOM 3159 C C . ARG A 1 390 ? -26.706 -22.121 -25.571 1.00 10.98 592 ARG A C 1
ATOM 3160 O O . ARG A 1 390 ? -25.609 -21.543 -25.589 1.00 12.22 592 ARG A O 1
ATOM 3168 N N . VAL A 1 391 ? -26.859 -23.421 -25.748 1.00 10.43 593 VAL A N 1
ATOM 3169 C CA . VAL A 1 391 ? -25.750 -24.318 -26.041 1.00 10.30 593 VAL A CA 1
ATOM 3170 C C . VAL A 1 391 ? -25.785 -24.665 -27.506 1.00 10.95 593 VAL A C 1
ATOM 3171 O O . VAL A 1 391 ? -26.801 -25.208 -27.986 1.00 12.28 593 VAL A O 1
ATOM 3175 N N . LEU A 1 392 ? -24.705 -24.331 -28.218 1.00 10.98 594 LEU A N 1
ATOM 3176 C CA . LEU A 1 392 ? -24.604 -24.671 -29.647 1.00 10.89 594 LEU A CA 1
ATOM 3177 C C . LEU A 1 392 ? -23.732 -25.917 -29.852 1.00 10.47 594 LEU A C 1
ATOM 3178 O O . LEU A 1 392 ? -22.774 -26.128 -29.117 1.00 11.33 594 LEU A O 1
ATOM 3183 N N . ASP A 1 393 ? -24.147 -26.748 -30.802 1.00 10.60 595 ASP A N 1
ATOM 3184 C CA . ASP A 1 393 ? -23.337 -27.908 -31.264 1.00 11.96 595 ASP A CA 1
ATOM 3185 C C . ASP A 1 393 ? -22.957 -28.841 -30.110 1.00 10.87 595 ASP A C 1
ATOM 3186 O O . ASP A 1 393 ? -21.917 -29.464 -30.177 1.00 11.35 595 ASP A O 1
ATOM 3191 N N . PHE A 1 394 ? -23.850 -29.048 -29.154 1.00 9.82 596 PHE A N 1
ATOM 3192 C CA . PHE A 1 394 ? -23.476 -29.868 -27.999 1.00 10.24 596 PHE A CA 1
ATOM 3193 C C . PHE A 1 394 ? -23.140 -31.305 -28.422 1.00 10.78 596 PHE A C 1
ATOM 3194 O O . PHE A 1 394 ? -23.866 -31.954 -29.168 1.00 11.40 596 PHE A O 1
ATOM 3202 N N . ASP A 1 395 ? -22.054 -31.773 -27.870 1.00 10.37 597 ASP A N 1
ATOM 3203 C CA . ASP A 1 395 ? -21.555 -33.147 -27.988 1.00 11.78 597 ASP A CA 1
ATOM 3204 C C . ASP A 1 395 ? -21.011 -33.548 -26.676 1.00 10.69 597 ASP A C 1
ATOM 3205 O O . ASP A 1 395 ? -20.240 -32.831 -26.125 1.00 11.48 597 ASP A O 1
ATOM 3210 N N . PRO A 1 396 ? -21.392 -34.739 -26.143 1.00 11.29 598 PRO A N 1
ATOM 3211 C CA . PRO A 1 396 ? -20.835 -35.191 -24.890 1.00 11.99 598 PRO A CA 1
ATOM 3212 C C . PRO A 1 396 ? -19.282 -35.289 -24.833 1.00 12.17 598 PRO A C 1
ATOM 3213 O O . PRO A 1 396 ? -18.788 -35.334 -23.732 1.00 13.37 598 PRO A O 1
ATOM 3217 N N A MET A 1 397 ? -18.642 -35.300 -25.973 0.50 12.46 599 MET A N 1
ATOM 3218 N N B MET A 1 397 ? -18.596 -35.256 -25.958 0.50 12.57 599 MET A N 1
ATOM 3219 C CA A MET A 1 397 ? -17.196 -35.193 -25.962 0.50 13.72 599 MET A CA 1
ATOM 3220 C CA B MET A 1 397 ? -17.143 -35.175 -25.940 0.50 13.89 599 MET A CA 1
ATOM 3221 C C A MET A 1 397 ? -16.663 -33.999 -25.216 0.50 14.15 599 MET A C 1
ATOM 3222 C C B MET A 1 397 ? -16.633 -33.969 -25.177 0.50 14.24 599 MET A C 1
ATOM 3223 O O A MET A 1 397 ? -15.521 -34.035 -24.746 0.50 17.66 599 MET A O 1
ATOM 3224 O O B MET A 1 397 ? -15.499 -33.957 -24.697 0.50 17.88 599 MET A O 1
ATOM 3233 N N . ALA A 1 398 ? -17.462 -32.923 -25.086 1.00 12.55 600 ALA A N 1
ATOM 3234 C CA . ALA A 1 398 ? -17.111 -31.692 -24.372 1.00 12.67 600 ALA A CA 1
ATOM 3235 C C . ALA A 1 398 ? -17.118 -31.899 -22.903 1.00 12.53 600 ALA A C 1
ATOM 3236 O O . ALA A 1 398 ? -16.548 -31.054 -22.169 1.00 14.22 600 ALA A O 1
ATOM 3238 N N . VAL A 1 399 ? -17.828 -32.915 -22.446 1.00 14.47 601 VAL A N 1
ATOM 3239 C CA . VAL A 1 399 ? -18.036 -33.144 -20.998 1.00 13.72 601 VAL A CA 1
ATOM 3240 C C . VAL A 1 399 ? -17.125 -34.277 -20.548 1.00 17.54 601 VAL A C 1
ATOM 3241 O O . VAL A 1 399 ? -17.280 -35.386 -20.948 1.00 19.71 601 VAL A O 1
ATOM 3245 N N . ARG A 1 400 ? -16.138 -33.906 -19.778 1.00 19.75 602 ARG A N 1
ATOM 3246 C CA . ARG A 1 400 ? -15.129 -34.873 -19.335 1.00 25.12 602 ARG A CA 1
ATOM 3247 C C . ARG A 1 400 ? -14.960 -34.736 -17.839 1.00 19.63 602 ARG A C 1
ATOM 3248 O O . ARG A 1 400 ? -14.909 -33.577 -17.347 1.00 18.72 602 ARG A O 1
ATOM 3256 N N . CYS A 1 401 ? -14.932 -35.894 -17.185 1.00 21.01 603 CYS A N 1
ATOM 3257 C CA . CYS A 1 401 ? -14.533 -35.966 -15.765 1.00 21.11 603 CYS A CA 1
ATOM 3258 C C . CYS A 1 401 ? -13.205 -36.679 -15.667 1.00 23.53 603 CYS A C 1
ATOM 3259 O O . CYS A 1 401 ? -13.066 -37.748 -16.219 1.00 29.38 603 CYS A O 1
ATOM 3262 N N . ASP A 1 402 ? -12.282 -36.084 -14.954 1.00 20.44 604 ASP A N 1
ATOM 3263 C CA . ASP A 1 402 ? -10.983 -36.744 -14.760 1.00 19.77 604 ASP A CA 1
ATOM 3264 C C . ASP A 1 402 ? -11.253 -37.931 -13.849 1.00 19.55 604 ASP A C 1
ATOM 3265 O O . ASP A 1 402 ? -11.855 -37.771 -12.845 1.00 21.30 604 ASP A O 1
ATOM 3270 N N . PRO A 1 403 ? -10.847 -39.144 -14.240 1.00 22.18 605 PRO A N 1
ATOM 3271 C CA . PRO A 1 403 ? -11.134 -40.301 -13.362 1.00 23.04 605 PRO A CA 1
ATOM 3272 C C . PRO A 1 403 ? -10.482 -40.201 -11.990 1.00 17.11 605 PRO A C 1
ATOM 3273 O O . PRO A 1 403 ? -11.032 -40.798 -11.017 1.00 19.98 605 PRO A O 1
ATOM 3277 N N . ARG A 1 404 ? -9.423 -39.410 -11.826 1.00 19.03 606 ARG A N 1
ATOM 3278 C CA . ARG A 1 404 ? -8.836 -39.278 -10.571 1.00 16.48 606 ARG A CA 1
ATOM 3279 C C . ARG A 1 404 ? -9.825 -38.631 -9.552 1.00 13.92 606 ARG A C 1
ATOM 3280 O O . ARG A 1 404 ? -9.857 -38.894 -8.359 1.00 14.44 606 ARG A O 1
ATOM 3288 N N . VAL A 1 405 ? -10.612 -37.654 -10.084 1.00 13.85 607 VAL A N 1
ATOM 3289 C CA . VAL A 1 405 ? -11.561 -36.939 -9.249 1.00 13.58 607 VAL A CA 1
ATOM 3290 C C . VAL A 1 405 ? -12.777 -37.858 -8.846 1.00 14.03 607 VAL A C 1
ATOM 3291 O O . VAL A 1 405 ? -13.166 -37.811 -7.687 1.00 14.90 607 VAL A O 1
ATOM 3295 N N . LEU A 1 406 ? -13.283 -38.640 -9.771 1.00 16.60 608 LEU A N 1
ATOM 3296 C CA . LEU A 1 406 ? -14.324 -39.560 -9.387 1.00 19.07 608 LEU A CA 1
ATOM 3297 C C . LEU A 1 406 ? -13.874 -40.538 -8.358 1.00 16.38 608 LEU A C 1
ATOM 3298 O O . LEU A 1 406 ? -14.630 -40.820 -7.397 1.00 18.53 608 LEU A O 1
ATOM 3303 N N . HIS A 1 407 ? -12.615 -41.000 -8.493 1.00 17.33 609 HIS A N 1
ATOM 3304 C CA . HIS A 1 407 ? -12.073 -41.901 -7.486 1.00 18.53 609 HIS A CA 1
ATOM 3305 C C . HIS A 1 407 ? -11.948 -41.268 -6.125 1.00 16.03 609 HIS A C 1
ATOM 3306 O O . HIS A 1 407 ? -12.283 -41.799 -5.075 1.00 17.07 609 HIS A O 1
ATOM 3313 N N . PHE A 1 408 ? -11.447 -39.994 -6.126 1.00 15.04 610 PHE A N 1
ATOM 3314 C CA . PHE A 1 408 ? -11.354 -39.239 -4.887 1.00 14.11 610 PHE A CA 1
ATOM 3315 C C . PHE A 1 408 ? -12.712 -39.175 -4.187 1.00 13.69 610 PHE A C 1
ATOM 3316 O O . PHE A 1 408 ? -12.793 -39.402 -2.971 1.00 15.42 610 PHE A O 1
ATOM 3324 N N . TYR A 1 409 ? -13.737 -38.756 -4.933 1.00 14.93 611 TYR A N 1
ATOM 3325 C CA . TYR A 1 409 ? -15.015 -38.550 -4.320 1.00 17.63 611 TYR A CA 1
ATOM 3326 C C . TYR A 1 409 ? -15.644 -39.872 -3.833 1.00 18.02 611 TYR A C 1
ATOM 3327 O O . TYR A 1 409 ? -16.264 -39.975 -2.771 1.00 20.96 611 TYR A O 1
ATOM 3336 N N . ALA A 1 410 ? -15.401 -40.957 -4.598 1.00 20.92 612 ALA A N 1
ATOM 3337 C CA . ALA A 1 410 ? -15.927 -42.250 -4.200 1.00 22.76 612 ALA A CA 1
ATOM 3338 C C . ALA A 1 410 ? -15.280 -42.751 -2.859 1.00 22.09 612 ALA A C 1
ATOM 3339 O O . ALA A 1 410 ? -15.953 -43.200 -1.929 1.00 21.80 612 ALA A O 1
ATOM 3341 N N . THR A 1 411 ? -13.976 -42.550 -2.766 1.00 20.20 613 THR A N 1
ATOM 3342 C CA A THR A 1 411 ? -13.269 -42.815 -1.544 0.80 21.65 613 THR A CA 1
ATOM 3343 C CA B THR A 1 411 ? -13.262 -42.873 -1.577 0.20 20.43 613 THR A CA 1
ATOM 3344 C C . THR A 1 411 ? -13.738 -42.027 -0.359 1.00 21.33 613 THR A C 1
ATOM 3345 O O . THR A 1 411 ? -13.916 -42.525 0.771 1.00 24.26 613 THR A O 1
ATOM 3352 N N . LEU A 1 412 ? -13.915 -40.764 -0.619 1.00 22.32 614 LEU A N 1
ATOM 3353 C CA . LEU A 1 412 ? -14.423 -39.940 0.382 1.00 27.06 614 LEU A CA 1
ATOM 3354 C C . LEU A 1 412 ? -15.734 -40.422 1.014 1.00 22.97 614 LEU A C 1
ATOM 3355 O O . LEU A 1 412 ? -15.950 -40.265 2.220 1.00 26.98 614 LEU A O 1
ATOM 3360 N N . ARG A 1 413 ? -16.581 -40.928 0.179 1.00 21.47 615 ARG A N 1
ATOM 3361 C CA . ARG A 1 413 ? -17.899 -41.338 0.562 1.00 20.53 615 ARG A CA 1
ATOM 3362 C C . ARG A 1 413 ? -17.955 -42.715 1.158 1.00 18.79 615 ARG A C 1
ATOM 3363 O O . ARG A 1 413 ? -19.054 -43.157 1.619 1.00 17.82 615 ARG A O 1
ATOM 3371 N N . ARG A 1 414 ? -16.849 -43.436 1.238 1.00 17.84 616 ARG A N 1
ATOM 3372 C CA A ARG A 1 414 ? -16.967 -44.865 1.489 0.40 16.13 616 ARG A CA 1
ATOM 3373 C CA B ARG A 1 414 ? -16.946 -44.858 1.484 0.60 16.11 616 ARG A CA 1
ATOM 3374 C C . ARG A 1 414 ? -17.736 -45.214 2.799 1.00 15.55 616 ARG A C 1
ATOM 3375 O O . ARG A 1 414 ? -18.553 -46.164 2.817 1.00 16.42 616 ARG A O 1
ATOM 3390 N N . GLY A 1 415 ? -17.417 -44.509 3.859 1.00 15.40 617 GLY A N 1
ATOM 3391 C CA . GLY A 1 415 ? -18.042 -44.767 5.156 1.00 14.67 617 GLY A CA 1
ATOM 3392 C C . GLY A 1 415 ? -19.320 -44.025 5.415 1.00 11.96 617 GLY A C 1
ATOM 3393 O O . GLY A 1 415 ? -19.859 -44.085 6.517 1.00 12.76 617 GLY A O 1
ATOM 3394 N N . ARG A 1 416 ? -19.801 -43.274 4.443 1.00 12.36 618 ARG A N 1
ATOM 3395 C CA . ARG A 1 416 ? -20.939 -42.363 4.646 1.00 11.93 618 ARG A CA 1
ATOM 3396 C C . ARG A 1 416 ? -22.290 -43.030 4.502 1.00 12.36 618 ARG A C 1
ATOM 3397 O O . ARG A 1 416 ? -22.419 -44.033 3.811 1.00 12.63 618 ARG A O 1
ATOM 3405 N N . SER A 1 417 ? -23.308 -42.480 5.142 1.00 13.60 619 SER A N 1
ATOM 3406 C CA . SER A 1 417 ? -24.645 -43.069 5.080 1.00 14.86 619 SER A CA 1
ATOM 3407 C C . SER A 1 417 ? -25.276 -43.008 3.687 1.00 16.28 619 SER A C 1
ATOM 3408 O O . SER A 1 417 ? -25.980 -43.942 3.337 1.00 18.98 619 SER A O 1
ATOM 3411 N N . LEU A 1 418 ? -25.003 -41.913 2.928 1.00 16.63 620 LEU A N 1
ATOM 3412 C CA . LEU A 1 418 ? -25.507 -41.659 1.593 1.00 19.88 620 LEU A CA 1
ATOM 3413 C C . LEU A 1 418 ? -24.481 -41.054 0.711 1.00 29.83 620 LEU A C 1
ATOM 3414 O O . LEU A 1 418 ? -24.679 -40.860 -0.464 1.00 24.79 620 LEU A O 1
#

GO terms:
  GO:0042645 mitochondrial nucleoid (C, IDA)
  GO:0000287 magnesium ion binding (F, IDA)
  GO:0001117 protein-DNA-RNA complex disassembly (P, IDA)
  GO:0005524 ATP binding (F, IDA)
  GO:0000781 chromosome, telomeric region (C, IDA)
  GO:0017116 single-stranded DNA helicase activity (F, IDA)
  GO:0033678 5'-3' DNA/RNA helicase activity (F, IDA)
  GO:0042162 telomeric repeat DNA binding (F, IDA)
  GO:0043139 5'-3' DNA helicase activity (F, IDA)
  GO:0032211 negative regulation of telomere maintenance via telomerase (P, IDA)
  GO:0005634 nucleus (C, EXP)
  GO:0016887 ATP hydrolysis activity (F, EXP)
  GO:0043139 5'-3' DNA helicase activity (F, EXP)
  GO:0005634 nucleus (C, IDA)
  GO:0005654 nucleoplasm (C, TAS)
  GO:0033678 5'-3' DNA/RNA helicase activity (F, TAS)
  GO:0007004 telomere maintenance via telomerase (P, TAS)
  GO:0005654 nucleoplasm (C, IDA)

Radius of gyration: 21.68 Å; Cα contacts (8 Å, |Δi|>4): 912; chains: 1; bounding box: 51×62×53 Å

InterPro domains:
  IPR010285 DNA helicase Pif1-like, DEAD-box helicase domain [PF05970] (206-404)
  IPR027417 P-loop containing nucleoside triphosphate hydrolase [G3DSA:3.40.50.300] (188-396)
  IPR027417 P-loop containing nucleoside triphosphate hydrolase [G3DSA:3.40.50.300] (510-591)
  IPR027417 P-loop containing nucleoside triphosphate hydrolase [SSF52540] (189-409)
  IPR027417 P-loop containing nucleoside triphosphate hydrolase [SSF52540] (330-614)
  IPR048293 DNA helicase PIF1/RRM3/pfh1 [MF_03176] (26-618)
  IPR049163 DNA helicase Pif1-like, 2B domain [PF21530] (458-504)
  IPR051055 PIF1 DNA helicase [PTHR47642] (197-634)
  IPR057437 PIF1/LRR1, pleckstrin homology domain [PF25344] (16-125)

Foldseek 3Di:
DDDDDDPLLVVLLVCVVVLAAAEEEEAFQLCPLVSVLVSCVVDDVFQAAQEECFLLSRVSNVHAHPCQQQQQPQLPDPLVSSLVRCCDALSLCSLQRHQEYEYEAQQQAFQSSVVSQQVSSCSSNVAPAGSVNHRYHYYHYNQADHYDHPDDDDTHGNCPHPRVCRRHVYYGYRYDHDLAPDVVLVVLLVCLSVLNCDPVSLVLQAVLQPFPQADVLEAAFEADADVVVVVVQLVVVQVPDPFDKQKWAKDKPDPVCVVRCVRNAPDDRIDIDGQSFKKFQQDQPDVVQVRHGAWIWTFHAFDPDDSRFTWTQTRSGDTDGFDKDKDWHQGHSRDIMMMITTRIDGGSYDYLVSCPSAAYQAHEYEQQDADPRNSVSSRSSNHSYSSNYNYHNHDSNNRDHDVVSVVVVCVVCVPPPD

CATH classification: 3.40.50.300

Nearest PDB structures (foldseek):
  9fi9-assembly1_A  TM=1.001E+00  e=7.209E-91  Homo sapiens
  5fhh-assembly1_A  TM=9.349E-01  e=3.227E-60  Homo sapiens
  5fhh-assembly2_B  TM=9.291E-01  e=3.041E-60  Homo sapiens
  5ftf-assembly1_A  TM=8.439E-01  e=1.618E-33  Bacteroides sp. 3_1_23
  5fhf-assembly1_A  TM=8.291E-01  e=7.928E-34  Bacteroides fragilis

Sequence (418 aa):
SRMQLSEEQAAVLRAVLKGQSIFFTGSAGTGKSYLLKRILGSLPPTGTVATASTGVAACCHIGGTTLHAFAGIGSGQAPLAQCVALAQQRPGVRRQGWLNCQRLVIDEISMVEADLFDKKLEAVARAVRQQQNNKPFGGIQLIICGDFLQLPPVTKGSQPPRFCFQSKSWKRCVPVTLELTKVWRQADQTFISLLLQAVRLGRCSDEVTRQQLQATASSHKVVGRDGIVATRLCTHQDDVALTNERRLQELPGKVHRRFEEAMMDSSNNPPEELLAASSTTLLDDAAQQCCPVSQLLQLKLGAQVMLVKNLSVSRRGLVNGARGVVVGFEAEGRGLPQVRFLCGVTEEVIHADRRRWTTVQATGGQLLSRQQQLPLQLAWAMSIHKSQGMTLDCVEISLGRVFASGQAYVALSRARSLQQGLRVLDFDPMMAVRCDPRVLHFYATTLRRRGRSL

Organism: Homo sapiens (NCBI:txid9606)